Protein AF-A0A498HXY8-F1 (afdb_monomer)

InterPro domains:
  IPR011032 GroES-like superfamily [SSF50129] (48-220)
  IPR013149 Alcohol dehydrogenase-like, C-terminal [PF00107] (216-341)
  IPR020843 Enoylreductase domain [SM00829] (63-388)
  IPR036291 NAD(P)-binding domain superfamily [SSF51735] (180-355)
  IPR041694 Oxidoreductase, N-terminal domain [PF16884] (62-166)
  IPR045010 Medium-chain dehydrogenase/reductase [PTHR43205] (49-391)

Foldseek 3Di:
DDDDDDDDDDDDPPDPDPDPDDDDDDDDDDDDDDDPPPPPPPPPPQDKDKKKAKFAQAAPAAFFDDLVRMDIDIDIDGLEDDAPFQKWKWFFFKFFQDLLLSCLSHPDDPQQPVDDLSNHGGTPHFRKGWGKTFTRYGPRPQDDGRFIKTFIATLMRMGIHHPPGGMDTDDCLPPDRVCCRACLHLLVLLLVCLQCVQQVDDAAFEEEEECLQERNNLNNQLVCVVRHYQYEYEAQDPVSQCCCVPPSPHPGYYHPVVDPQLLVVQCVSCVVFHQEYEAAAAANNVQSNLVRHAQQHEYEPAHHSPCSNPVVRHDDHDVVSCVVSVYHYDYDGSVVSVVCSVVSNVVSVVCVVVVSRDAFEDEAEASSCSSVQNSCVSVRVGGHTYMYGYDDDPPPPDPDDDPPPDDDDDDDDDDDDDDDDDDPVVVVVVVPPDPDDDDPLVVVVVVVLVCLCVPDPDSVVVVVVVVVCVVVVDDAPDWDFDQPPPDPDDPWRWTWTKGADPDPAAGIKIWIWGADPPDRDIDIDIDTPDGDPDCPPVVVVVVVVVVVVDDDPDYD

Nearest PDB structures (foldseek):
  4nh4-assembly1_A  TM=9.587E-01  e=6.932E-49  Zingiber officinale
  6ytz-assembly1_A-2  TM=9.676E-01  e=9.867E-47  Malus domestica
  6eow-assembly1_A  TM=9.730E-01  e=9.054E-46  Rubus idaeus
  6eow-assembly2_D-2  TM=9.644E-01  e=1.531E-45  Rubus idaeus
  6ysb-assembly2_A  TM=9.638E-01  e=2.049E-45  Pyrus ussuriensis x Pyrus communis

Solvent-accessible surface area (backbone atoms only — not comparable to full-atom values): 33054 Å² total; per-residue (Å²): 137,88,87,87,89,82,94,88,86,88,88,85,85,88,82,87,85,85,85,84,79,95,73,86,90,78,93,77,86,87,77,86,77,77,87,76,79,77,78,79,70,78,72,72,77,70,54,68,41,81,36,45,32,36,22,34,75,53,62,58,75,75,49,76,77,55,62,85,44,45,46,82,48,74,45,84,40,62,63,57,61,59,90,92,38,60,38,33,34,28,40,35,30,35,37,45,52,61,82,69,56,55,51,15,32,16,82,74,45,86,53,36,80,71,44,83,93,37,36,63,51,56,59,70,40,76,42,68,28,50,17,33,30,30,30,65,24,51,41,29,88,92,49,54,67,71,40,44,32,41,27,67,36,40,55,26,51,48,35,79,43,48,85,90,56,61,61,42,77,62,80,62,86,91,49,66,70,65,39,51,49,27,66,74,20,64,37,27,46,36,20,49,40,42,43,56,70,66,46,55,76,58,71,68,39,33,35,41,27,38,50,18,42,29,50,35,27,43,49,35,48,36,51,39,44,76,62,43,31,47,33,39,32,32,23,85,36,69,69,45,23,48,43,38,38,76,73,52,62,31,77,40,55,42,39,62,83,79,50,95,49,62,47,64,53,49,39,70,82,26,79,87,30,28,41,33,37,44,32,40,32,40,19,72,60,45,29,29,47,57,75,39,40,32,73,64,11,27,35,27,40,68,38,42,58,63,30,75,46,37,72,86,46,60,57,77,56,66,59,66,51,36,62,78,27,50,43,45,78,43,73,68,58,54,80,80,41,58,90,49,44,68,59,46,51,53,55,52,52,50,30,48,75,72,63,76,48,83,88,53,71,30,74,42,68,41,76,86,36,52,52,61,55,51,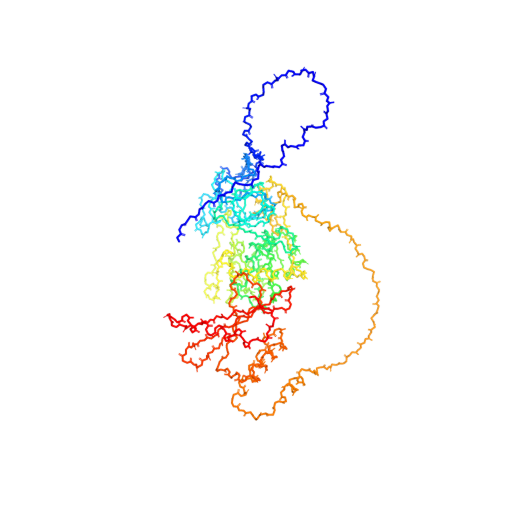42,31,52,82,73,58,69,56,52,20,31,40,30,35,35,62,50,82,75,85,78,72,71,86,78,73,88,72,87,77,80,76,80,90,82,84,85,84,82,85,76,90,77,82,93,75,86,84,83,69,63,64,61,52,58,64,72,58,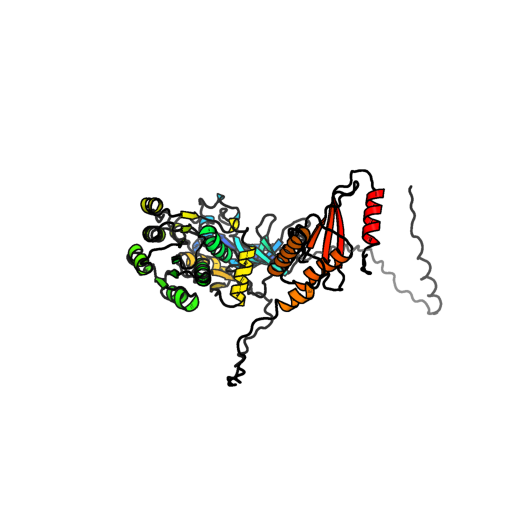73,63,94,66,82,89,46,82,71,50,57,55,52,53,54,48,53,53,48,48,50,75,73,44,97,58,47,65,67,59,53,51,54,56,53,56,44,53,76,70,71,58,78,79,91,61,83,61,87,45,76,54,80,79,69,92,84,64,100,55,80,48,46,42,48,54,43,74,49,99,50,102,78,45,60,30,48,35,42,40,43,40,71,51,95,89,52,104,46,74,50,75,52,81,46,76,51,69,69,70,91,86,52,65,67,60,54,50,51,55,53,51,51,59,64,69,77,50,94,75,91,78,79,133

Secondary structure (DSSP, 8-state):
-----------SSSSSS------------------------------EEEEEEEEESS---SSS--GGGEEEEEEEEESSPPTT---EEEEEEEEE--TTHHHHTSS--GGGGTSGGGPPPPTTSPPEEEEEEEEEEESSTT--TT-EEEEEEESBSEEEEPTT--EEE---TTS-GGGGTTTTSHHHHHHHHIIIIII---TT-EEEETTTTBTTHHHHHHHHHHHT-EEEEEESSHHHHHHHHHTS--SEEEEGGG-S-HHHHHHHH-TT-EEEEEESS-HHHHHHHHHTEEEEEEEEE---HHHHS-GGG-----HHHHHHHT-EEEE--GGGGGGGHHHHHHHHHHHHHTT-S---EEEEESGGGHHHHHHHHHTT---BEEEEE-S--TT----------PPP---------------SHHHHHHHT-------HHHHHHHHHHHHHHHH-S-HHHHHHHHHHHHHTT---S----EEPP--TT--S-PEEEEE---BTTBSEEEEEEEE-SSSS-EEEEEEEE-PPTT-HHHHHHHHHHHHHS---S---

Structure (mmCIF, N/CA/C/O backbone):
data_AF-A0A498HXY8-F1
#
_entry.id   AF-A0A498HXY8-F1
#
loop_
_atom_site.group_PDB
_atom_site.id
_atom_site.type_symbol
_atom_site.label_atom_id
_atom_site.label_alt_id
_atom_site.label_comp_id
_atom_site.label_asym_id
_atom_site.label_entity_id
_atom_site.label_seq_id
_atom_site.pdbx_PDB_ins_code
_atom_site.Cartn_x
_atom_site.Cartn_y
_atom_site.Cartn_z
_atom_site.occupancy
_atom_site.B_iso_or_equiv
_atom_site.auth_seq_id
_atom_site.auth_comp_id
_atom_site.auth_asym_id
_atom_site.auth_atom_id
_atom_site.pdbx_PDB_model_num
ATOM 1 N N . MET A 1 1 ? 39.559 -51.825 -22.098 1.00 28.12 1 MET A N 1
ATOM 2 C CA . MET A 1 1 ? 40.791 -51.747 -22.910 1.00 28.12 1 MET A CA 1
ATOM 3 C C . MET A 1 1 ? 40.445 -51.089 -24.235 1.00 28.12 1 MET A C 1
ATOM 5 O O . MET A 1 1 ? 39.301 -51.173 -24.653 1.00 28.12 1 MET A O 1
ATOM 9 N N . TYR A 1 2 ? 41.416 -50.366 -24.769 1.00 26.81 2 TYR A N 1
ATOM 10 C CA . TYR A 1 2 ? 41.380 -49.311 -25.785 1.00 26.81 2 TYR A CA 1
ATOM 11 C C . TYR A 1 2 ? 41.026 -49.716 -27.239 1.00 26.81 2 TYR A C 1
ATOM 13 O O . TYR A 1 2 ? 41.123 -50.891 -27.584 1.00 26.81 2 TYR A O 1
ATOM 21 N N . ASN A 1 3 ? 40.797 -48.659 -28.049 1.00 28.33 3 ASN A N 1
ATOM 22 C CA . ASN A 1 3 ? 40.931 -48.469 -29.520 1.00 28.33 3 ASN A CA 1
ATOM 23 C C . ASN A 1 3 ? 39.693 -48.732 -30.404 1.00 28.33 3 ASN A C 1
ATOM 25 O O . ASN A 1 3 ? 39.085 -49.787 -30.286 1.00 28.33 3 ASN A O 1
ATOM 29 N N . GLU A 1 4 ? 39.155 -47.799 -31.214 1.00 33.38 4 GLU A N 1
ATOM 30 C CA . GLU A 1 4 ? 39.641 -46.817 -32.236 1.00 33.38 4 GLU A CA 1
ATOM 31 C C . GLU A 1 4 ? 39.496 -47.304 -33.702 1.00 33.38 4 GLU A C 1
ATOM 33 O O . GLU A 1 4 ? 39.630 -48.493 -33.971 1.00 33.38 4 GLU A O 1
ATOM 38 N N . ALA A 1 5 ? 39.285 -46.327 -34.613 1.00 31.25 5 ALA A N 1
ATOM 39 C CA . ALA A 1 5 ? 39.085 -46.344 -36.086 1.00 31.25 5 ALA A CA 1
ATOM 40 C C . ALA A 1 5 ? 37.639 -46.609 -36.579 1.00 31.25 5 ALA A C 1
ATOM 42 O O . ALA A 1 5 ? 37.032 -47.597 -36.195 1.00 31.25 5 ALA A O 1
ATOM 43 N N . GLY A 1 6 ? 36.965 -45.836 -37.447 1.00 29.31 6 GLY A N 1
ATOM 44 C CA . GLY A 1 6 ? 37.252 -44.690 -38.334 1.00 29.31 6 GLY A CA 1
ATOM 45 C C . GLY A 1 6 ? 36.363 -44.848 -39.603 1.00 29.31 6 GLY A C 1
ATOM 46 O O . GLY A 1 6 ? 36.246 -45.983 -40.063 1.00 29.31 6 GLY A O 1
ATOM 47 N N . PRO A 1 7 ? 35.688 -43.818 -40.173 1.00 31.14 7 PRO A N 1
ATOM 48 C CA . PRO A 1 7 ? 34.796 -44.009 -41.325 1.00 31.14 7 PRO A CA 1
ATOM 49 C C . PRO A 1 7 ? 35.411 -43.514 -42.650 1.00 31.14 7 PRO A C 1
ATOM 51 O O . PRO A 1 7 ? 35.443 -42.318 -42.921 1.00 31.14 7 PRO A O 1
ATOM 54 N N . GLU A 1 8 ? 35.820 -44.441 -43.519 1.00 30.88 8 GLU A N 1
ATOM 55 C CA . GLU A 1 8 ? 36.078 -44.199 -44.949 1.00 30.88 8 GLU A CA 1
ATOM 56 C C . GLU A 1 8 ? 35.226 -45.157 -45.787 1.00 30.88 8 GLU A C 1
ATOM 58 O O . GLU A 1 8 ? 35.687 -46.214 -46.190 1.00 30.88 8 GLU A O 1
ATOM 63 N N . PHE A 1 9 ? 33.970 -44.811 -46.063 1.00 29.20 9 PHE A N 1
ATOM 64 C CA . PHE A 1 9 ? 33.190 -45.459 -47.122 1.00 29.20 9 PHE A CA 1
ATOM 65 C C . PHE A 1 9 ? 32.040 -44.531 -47.508 1.00 29.20 9 PHE A C 1
ATOM 67 O O . PHE A 1 9 ? 31.030 -44.525 -46.826 1.00 29.20 9 PHE A O 1
ATOM 74 N N . GLU A 1 10 ? 32.230 -43.712 -48.551 1.00 30.20 10 GLU A N 1
ATOM 75 C CA . GLU A 1 10 ? 31.186 -43.180 -49.460 1.00 30.20 10 GLU A CA 1
ATOM 76 C C . GLU A 1 10 ? 31.793 -42.119 -50.411 1.00 30.20 10 GLU A C 1
ATOM 78 O O . GLU A 1 10 ? 31.453 -40.943 -50.400 1.00 30.20 10 GLU A O 1
ATOM 83 N N . THR A 1 11 ? 32.727 -42.517 -51.281 1.00 33.56 11 THR A N 1
ATOM 84 C CA . THR A 1 11 ? 33.148 -41.700 -52.446 1.00 33.56 11 THR A CA 1
ATOM 85 C C . THR A 1 11 ? 33.353 -42.572 -53.683 1.00 33.56 11 THR A C 1
ATOM 87 O O . THR A 1 11 ? 34.391 -42.548 -54.341 1.00 33.56 11 THR A O 1
ATOM 90 N N . LYS A 1 12 ? 32.342 -43.377 -54.040 1.00 32.06 12 LYS A N 1
ATOM 91 C CA . LYS A 1 12 ? 32.423 -44.207 -55.256 1.00 32.06 12 LYS A CA 1
ATOM 92 C C . LYS A 1 12 ? 31.120 -44.405 -56.030 1.00 32.06 12 LYS A C 1
ATOM 94 O O . LYS A 1 12 ? 30.956 -45.431 -56.685 1.00 32.06 12 LYS A O 1
ATOM 99 N N . ARG A 1 13 ? 30.204 -43.424 -56.020 1.00 32.06 13 ARG A N 1
ATOM 100 C CA . ARG A 1 13 ? 28.943 -43.561 -56.777 1.00 32.06 13 ARG A CA 1
ATOM 101 C C . ARG A 1 13 ? 28.381 -42.337 -57.507 1.00 32.06 13 ARG A C 1
ATOM 103 O O . ARG A 1 13 ? 27.220 -42.367 -57.883 1.00 32.06 13 ARG A O 1
ATOM 110 N N . VAL A 1 14 ? 29.188 -41.313 -57.809 1.00 32.25 14 VAL A N 1
ATOM 111 C CA . VAL A 1 14 ? 28.743 -40.184 -58.668 1.00 32.25 14 VAL A CA 1
ATOM 112 C C . VAL A 1 14 ? 29.839 -39.716 -59.639 1.00 32.25 14 VAL A C 1
ATOM 114 O O . VAL A 1 14 ? 30.088 -38.526 -59.793 1.00 32.25 14 VAL A O 1
ATOM 117 N N . ARG A 1 15 ? 30.558 -40.643 -60.292 1.00 34.47 15 ARG A N 1
ATOM 118 C CA . ARG A 1 15 ? 31.544 -40.264 -61.331 1.00 34.47 15 ARG A CA 1
ATOM 119 C C . ARG A 1 15 ? 31.405 -40.913 -62.704 1.00 34.47 15 ARG A C 1
ATOM 121 O O . ARG A 1 15 ? 32.103 -40.473 -63.603 1.00 34.47 15 ARG A O 1
ATOM 128 N N . ASN A 1 16 ? 30.472 -41.840 -62.920 1.00 34.22 16 ASN A N 1
ATOM 129 C CA . ASN A 1 16 ? 30.363 -42.550 -64.204 1.00 34.22 16 ASN A CA 1
ATOM 130 C C . ASN A 1 16 ? 28.954 -42.514 -64.824 1.00 34.22 16 ASN A C 1
ATOM 132 O O . ASN A 1 16 ? 28.444 -43.546 -65.238 1.00 34.22 16 ASN A O 1
ATOM 136 N N . MET A 1 17 ? 28.320 -41.339 -64.907 1.00 30.59 17 MET A N 1
ATOM 137 C CA . MET A 1 17 ? 27.106 -41.144 -65.730 1.00 30.59 17 MET A CA 1
ATOM 138 C C . MET A 1 17 ? 27.090 -39.796 -66.474 1.00 30.59 17 MET A C 1
ATOM 140 O O . MET A 1 17 ? 26.044 -39.192 -66.681 1.00 30.59 17 MET A O 1
ATOM 144 N N . ILE A 1 18 ? 28.260 -39.316 -66.902 1.00 33.09 18 ILE A N 1
ATOM 145 C CA . ILE A 1 18 ? 28.367 -38.270 -67.930 1.00 33.09 18 ILE A CA 1
ATOM 146 C C . ILE A 1 18 ? 29.379 -38.762 -68.967 1.00 33.09 18 ILE A C 1
ATOM 148 O O . ILE A 1 18 ? 30.531 -38.338 -68.987 1.00 33.09 18 ILE A O 1
ATOM 152 N N . SER A 1 19 ? 28.970 -39.728 -69.792 1.00 33.25 19 SER A N 1
ATOM 153 C CA . SER A 1 19 ? 29.750 -40.155 -70.962 1.00 33.25 19 SER A CA 1
ATOM 154 C C . SER A 1 19 ? 28.906 -40.602 -72.160 1.00 33.25 19 SER A C 1
ATOM 156 O O . SER A 1 19 ? 29.442 -41.263 -73.039 1.00 33.25 19 SER A O 1
ATOM 158 N N . GLU A 1 20 ? 27.626 -40.224 -72.251 1.00 34.66 20 GLU A N 1
ATOM 159 C CA . GLU A 1 20 ? 26.788 -40.525 -73.426 1.00 34.66 20 GLU A CA 1
ATOM 160 C C . GLU A 1 20 ? 25.831 -39.368 -73.754 1.00 34.66 20 GLU A C 1
ATOM 162 O O . GLU A 1 20 ? 24.629 -39.437 -73.537 1.00 34.66 20 GLU A O 1
ATOM 167 N N . ALA A 1 21 ? 26.381 -38.268 -74.271 1.00 32.09 21 ALA A N 1
ATOM 168 C CA . ALA A 1 21 ? 25.648 -37.303 -75.095 1.00 32.09 21 ALA A CA 1
ATOM 169 C C . ALA A 1 21 ? 26.669 -36.470 -75.883 1.00 32.09 21 ALA A C 1
ATOM 171 O O . ALA A 1 21 ? 27.205 -35.472 -75.402 1.00 32.09 21 ALA A O 1
ATOM 172 N N . GLY A 1 22 ? 27.014 -36.931 -77.086 1.00 39.00 22 GLY A N 1
ATOM 173 C CA . GLY A 1 22 ? 27.976 -36.269 -77.959 1.00 39.00 22 GLY A CA 1
ATOM 174 C C . GLY A 1 22 ? 27.490 -34.900 -78.438 1.00 39.00 22 GLY A C 1
ATOM 175 O O . GLY A 1 22 ? 26.649 -34.820 -79.327 1.00 39.00 22 GLY A O 1
ATOM 176 N N . MET A 1 23 ? 28.085 -33.822 -77.921 1.00 31.16 23 MET A N 1
ATOM 177 C CA . MET A 1 23 ? 28.010 -32.487 -78.523 1.00 31.16 23 MET A CA 1
ATOM 178 C C . MET A 1 23 ? 29.380 -31.795 -78.506 1.00 31.16 23 MET A C 1
ATOM 180 O O . MET A 1 23 ? 30.127 -31.829 -77.529 1.00 31.16 23 MET A O 1
ATOM 184 N N . LYS A 1 24 ? 29.730 -31.217 -79.660 1.00 31.84 24 LYS A N 1
ATOM 185 C CA . LYS A 1 24 ? 31.040 -30.655 -80.015 1.00 31.84 24 LYS A CA 1
ATOM 186 C C . LYS A 1 24 ? 31.401 -29.414 -79.181 1.00 31.84 24 LYS A C 1
ATOM 188 O O . LYS A 1 24 ? 30.573 -28.538 -78.958 1.00 31.84 24 LYS A O 1
ATOM 193 N N . LYS A 1 25 ? 32.681 -29.331 -78.797 1.00 30.94 25 LYS A N 1
ATOM 194 C CA . LYS A 1 25 ? 33.325 -28.235 -78.050 1.00 30.94 25 LYS A CA 1
ATOM 195 C C . LYS A 1 25 ? 33.338 -26.907 -78.832 1.00 30.94 25 LYS A C 1
ATOM 197 O O . LYS A 1 25 ? 33.783 -26.875 -79.977 1.00 30.94 25 LYS A O 1
ATOM 202 N N . LYS A 1 26 ? 32.991 -25.802 -78.161 1.00 30.38 26 LYS A N 1
ATOM 203 C CA . LYS A 1 26 ? 33.513 -24.443 -78.418 1.00 30.38 26 LYS A CA 1
ATOM 204 C C . LYS A 1 26 ? 34.050 -23.873 -77.090 1.00 30.38 26 LYS A C 1
ATOM 206 O O . LYS A 1 26 ? 33.435 -24.142 -76.060 1.00 30.38 26 LYS A O 1
ATOM 211 N N . PRO A 1 27 ? 35.185 -23.151 -77.076 1.00 29.62 27 PRO A N 1
ATOM 212 C CA . PRO A 1 27 ? 35.813 -22.687 -75.841 1.00 29.62 27 PRO A CA 1
ATOM 213 C C . PRO A 1 27 ? 35.124 -21.423 -75.306 1.00 29.62 27 PRO A C 1
ATOM 215 O O . PRO A 1 27 ? 34.882 -20.482 -76.058 1.00 29.62 27 PRO A O 1
ATOM 218 N N . ILE A 1 28 ? 34.836 -21.405 -74.004 1.00 29.72 28 ILE A N 1
ATOM 219 C CA . ILE A 1 28 ? 34.395 -20.226 -73.241 1.00 29.72 28 ILE A CA 1
ATOM 220 C C . ILE A 1 28 ? 35.512 -19.915 -72.224 1.00 29.72 28 ILE A C 1
ATOM 222 O O . ILE A 1 28 ? 36.085 -20.865 -71.683 1.00 29.72 28 ILE A O 1
ATOM 226 N N . PRO A 1 29 ? 35.884 -18.641 -71.988 1.00 27.92 29 PRO A N 1
ATOM 227 C CA . PRO A 1 29 ? 3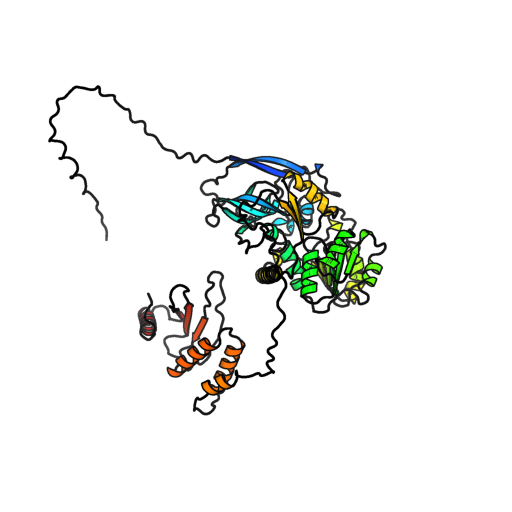7.076 -18.286 -71.220 1.00 27.92 29 PRO A CA 1
ATOM 228 C C . PRO A 1 29 ? 36.955 -18.671 -69.744 1.00 27.92 29 PRO A C 1
ATOM 230 O O . PRO A 1 29 ? 35.913 -18.480 -69.118 1.00 27.92 29 PRO A O 1
ATOM 233 N N . VAL A 1 30 ? 38.055 -19.172 -69.187 1.00 25.66 30 VAL A N 1
ATOM 234 C CA . VAL A 1 30 ? 38.225 -19.433 -67.756 1.00 25.66 30 VAL A CA 1
ATOM 235 C C . VAL A 1 30 ? 38.386 -18.091 -67.041 1.00 25.66 30 VAL A C 1
ATOM 237 O O . VAL A 1 30 ? 39.422 -17.446 -67.169 1.00 25.66 30 VAL A O 1
ATOM 240 N N . PHE A 1 31 ? 37.371 -17.676 -66.282 1.00 26.94 31 PHE A N 1
ATOM 241 C CA . PHE A 1 31 ? 37.530 -16.654 -65.249 1.00 26.94 31 PHE A CA 1
ATOM 242 C C . PHE A 1 31 ? 37.934 -17.336 -63.943 1.00 26.94 31 PHE A C 1
ATOM 244 O O . PHE A 1 31 ? 37.215 -18.168 -63.391 1.00 26.94 31 PHE A O 1
ATOM 251 N N . GLN A 1 32 ? 39.129 -16.988 -63.484 1.00 28.22 32 GLN A N 1
ATOM 252 C CA . GLN A 1 32 ? 39.700 -17.360 -62.201 1.00 28.22 32 GLN A CA 1
ATOM 253 C C . GLN A 1 32 ? 38.889 -16.662 -61.098 1.00 28.22 32 GLN A C 1
ATOM 255 O O . GLN A 1 32 ? 38.860 -15.437 -61.031 1.00 28.22 32 GLN A O 1
ATOM 260 N N . CYS A 1 33 ? 38.165 -17.431 -60.281 1.00 25.41 33 CYS A N 1
ATOM 261 C CA . CYS A 1 33 ? 37.449 -16.901 -59.124 1.00 25.41 33 CYS A CA 1
ATOM 262 C C . CYS A 1 33 ? 38.298 -17.166 -57.880 1.00 25.41 33 CYS A C 1
ATOM 264 O O . CYS A 1 33 ? 38.401 -18.303 -57.410 1.00 25.41 33 CYS A O 1
ATOM 266 N N . ASP A 1 34 ? 38.952 -16.112 -57.400 1.00 30.25 34 ASP A N 1
ATOM 267 C CA . ASP A 1 34 ? 39.669 -16.116 -56.135 1.00 30.25 34 ASP A CA 1
ATOM 268 C C . ASP A 1 34 ? 38.718 -16.456 -54.985 1.00 30.25 34 ASP A C 1
ATOM 270 O O . ASP A 1 34 ? 37.585 -15.977 -54.896 1.00 30.25 34 ASP A O 1
ATOM 274 N N . ARG A 1 35 ? 39.200 -17.317 -54.086 1.00 31.72 35 ARG A N 1
ATOM 275 C CA . ARG A 1 35 ? 38.513 -17.695 -52.852 1.00 31.72 35 ARG A CA 1
ATOM 276 C C . ARG A 1 35 ? 38.341 -16.462 -51.964 1.00 31.72 35 ARG A C 1
ATOM 278 O O . ARG A 1 35 ? 39.217 -16.150 -51.165 1.00 31.72 35 ARG A O 1
ATOM 285 N N . VAL A 1 36 ? 37.183 -15.816 -52.033 1.00 28.44 36 VAL A N 1
ATOM 286 C CA . VAL A 1 36 ? 36.716 -14.948 -50.950 1.00 28.44 36 VAL A CA 1
ATOM 287 C C . VAL A 1 36 ? 36.047 -15.846 -49.916 1.00 28.44 36 VAL A C 1
ATOM 289 O O . VAL A 1 36 ? 34.912 -16.292 -50.080 1.00 28.44 36 VAL A O 1
ATOM 292 N N . SER A 1 37 ? 36.777 -16.156 -48.847 1.00 29.17 37 SER A N 1
ATOM 293 C CA . SER A 1 37 ? 36.209 -16.740 -47.638 1.00 29.17 37 SER A CA 1
ATOM 294 C C . SER A 1 37 ? 35.233 -15.737 -47.022 1.00 29.17 37 SER A C 1
ATOM 296 O O . SER A 1 37 ? 35.635 -14.837 -46.285 1.00 29.17 37 SER A O 1
ATOM 298 N N . PHE A 1 38 ? 33.942 -15.879 -47.314 1.00 29.45 38 PHE A N 1
ATOM 299 C CA . PHE A 1 38 ? 32.904 -15.227 -46.528 1.00 29.45 38 PHE A CA 1
ATOM 300 C C . PHE A 1 38 ? 32.852 -15.906 -45.159 1.00 29.45 38 PHE A C 1
ATOM 302 O O . PHE A 1 38 ? 32.167 -16.908 -44.960 1.00 29.45 38 PHE A O 1
ATOM 309 N N . ALA A 1 39 ? 33.587 -15.349 -44.196 1.00 32.44 39 ALA A N 1
ATOM 310 C CA . ALA A 1 39 ? 33.249 -15.516 -42.795 1.00 32.44 39 ALA A CA 1
ATOM 311 C C . ALA A 1 39 ? 31.855 -14.903 -42.607 1.00 32.44 39 ALA A C 1
ATOM 313 O O . ALA A 1 39 ? 31.698 -13.690 -42.487 1.00 32.44 39 ALA A O 1
ATOM 314 N N . CYS A 1 40 ? 30.822 -15.743 -42.654 1.00 30.94 40 CYS A N 1
ATOM 315 C CA . CYS A 1 40 ? 29.473 -15.361 -42.273 1.00 30.94 40 CYS A CA 1
ATOM 316 C C . CYS A 1 40 ? 29.445 -15.228 -40.745 1.00 30.94 40 CYS A C 1
ATOM 318 O O . CYS A 1 40 ? 28.941 -16.088 -40.025 1.00 30.94 40 CYS A O 1
ATOM 320 N N . THR A 1 41 ? 30.034 -14.154 -40.220 1.00 36.53 41 THR A N 1
ATOM 321 C CA . THR A 1 41 ? 29.685 -13.669 -38.891 1.00 36.53 41 THR A CA 1
ATOM 322 C C . THR A 1 41 ? 28.221 -13.270 -38.983 1.00 36.53 41 THR A C 1
ATOM 324 O O . THR A 1 41 ? 27.879 -12.255 -39.589 1.00 36.53 41 THR A O 1
ATOM 327 N N . LYS A 1 42 ? 27.331 -14.076 -38.394 1.00 40.12 42 LYS A N 1
ATOM 328 C CA . LYS A 1 42 ? 25.996 -13.612 -38.019 1.00 40.12 42 LYS A CA 1
ATOM 329 C C . LYS A 1 42 ? 26.197 -12.417 -37.082 1.00 40.12 42 LYS A C 1
ATOM 331 O O . LYS A 1 42 ? 26.260 -12.583 -35.869 1.00 40.12 42 LYS A O 1
ATOM 336 N N . ARG A 1 43 ? 26.315 -11.203 -37.628 1.00 39.97 43 ARG A N 1
ATOM 337 C CA . ARG A 1 43 ? 25.970 -9.988 -36.893 1.00 39.97 43 ARG A CA 1
ATOM 338 C C . ARG A 1 43 ? 24.482 -10.135 -36.606 1.00 39.97 43 ARG A C 1
ATOM 340 O O . ARG A 1 43 ? 23.653 -9.799 -37.445 1.00 39.97 43 ARG A O 1
ATOM 347 N N . GLN A 1 44 ? 24.141 -10.714 -35.455 1.00 48.62 44 GLN A N 1
ATOM 348 C CA . GLN A 1 44 ? 22.850 -10.442 -34.844 1.00 48.62 44 GLN A CA 1
ATOM 349 C C . GLN A 1 44 ? 22.771 -8.920 -34.766 1.00 48.62 44 GLN A C 1
ATOM 351 O O . GLN A 1 44 ? 23.550 -8.296 -34.046 1.00 48.62 44 GLN A O 1
ATOM 356 N N . LEU A 1 45 ? 21.924 -8.323 -35.603 1.00 51.47 45 LEU A N 1
ATOM 357 C CA . LEU A 1 45 ? 21.582 -6.914 -35.499 1.00 51.47 45 LEU A CA 1
ATOM 358 C C . LEU A 1 45 ? 21.016 -6.737 -34.091 1.00 51.47 45 LEU A C 1
ATOM 360 O O . LEU A 1 45 ? 19.903 -7.182 -33.811 1.00 51.47 45 LEU A O 1
ATOM 364 N N . LYS A 1 46 ? 21.825 -6.183 -33.183 1.00 62.09 46 LYS A N 1
ATOM 365 C CA . LYS A 1 46 ? 21.359 -5.786 -31.860 1.00 62.09 46 LYS A CA 1
ATOM 366 C C . LYS A 1 46 ? 20.318 -4.707 -32.107 1.00 62.09 46 LYS A C 1
ATOM 368 O O . LYS A 1 46 ? 20.658 -3.629 -32.583 1.00 62.09 46 LYS A O 1
ATOM 373 N N . MET A 1 47 ? 19.048 -5.032 -31.884 1.00 81.31 47 MET A N 1
ATOM 374 C CA . MET A 1 47 ? 18.007 -4.017 -31.924 1.00 81.31 47 MET A CA 1
ATOM 375 C C . MET A 1 47 ? 18.239 -3.100 -30.729 1.00 81.31 47 MET A C 1
ATOM 377 O O . MET A 1 47 ? 18.061 -3.518 -29.586 1.00 81.31 47 MET A O 1
ATOM 381 N N . GLU A 1 48 ? 18.691 -1.883 -30.997 1.00 89.50 48 GLU A N 1
ATOM 382 C CA . GLU A 1 48 ? 18.800 -0.832 -29.995 1.00 89.50 48 GLU A CA 1
ATOM 383 C C . GLU A 1 48 ? 17.508 -0.023 -29.974 1.00 89.50 48 GLU A C 1
ATOM 385 O O . GLU A 1 48 ? 16.940 0.308 -31.017 1.00 89.50 48 GLU A O 1
ATOM 390 N N . VAL A 1 49 ? 17.036 0.273 -28.770 1.00 93.69 49 VAL A N 1
ATOM 391 C CA . VAL A 1 49 ? 15.900 1.157 -28.529 1.00 93.69 49 VAL A CA 1
ATOM 392 C C . VAL A 1 49 ? 16.331 2.306 -27.638 1.00 93.69 49 VAL A C 1
ATOM 394 O O . VAL A 1 49 ? 17.282 2.207 -26.866 1.00 93.69 49 VAL A O 1
ATOM 397 N N . THR A 1 50 ? 15.605 3.406 -27.730 1.00 95.88 50 THR A N 1
ATOM 398 C CA . THR A 1 50 ? 15.699 4.497 -26.770 1.00 95.88 50 THR A CA 1
ATOM 399 C C . THR A 1 50 ? 14.885 4.121 -25.530 1.00 95.88 50 THR A C 1
ATOM 401 O O . THR A 1 50 ? 13.685 3.894 -25.650 1.00 95.88 50 THR A O 1
ATOM 404 N N . ASN A 1 51 ? 15.523 4.029 -24.361 1.00 96.88 51 ASN A N 1
ATOM 405 C CA . ASN A 1 51 ? 14.860 3.797 -23.079 1.00 96.88 51 ASN A CA 1
ATOM 406 C C . ASN A 1 51 ? 14.682 5.124 -22.340 1.00 96.88 51 ASN A C 1
ATOM 408 O O . ASN A 1 51 ? 15.670 5.788 -22.018 1.00 96.88 51 ASN A O 1
ATOM 412 N N . ARG A 1 52 ? 13.435 5.509 -22.063 1.00 97.94 52 ARG A N 1
ATOM 413 C CA . ARG A 1 52 ? 13.116 6.673 -21.227 1.00 97.94 52 ARG A CA 1
ATOM 414 C C . ARG A 1 52 ? 12.793 6.229 -19.805 1.00 97.94 52 ARG A C 1
ATOM 416 O O . ARG A 1 52 ? 12.144 5.201 -19.618 1.00 97.94 52 ARG A O 1
ATOM 423 N N . TYR A 1 53 ? 13.217 7.010 -18.815 1.00 98.06 53 TYR A N 1
ATOM 424 C CA . TYR A 1 53 ? 12.995 6.725 -17.393 1.00 98.06 53 TYR A CA 1
ATOM 425 C C . TYR A 1 53 ? 13.009 7.997 -16.542 1.00 98.06 53 TYR A C 1
ATOM 427 O O . TYR A 1 53 ? 13.520 9.030 -16.971 1.00 98.06 53 TYR A O 1
ATOM 435 N N . ILE A 1 54 ? 12.428 7.931 -15.344 1.00 98.44 54 ILE A N 1
ATOM 436 C CA . ILE A 1 54 ? 12.351 9.042 -14.393 1.00 98.44 54 ILE A CA 1
ATOM 437 C C . ILE A 1 54 ? 13.428 8.904 -13.318 1.00 98.44 54 ILE A C 1
ATOM 439 O O . ILE A 1 54 ? 13.630 7.824 -12.759 1.00 98.44 54 ILE A O 1
ATOM 443 N N . THR A 1 55 ? 14.065 10.027 -12.990 1.00 98.25 55 THR A N 1
ATOM 444 C CA . THR A 1 55 ? 15.004 10.157 -11.868 1.00 98.25 55 THR A CA 1
ATOM 445 C C . THR A 1 55 ? 14.649 11.366 -11.006 1.00 98.25 55 THR A C 1
ATOM 447 O O . THR A 1 55 ? 13.885 12.236 -11.433 1.00 98.25 55 THR A O 1
ATOM 450 N N . ILE A 1 56 ? 15.229 11.456 -9.808 1.00 98.06 56 ILE A N 1
ATOM 451 C CA . ILE A 1 56 ? 15.187 12.676 -8.984 1.00 98.06 56 ILE A CA 1
ATOM 452 C C . ILE A 1 56 ? 16.445 13.523 -9.222 1.00 98.06 56 ILE A C 1
ATOM 454 O O . ILE A 1 56 ? 17.527 12.973 -9.434 1.00 98.06 56 ILE A O 1
ATOM 458 N N . LYS A 1 57 ? 16.319 14.853 -9.181 1.00 96.75 57 LYS A N 1
ATOM 459 C CA . LYS A 1 57 ? 17.442 15.797 -9.363 1.00 96.75 57 LYS A CA 1
ATOM 460 C C . LYS A 1 57 ? 18.253 16.020 -8.090 1.00 96.75 57 LYS A C 1
ATOM 462 O O . LYS A 1 57 ? 19.448 16.296 -8.149 1.00 96.75 57 LYS A O 1
ATOM 467 N N . SER A 1 58 ? 17.595 15.915 -6.943 1.00 95.50 58 SER A N 1
ATOM 468 C CA . SER A 1 58 ? 18.163 16.104 -5.610 1.00 95.50 58 SER A CA 1
ATOM 469 C C . SER A 1 58 ? 17.343 15.317 -4.582 1.00 95.50 58 SER A C 1
ATOM 471 O O . SER A 1 58 ? 16.205 14.948 -4.883 1.00 95.50 58 SER A O 1
ATOM 473 N N . PRO A 1 59 ? 17.878 15.067 -3.374 1.00 95.81 59 PRO A N 1
ATOM 474 C CA . PRO A 1 59 ? 17.108 14.437 -2.306 1.00 95.81 59 PRO A CA 1
ATOM 475 C C . PRO A 1 59 ? 15.869 15.262 -1.907 1.00 95.81 59 PRO A C 1
ATOM 477 O O . PRO A 1 59 ? 15.905 16.492 -1.920 1.00 95.81 59 PRO A O 1
ATOM 480 N N . LEU A 1 60 ? 14.782 14.579 -1.537 1.00 94.38 60 LEU A N 1
ATOM 481 C CA . LEU A 1 60 ? 13.472 15.149 -1.180 1.00 94.38 60 LEU A CA 1
ATOM 482 C C . LEU A 1 60 ? 13.287 15.274 0.343 1.00 94.38 60 LEU A C 1
ATOM 484 O O . LEU A 1 60 ? 12.386 14.662 0.920 1.00 94.38 60 LEU A O 1
ATOM 488 N N . ASP A 1 61 ? 14.170 16.017 1.010 1.00 85.62 61 ASP A N 1
ATOM 489 C CA . ASP A 1 61 ? 14.278 15.994 2.477 1.00 85.62 61 ASP A CA 1
ATOM 490 C C . ASP A 1 61 ? 13.145 16.702 3.227 1.00 85.62 61 ASP A C 1
ATOM 492 O O . ASP A 1 61 ? 12.720 16.212 4.277 1.00 85.62 61 ASP A O 1
ATOM 496 N N . ASP A 1 62 ? 12.605 17.787 2.668 1.00 71.25 62 ASP A N 1
ATOM 497 C CA . ASP A 1 62 ? 11.648 18.647 3.360 1.00 71.25 62 ASP A CA 1
ATOM 498 C C . ASP A 1 62 ? 10.400 18.950 2.526 1.00 71.25 62 ASP A C 1
ATOM 500 O O . ASP A 1 62 ? 10.464 19.508 1.428 1.00 71.25 62 ASP A O 1
ATOM 504 N N . GLY A 1 63 ? 9.237 18.675 3.120 1.00 80.88 63 GLY A N 1
ATOM 505 C CA . GLY A 1 63 ? 7.943 19.087 2.597 1.00 80.88 63 GLY A CA 1
ATOM 506 C C . GLY A 1 63 ? 7.374 18.182 1.506 1.00 80.88 63 GLY A C 1
ATOM 507 O O . GLY A 1 63 ? 7.739 17.019 1.343 1.00 80.88 63 GLY A O 1
ATOM 508 N N . GLU A 1 64 ? 6.378 18.717 0.807 1.00 88.50 64 GLU A N 1
ATOM 509 C CA . GLU A 1 64 ? 5.687 18.003 -0.259 1.00 88.50 64 GLU A CA 1
ATOM 510 C C . GLU A 1 64 ? 6.550 17.965 -1.536 1.00 88.50 64 GLU A C 1
ATOM 512 O O . GLU A 1 64 ? 7.055 19.020 -1.940 1.00 88.50 64 GLU A O 1
ATOM 517 N N . PRO A 1 65 ? 6.689 16.799 -2.202 1.00 93.44 65 PRO A N 1
ATOM 518 C CA . PRO A 1 65 ? 7.396 16.708 -3.477 1.00 93.44 65 PRO A CA 1
ATOM 519 C C . PRO A 1 65 ? 6.734 17.568 -4.561 1.00 93.44 65 PRO A C 1
ATOM 521 O O . PRO A 1 65 ? 5.513 17.750 -4.589 1.00 93.44 65 PRO A O 1
ATOM 524 N N . LYS A 1 66 ? 7.542 18.069 -5.495 1.00 95.06 66 LYS A N 1
ATOM 525 C CA . LYS A 1 66 ? 7.125 18.895 -6.633 1.00 95.06 66 LYS A CA 1
ATOM 526 C C . LYS A 1 66 ? 7.541 18.237 -7.940 1.00 95.06 66 LYS A C 1
ATOM 528 O O . LYS A 1 66 ? 8.533 17.523 -8.010 1.00 95.06 66 LYS A O 1
ATOM 533 N N . GLU A 1 67 ? 6.817 18.526 -9.020 1.00 95.94 67 GLU A N 1
ATOM 534 C CA . GLU A 1 67 ? 7.139 17.949 -10.335 1.00 95.94 67 GLU A CA 1
ATOM 535 C C . GLU A 1 67 ? 8.539 18.360 -10.805 1.00 95.94 67 GLU A C 1
ATOM 537 O O . GLU A 1 67 ? 9.233 17.579 -11.448 1.00 95.94 67 GLU A O 1
ATOM 542 N N . SER A 1 68 ? 8.987 19.558 -10.411 1.00 96.31 68 SER A N 1
ATOM 543 C CA . SER A 1 68 ? 10.323 20.084 -10.698 1.00 96.31 68 SER A CA 1
ATOM 544 C C . SER A 1 68 ? 11.465 19.245 -10.131 1.00 96.31 68 SER A C 1
ATOM 546 O O . SER A 1 68 ? 12.585 19.370 -10.634 1.00 96.31 68 SER A O 1
ATOM 548 N N . ASP A 1 69 ? 11.197 18.423 -9.116 1.00 96.81 69 ASP A N 1
ATOM 549 C CA . ASP A 1 69 ? 12.202 17.595 -8.450 1.00 96.81 69 ASP A CA 1
ATOM 550 C C . ASP A 1 69 ? 12.557 16.350 -9.275 1.00 96.81 69 ASP A C 1
ATOM 552 O O . ASP A 1 69 ? 13.596 15.724 -9.057 1.00 96.81 69 ASP A O 1
ATOM 556 N N . PHE A 1 70 ? 11.715 16.020 -10.257 1.00 98.00 70 PHE A N 1
ATOM 557 C CA . PHE A 1 70 ? 11.877 14.888 -11.155 1.00 98.00 70 PHE A CA 1
ATOM 558 C C . PHE A 1 70 ? 12.383 15.339 -12.529 1.00 98.00 70 PHE A C 1
ATOM 560 O O . PHE A 1 70 ? 12.187 16.479 -12.965 1.00 98.00 70 PHE A O 1
ATOM 567 N N . GLU A 1 71 ? 13.036 14.426 -13.239 1.00 97.75 71 GLU A N 1
ATOM 568 C CA . GLU A 1 71 ? 13.410 14.605 -14.640 1.00 97.75 71 GLU A CA 1
ATOM 569 C C . GLU A 1 71 ? 13.251 13.318 -15.441 1.00 97.75 71 GLU A C 1
ATOM 571 O O . GLU A 1 71 ? 13.427 12.216 -14.923 1.00 97.75 71 GLU A O 1
ATOM 576 N N . VAL A 1 72 ? 12.929 13.481 -16.725 1.00 98.06 72 VAL A N 1
ATOM 577 C CA . VAL A 1 72 ? 12.960 12.394 -17.702 1.00 98.06 72 VAL A CA 1
ATOM 578 C C . VAL A 1 72 ? 14.382 12.294 -18.241 1.00 98.06 72 VAL A C 1
ATOM 580 O O . VAL A 1 72 ? 14.891 13.242 -18.839 1.00 98.06 72 VAL A O 1
ATOM 583 N N . LYS A 1 73 ? 15.003 11.132 -18.070 1.00 97.56 73 LYS A N 1
ATOM 584 C CA . LYS A 1 73 ? 16.263 10.767 -18.714 1.00 97.56 73 LYS A CA 1
ATOM 585 C C . LYS A 1 73 ? 16.027 9.795 -19.854 1.00 97.56 73 LYS A C 1
ATOM 587 O O . LYS A 1 73 ? 14.960 9.201 -20.011 1.00 97.56 73 LYS A O 1
ATOM 592 N N . THR A 1 74 ? 17.031 9.683 -20.710 1.00 97.19 74 THR A N 1
ATOM 593 C CA . THR A 1 74 ? 16.986 8.835 -21.893 1.00 97.19 74 THR A CA 1
ATOM 594 C C . THR A 1 74 ? 18.351 8.209 -22.131 1.00 97.19 74 THR A C 1
ATOM 596 O O . THR A 1 74 ? 19.364 8.905 -22.087 1.00 97.19 74 THR A O 1
ATOM 599 N N . SER A 1 75 ? 18.378 6.907 -22.403 1.00 95.06 75 SER A N 1
ATOM 600 C CA . SER A 1 75 ? 19.599 6.165 -22.721 1.00 95.06 75 SER A CA 1
ATOM 601 C C . SER A 1 75 ? 19.351 5.133 -23.829 1.00 95.06 75 SER A C 1
ATOM 603 O O . SER A 1 75 ? 18.232 4.632 -23.968 1.00 95.06 75 SER A O 1
ATOM 605 N N . PRO A 1 76 ? 20.351 4.815 -24.670 1.00 96.25 76 PRO A N 1
ATOM 606 C CA . PRO A 1 76 ? 20.246 3.695 -25.599 1.00 96.25 76 PRO A CA 1
ATOM 607 C C . PRO A 1 76 ? 20.289 2.363 -24.834 1.00 96.25 76 PRO A C 1
ATOM 609 O O . PRO A 1 76 ? 21.110 2.180 -23.936 1.00 96.25 76 PRO A O 1
ATOM 612 N N . LEU A 1 77 ? 19.430 1.418 -25.216 1.00 95.44 77 LEU A N 1
ATOM 613 C CA . LEU A 1 77 ? 19.355 0.075 -24.645 1.00 95.44 77 LEU A CA 1
ATOM 614 C C . LEU A 1 77 ? 19.350 -0.976 -25.758 1.00 95.44 77 LEU A C 1
ATOM 616 O O . LEU A 1 77 ? 18.459 -0.997 -26.608 1.00 95.44 77 LEU A O 1
ATOM 620 N N . ALA A 1 78 ? 20.318 -1.890 -25.728 1.00 94.56 78 ALA A N 1
ATOM 621 C CA . ALA A 1 78 ? 20.318 -3.050 -26.610 1.00 94.56 78 ALA A CA 1
ATOM 622 C C . ALA A 1 78 ? 19.326 -4.103 -26.096 1.00 94.56 78 ALA A C 1
ATOM 624 O O . ALA A 1 78 ? 19.456 -4.579 -24.972 1.00 94.56 78 ALA A O 1
ATOM 625 N N . LEU A 1 79 ? 18.381 -4.536 -26.933 1.00 92.62 79 LEU A N 1
ATOM 626 C CA . LEU A 1 79 ? 17.431 -5.615 -26.625 1.00 92.62 79 LEU A CA 1
ATOM 627 C C . LEU A 1 79 ? 18.063 -7.003 -26.813 1.00 92.62 79 LEU A C 1
ATOM 629 O O . LEU A 1 79 ? 17.520 -7.891 -27.468 1.00 92.62 79 LEU A O 1
ATOM 633 N N . SER A 1 80 ? 19.262 -7.164 -26.269 1.00 92.94 80 SER A N 1
ATOM 634 C CA . SER A 1 80 ? 20.038 -8.396 -26.275 1.00 92.94 80 SER A CA 1
ATOM 635 C C . SER A 1 80 ? 20.952 -8.391 -25.062 1.00 92.94 80 SER A C 1
ATOM 637 O O . SER A 1 80 ? 21.603 -7.382 -24.794 1.00 92.94 80 SER A O 1
ATOM 639 N N . VAL A 1 81 ? 21.057 -9.524 -24.388 1.00 92.25 81 VAL A N 1
ATOM 640 C CA . VAL A 1 81 ? 21.989 -9.706 -23.274 1.00 92.25 81 VAL A CA 1
ATOM 641 C C . VAL A 1 81 ? 23.374 -10.107 -23.784 1.00 92.25 81 VAL A C 1
ATOM 643 O O . VAL A 1 81 ? 23.511 -10.730 -24.841 1.00 92.25 81 VAL A O 1
ATOM 646 N N . SER A 1 82 ? 24.419 -9.740 -23.045 1.00 89.56 82 SER A N 1
ATOM 647 C CA . SER A 1 82 ? 25.784 -10.178 -23.351 1.00 89.56 82 SER A CA 1
ATOM 648 C C . SER A 1 82 ? 25.936 -11.687 -23.109 1.00 89.56 82 SER A C 1
ATOM 650 O O . SER A 1 82 ? 25.367 -12.196 -22.142 1.00 89.56 82 SER A O 1
ATOM 652 N N . PRO A 1 83 ? 26.720 -12.416 -23.930 1.00 87.75 83 PRO A N 1
ATOM 653 C CA . PRO A 1 83 ? 27.006 -13.826 -23.674 1.00 87.75 83 PRO A CA 1
ATOM 654 C C . PRO A 1 83 ? 27.558 -14.039 -22.258 1.00 87.75 83 PRO A C 1
ATOM 656 O O . PRO A 1 83 ? 28.500 -13.358 -21.859 1.00 87.75 83 PRO A O 1
ATOM 659 N N . GLY A 1 84 ? 26.969 -14.974 -21.509 1.00 88.12 84 GLY A N 1
ATOM 660 C CA . GLY A 1 84 ? 27.360 -15.284 -20.129 1.00 88.12 84 GLY A CA 1
ATOM 661 C C . GLY A 1 84 ? 26.756 -14.379 -19.047 1.00 88.12 84 GLY A C 1
ATOM 662 O O . GLY A 1 84 ? 26.987 -14.645 -17.873 1.00 88.12 84 GLY A O 1
ATOM 663 N N . SER A 1 85 ? 25.982 -13.346 -19.405 1.00 92.94 85 SER A N 1
ATOM 664 C CA . SER A 1 85 ? 25.199 -12.574 -18.429 1.00 92.94 85 SER A CA 1
ATOM 665 C C . SER A 1 85 ? 23.937 -13.337 -18.007 1.00 92.94 85 SER A C 1
ATOM 667 O O . SER A 1 85 ? 23.313 -13.995 -18.837 1.00 92.94 85 SER A O 1
ATOM 669 N N . SER A 1 86 ? 23.545 -13.210 -16.737 1.00 94.75 86 SER A N 1
ATOM 670 C CA . SER A 1 86 ? 22.262 -13.666 -16.184 1.00 94.75 86 SER A CA 1
ATOM 671 C C . SER A 1 86 ? 21.181 -12.572 -16.194 1.00 94.75 86 SER A C 1
ATOM 673 O O . SER A 1 86 ? 20.094 -12.780 -15.657 1.00 94.75 86 SER A O 1
ATOM 675 N N . ASP A 1 87 ? 21.451 -11.414 -16.806 1.00 96.50 87 ASP A N 1
ATOM 676 C CA . ASP A 1 87 ? 20.506 -10.298 -16.860 1.00 96.50 87 ASP A CA 1
ATOM 677 C C . ASP A 1 87 ? 19.225 -10.668 -17.624 1.00 96.50 87 ASP A C 1
ATOM 679 O O . ASP A 1 87 ? 19.233 -11.446 -18.586 1.00 96.50 87 ASP A O 1
ATOM 683 N N . VAL A 1 88 ? 18.116 -10.039 -17.238 1.00 97.75 88 VAL A N 1
ATOM 684 C CA . VAL A 1 88 ? 16.829 -10.129 -17.936 1.00 97.75 88 VAL A CA 1
ATOM 685 C C . VAL A 1 88 ? 16.374 -8.723 -18.303 1.00 97.75 88 VAL A C 1
ATOM 687 O O . VAL A 1 88 ? 16.211 -7.864 -17.445 1.00 97.75 88 VAL A O 1
ATOM 690 N N . ILE A 1 89 ? 16.150 -8.470 -19.588 1.00 97.88 89 ILE A N 1
ATOM 691 C CA . ILE A 1 89 ? 15.612 -7.199 -20.072 1.00 97.88 89 ILE A CA 1
ATOM 692 C C . ILE A 1 89 ? 14.105 -7.353 -20.209 1.00 97.88 89 ILE A C 1
ATOM 694 O O . ILE A 1 89 ? 13.618 -8.269 -20.882 1.00 97.88 89 ILE A O 1
ATOM 698 N N . VAL A 1 90 ? 13.365 -6.431 -19.603 1.00 98.19 90 VAL A N 1
ATOM 699 C CA . VAL A 1 90 ? 11.902 -6.432 -19.601 1.00 98.19 90 VAL A CA 1
ATOM 700 C C . VAL A 1 90 ? 11.351 -5.112 -20.122 1.00 98.19 90 VAL A C 1
ATOM 702 O O . VAL A 1 90 ? 11.969 -4.063 -19.958 1.00 98.19 90 VAL A O 1
ATOM 705 N N . LYS A 1 91 ? 10.181 -5.170 -20.761 1.00 98.12 91 LYS A N 1
ATOM 706 C CA . LYS A 1 91 ? 9.371 -4.006 -21.126 1.00 98.12 91 LYS A CA 1
ATOM 707 C C . LYS A 1 91 ? 8.280 -3.809 -20.083 1.00 98.12 91 LYS A C 1
ATOM 709 O O . LYS A 1 91 ? 7.475 -4.716 -19.865 1.00 98.12 91 LYS A O 1
ATOM 714 N N . ASN A 1 92 ? 8.232 -2.630 -19.482 1.00 98.31 92 ASN A N 1
ATOM 715 C CA . ASN A 1 92 ? 7.346 -2.340 -18.362 1.00 98.31 92 ASN A CA 1
ATOM 716 C C . ASN A 1 92 ? 5.932 -2.013 -18.855 1.00 98.31 92 ASN A C 1
ATOM 718 O O . ASN A 1 92 ? 5.753 -1.284 -19.832 1.00 98.31 92 ASN A O 1
ATOM 722 N N . PHE A 1 93 ? 4.916 -2.561 -18.184 1.00 98.12 93 PHE A N 1
ATOM 723 C CA . PHE A 1 93 ? 3.505 -2.356 -18.526 1.00 98.12 93 PHE A CA 1
ATOM 724 C C . PHE A 1 93 ? 2.784 -1.510 -17.488 1.00 98.12 93 PHE A C 1
ATOM 726 O O . PHE A 1 93 ? 2.192 -0.492 -17.843 1.00 98.12 93 PHE A O 1
ATOM 733 N N . TYR A 1 94 ? 2.853 -1.913 -16.220 1.00 98.50 94 TYR A N 1
ATOM 734 C CA . TYR A 1 94 ? 2.206 -1.223 -15.109 1.00 98.50 94 TYR A CA 1
ATOM 735 C C . TYR A 1 94 ? 3.192 -1.080 -13.963 1.00 98.50 94 TYR A C 1
ATOM 737 O O . TYR A 1 94 ? 3.754 -2.076 -13.515 1.00 98.50 94 TYR A O 1
ATOM 745 N N . VAL A 1 95 ? 3.376 0.139 -13.472 1.00 98.44 95 VAL A N 1
ATOM 746 C CA . VAL A 1 95 ? 4.325 0.439 -12.397 1.00 98.44 95 VAL A CA 1
ATOM 747 C C . VAL A 1 95 ? 3.600 1.143 -11.263 1.00 98.44 95 VAL A C 1
ATOM 749 O O . VAL A 1 95 ? 2.787 2.044 -11.476 1.00 98.44 95 VAL A O 1
ATOM 752 N N . SER A 1 96 ? 3.873 0.698 -10.046 1.00 98.06 96 SER A N 1
ATOM 753 C CA . SER A 1 96 ? 3.219 1.178 -8.842 1.00 98.06 96 SER A CA 1
ATOM 754 C C . SER A 1 96 ? 3.670 2.576 -8.416 1.00 98.06 96 SER A C 1
ATOM 756 O O . SER A 1 96 ? 4.855 2.916 -8.475 1.00 98.06 96 SER A O 1
ATOM 758 N N . ILE A 1 97 ? 2.714 3.339 -7.885 1.00 98.06 97 ILE A N 1
ATOM 759 C CA . ILE A 1 97 ? 2.939 4.564 -7.118 1.00 98.06 97 ILE A CA 1
ATOM 760 C C . ILE A 1 97 ? 2.540 4.283 -5.664 1.00 98.06 97 ILE A C 1
ATOM 762 O O . ILE A 1 97 ? 1.361 4.055 -5.380 1.00 98.06 97 ILE A O 1
ATOM 766 N N . ASP A 1 98 ? 3.505 4.300 -4.744 1.00 96.81 98 ASP A N 1
ATOM 767 C CA . ASP A 1 98 ? 3.313 3.946 -3.336 1.00 96.81 98 ASP A CA 1
ATOM 768 C C . ASP A 1 98 ? 3.923 4.977 -2.371 1.00 96.81 98 ASP A C 1
ATOM 770 O O . ASP A 1 98 ? 5.008 5.504 -2.624 1.00 96.81 98 ASP A O 1
ATOM 774 N N . PRO A 1 99 ? 3.305 5.212 -1.195 1.00 95.75 99 PRO A N 1
ATOM 775 C CA . PRO A 1 99 ? 3.759 6.256 -0.274 1.00 95.75 99 PRO A CA 1
ATOM 776 C C . PRO A 1 99 ? 5.194 6.085 0.235 1.00 95.75 99 PRO A C 1
ATOM 778 O O . PRO A 1 99 ? 5.895 7.071 0.456 1.00 95.75 99 PRO A O 1
ATOM 781 N N . TYR A 1 100 ? 5.646 4.839 0.421 1.00 94.81 100 TYR A N 1
ATOM 782 C CA . TYR A 1 100 ? 6.975 4.553 0.972 1.00 94.81 100 TYR A CA 1
ATOM 783 C C . TYR A 1 100 ? 8.114 5.035 0.062 1.00 94.81 100 TYR A C 1
ATOM 785 O O . TYR A 1 100 ? 9.217 5.275 0.551 1.00 94.81 100 TYR A O 1
ATOM 793 N N . GLN A 1 101 ? 7.853 5.212 -1.239 1.00 96.50 101 GLN A N 1
ATOM 794 C CA . GLN A 1 101 ? 8.850 5.658 -2.211 1.00 96.50 101 GLN A CA 1
ATOM 795 C C . GLN A 1 101 ? 9.411 7.044 -1.857 1.00 96.50 101 GLN A C 1
ATOM 797 O O . GLN A 1 101 ? 10.597 7.274 -2.071 1.00 96.50 101 GLN A O 1
ATOM 802 N N . LEU A 1 102 ? 8.628 7.930 -1.221 1.00 96.00 102 LEU A N 1
ATOM 803 C CA . LEU A 1 102 ? 9.129 9.239 -0.774 1.00 96.00 102 LEU A CA 1
ATOM 804 C C . LEU A 1 102 ? 10.274 9.092 0.225 1.00 96.00 102 LEU A C 1
ATOM 806 O O . LEU A 1 102 ? 11.277 9.787 0.124 1.00 96.00 102 LEU A O 1
ATOM 810 N N . ASN A 1 103 ? 10.157 8.149 1.162 1.00 95.25 103 ASN A N 1
ATOM 811 C CA . ASN A 1 103 ? 11.210 7.911 2.143 1.00 95.25 103 ASN A CA 1
ATOM 812 C C . ASN A 1 103 ? 12.509 7.447 1.480 1.00 95.25 103 ASN A C 1
ATOM 814 O O . ASN A 1 103 ? 13.580 7.802 1.957 1.00 95.25 103 ASN A O 1
ATOM 818 N N . ARG A 1 104 ? 12.430 6.720 0.361 1.00 96.50 104 ARG A N 1
ATOM 819 C CA . ARG A 1 104 ? 13.603 6.293 -0.416 1.00 96.50 104 ARG A CA 1
ATOM 820 C C . ARG A 1 104 ? 14.293 7.451 -1.127 1.00 96.50 104 ARG A C 1
ATOM 822 O O . ARG A 1 104 ? 15.499 7.397 -1.308 1.00 96.50 104 ARG A O 1
ATOM 829 N N . MET A 1 105 ? 13.549 8.491 -1.489 1.00 96.75 105 MET A N 1
ATOM 830 C CA . MET A 1 105 ? 14.063 9.670 -2.194 1.00 96.75 105 MET A CA 1
ATOM 831 C C . MET A 1 105 ? 14.650 10.737 -1.254 1.00 96.75 105 MET A C 1
ATOM 833 O O . MET A 1 105 ? 15.132 11.765 -1.721 1.00 96.75 105 MET A O 1
ATOM 837 N N . LYS A 1 106 ? 14.614 10.518 0.065 1.00 95.38 106 LYS A N 1
ATOM 838 C CA . LYS A 1 106 ? 15.274 11.371 1.066 1.00 95.38 106 LYS A CA 1
ATOM 839 C C . LYS A 1 106 ? 16.763 11.063 1.168 1.00 95.38 106 LYS A C 1
ATOM 841 O O . LYS A 1 106 ? 17.171 9.925 0.951 1.00 95.38 106 LYS A O 1
ATOM 846 N N . SER A 1 107 ? 17.557 12.039 1.598 1.00 94.25 107 SER A N 1
ATOM 847 C CA . SER A 1 107 ? 18.964 11.848 1.964 1.00 94.25 107 SER A CA 1
ATOM 848 C C . SER A 1 107 ? 19.099 10.926 3.173 1.00 94.25 107 SER A C 1
ATOM 850 O O . SER A 1 107 ? 20.037 10.134 3.251 1.00 94.25 107 SER A O 1
ATOM 852 N N . PHE A 1 108 ? 18.126 10.972 4.089 1.00 92.44 108 PHE A N 1
ATOM 853 C CA . PHE A 1 108 ? 18.053 10.074 5.231 1.00 92.44 108 PHE A CA 1
ATOM 854 C C . PHE A 1 108 ? 16.614 9.677 5.580 1.00 92.44 108 PHE A C 1
ATOM 856 O O . PHE A 1 108 ? 15.727 10.509 5.769 1.00 92.44 108 PHE A O 1
ATOM 863 N N . SER A 1 109 ? 16.398 8.374 5.751 1.00 92.25 109 SER A N 1
ATOM 864 C CA . SER A 1 109 ? 15.199 7.800 6.352 1.00 92.25 109 SER A CA 1
ATOM 865 C C . SER A 1 109 ? 15.579 6.587 7.194 1.00 92.25 109 SER A C 1
ATOM 867 O O . SER A 1 109 ? 16.417 5.777 6.799 1.00 92.25 109 SER A O 1
ATOM 869 N N . SER A 1 110 ? 14.902 6.394 8.328 1.00 89.75 110 SER A N 1
ATOM 870 C CA . SER A 1 110 ? 15.045 5.170 9.129 1.00 89.75 110 SER A CA 1
ATOM 871 C C . SER A 1 110 ? 14.683 3.903 8.342 1.00 89.75 110 SER A C 1
ATOM 873 O O . SER A 1 110 ? 15.177 2.825 8.662 1.00 89.75 110 SER A O 1
ATOM 875 N N . SER A 1 111 ? 13.872 4.030 7.285 1.00 92.12 111 SER A N 1
ATOM 876 C CA . SER A 1 111 ? 13.485 2.913 6.417 1.00 92.12 111 SER A CA 1
ATOM 877 C C . SER A 1 111 ? 14.616 2.390 5.524 1.00 92.12 111 SER A C 1
ATOM 879 O O . SER A 1 111 ? 14.581 1.222 5.146 1.00 92.12 111 SER A O 1
ATOM 881 N N . HIS A 1 112 ? 15.650 3.195 5.236 1.00 94.81 112 HIS A N 1
ATOM 882 C CA . HIS A 1 112 ? 16.688 2.857 4.247 1.00 94.81 112 HIS A CA 1
ATOM 883 C C . HIS A 1 112 ? 17.481 1.592 4.562 1.00 94.81 112 HIS A C 1
ATOM 885 O O . HIS A 1 112 ? 18.048 0.982 3.661 1.00 94.81 112 HIS A O 1
ATOM 891 N N . LYS A 1 113 ? 17.542 1.208 5.839 1.00 91.25 113 LYS A N 1
ATOM 892 C CA . LYS A 1 113 ? 18.274 0.025 6.312 1.00 91.25 113 LYS A CA 1
ATOM 893 C C . LYS A 1 113 ? 17.353 -1.118 6.736 1.00 91.25 113 LYS A C 1
ATOM 895 O O . LYS A 1 113 ? 17.845 -2.122 7.236 1.00 91.25 113 LYS A O 1
ATOM 900 N N . ALA A 1 114 ? 16.037 -0.959 6.581 1.00 90.00 114 ALA A N 1
ATOM 901 C CA . ALA A 1 114 ? 15.069 -1.937 7.066 1.00 90.00 114 ALA A CA 1
ATOM 902 C C . ALA A 1 114 ? 15.017 -3.185 6.173 1.00 90.00 114 ALA A C 1
ATOM 904 O O . ALA A 1 114 ? 15.013 -4.302 6.677 1.00 90.00 114 ALA A O 1
ATOM 905 N N . ILE A 1 115 ? 14.984 -2.995 4.851 1.00 88.00 115 ILE A N 1
ATOM 906 C CA . ILE A 1 115 ? 14.899 -4.074 3.861 1.00 88.00 115 ILE A CA 1
ATOM 907 C C . ILE A 1 115 ? 15.446 -3.598 2.510 1.00 88.00 115 ILE A C 1
ATOM 909 O O . ILE A 1 115 ? 15.469 -2.398 2.238 1.00 88.00 115 ILE A O 1
ATOM 913 N N . SER A 1 116 ? 15.882 -4.525 1.653 1.00 85.50 116 SER A N 1
ATOM 914 C CA . SER A 1 116 ? 16.585 -4.220 0.396 1.00 85.50 116 SER A CA 1
ATOM 915 C C . SER A 1 116 ? 15.830 -3.251 -0.522 1.00 85.50 116 SER A C 1
ATOM 917 O O . SER A 1 116 ? 16.416 -2.300 -1.027 1.00 85.50 116 SER A O 1
ATOM 919 N N . TYR A 1 117 ? 14.518 -3.424 -0.685 1.00 84.12 117 TYR A N 1
ATOM 920 C CA . TYR A 1 117 ? 13.688 -2.573 -1.548 1.00 84.12 117 TYR A CA 1
ATOM 921 C C . TYR A 1 117 ? 13.275 -1.235 -0.912 1.00 84.12 117 TYR A C 1
ATOM 923 O O . TYR A 1 117 ? 12.577 -0.437 -1.539 1.00 84.12 117 TYR A O 1
ATOM 931 N N . ALA A 1 118 ? 13.673 -0.987 0.339 1.00 91.06 118 ALA A N 1
ATOM 932 C CA . ALA A 1 118 ? 13.519 0.300 1.011 1.00 91.06 118 ALA A CA 1
ATOM 933 C C . ALA A 1 118 ? 14.802 1.147 0.951 1.00 91.06 118 ALA A C 1
ATOM 935 O O . ALA A 1 118 ? 14.812 2.257 1.481 1.00 91.06 118 ALA A O 1
ATOM 936 N N . ALA A 1 119 ? 15.864 0.649 0.306 1.00 93.62 119 ALA A N 1
ATOM 937 C CA . ALA A 1 119 ? 17.119 1.371 0.139 1.00 93.62 119 ALA A CA 1
ATOM 938 C C . ALA A 1 119 ? 16.913 2.744 -0.521 1.00 93.62 119 ALA A C 1
ATOM 940 O O . ALA A 1 119 ? 15.989 2.937 -1.323 1.00 93.62 119 ALA A O 1
ATOM 941 N N . ALA A 1 120 ? 17.783 3.690 -0.163 1.00 96.38 120 ALA A N 1
ATOM 942 C CA . ALA A 1 120 ? 17.770 5.038 -0.713 1.00 96.38 120 ALA A CA 1
ATOM 943 C C . ALA A 1 120 ? 17.961 5.025 -2.239 1.00 96.38 120 ALA A C 1
ATOM 945 O O . ALA A 1 120 ? 18.691 4.191 -2.771 1.00 96.38 120 ALA A O 1
ATOM 946 N N . ILE A 1 121 ? 17.316 5.969 -2.919 1.00 96.50 121 ILE A N 1
ATOM 947 C CA . ILE A 1 121 ? 17.491 6.246 -4.345 1.00 96.50 121 ILE A CA 1
ATOM 948 C C . ILE A 1 121 ? 18.347 7.504 -4.441 1.00 96.50 121 ILE A C 1
ATOM 950 O O . ILE A 1 121 ? 17.942 8.559 -3.944 1.00 96.50 121 ILE A O 1
ATOM 954 N N . ALA A 1 122 ? 19.530 7.404 -5.049 1.00 95.69 122 ALA A N 1
ATOM 955 C CA . ALA A 1 122 ? 20.386 8.568 -5.212 1.00 95.69 122 ALA A CA 1
ATOM 956 C C . ALA A 1 122 ? 19.883 9.463 -6.360 1.00 95.69 122 ALA A C 1
ATOM 958 O O . ALA A 1 122 ? 19.255 8.985 -7.310 1.00 95.69 122 ALA A O 1
ATOM 959 N N . PRO A 1 123 ? 20.165 10.775 -6.313 1.00 97.12 123 PRO A N 1
ATOM 960 C CA . PRO A 1 123 ? 19.894 11.655 -7.437 1.00 97.12 123 PRO A CA 1
ATOM 961 C C . PRO A 1 123 ? 20.514 11.152 -8.737 1.00 97.12 123 PRO A C 1
ATOM 963 O O . PRO A 1 123 ? 21.692 10.813 -8.800 1.00 97.12 123 PRO A O 1
ATOM 966 N N . GLY A 1 124 ? 19.702 11.141 -9.789 1.00 96.50 124 GLY A N 1
ATOM 967 C CA . GLY A 1 124 ? 20.083 10.669 -11.109 1.00 96.50 124 GLY A CA 1
ATOM 968 C C . GLY A 1 124 ? 19.995 9.159 -11.340 1.00 96.50 124 GLY A C 1
ATOM 969 O O . GLY A 1 124 ? 20.128 8.779 -12.507 1.00 96.50 124 GLY A O 1
ATOM 970 N N . ASP A 1 125 ? 19.726 8.352 -10.308 1.00 95.81 125 ASP A N 1
ATOM 971 C CA . ASP A 1 125 ? 19.433 6.921 -10.437 1.00 95.81 125 ASP A CA 1
ATOM 972 C C . ASP A 1 125 ? 17.991 6.679 -10.907 1.00 95.81 125 ASP A C 1
ATOM 974 O O . ASP A 1 125 ? 17.089 7.493 -10.680 1.00 95.81 125 ASP A O 1
ATOM 978 N N . GLU A 1 126 ? 17.769 5.529 -11.550 1.00 94.88 126 GLU A N 1
ATOM 979 C CA . GLU A 1 126 ? 16.431 5.042 -11.890 1.00 94.88 126 GLU A CA 1
ATOM 980 C C . GLU A 1 126 ? 15.601 4.810 -10.621 1.00 94.88 126 GLU A C 1
ATOM 982 O O . GLU A 1 126 ? 16.006 4.078 -9.718 1.00 94.88 126 GLU A O 1
ATOM 987 N N . ILE A 1 127 ? 14.405 5.399 -10.571 1.00 97.38 127 ILE A N 1
ATOM 988 C CA . ILE A 1 127 ? 13.438 5.107 -9.510 1.00 97.38 127 ILE A CA 1
ATOM 989 C C . ILE A 1 127 ? 12.829 3.737 -9.796 1.00 97.38 127 ILE A C 1
ATOM 991 O O . ILE A 1 127 ? 12.221 3.559 -10.846 1.00 97.38 127 ILE A O 1
ATOM 995 N N . ASP A 1 128 ? 12.932 2.784 -8.876 1.00 95.50 128 ASP A N 1
ATOM 996 C CA . ASP A 1 128 ? 12.287 1.474 -8.981 1.00 95.50 128 ASP A CA 1
ATOM 997 C C . ASP A 1 128 ? 11.065 1.334 -8.064 1.00 95.50 128 ASP A C 1
ATOM 999 O O . ASP A 1 128 ? 10.926 1.967 -7.010 1.00 95.50 128 ASP A O 1
ATOM 1003 N N . ALA A 1 129 ? 10.136 0.490 -8.497 1.00 96.44 129 ALA A N 1
ATOM 1004 C CA . ALA A 1 129 ? 8.866 0.244 -7.846 1.00 96.44 129 ALA A CA 1
ATOM 1005 C C . ALA A 1 129 ? 8.325 -1.133 -8.216 1.00 96.44 129 ALA A C 1
ATOM 1007 O O . ALA A 1 129 ? 8.689 -1.712 -9.237 1.00 96.44 129 ALA A O 1
ATOM 1008 N N . TYR A 1 130 ? 7.391 -1.642 -7.417 1.00 96.62 130 TYR A N 1
ATOM 1009 C CA . TYR A 1 130 ? 6.699 -2.870 -7.779 1.00 96.62 130 TYR A CA 1
ATOM 1010 C C . TYR A 1 130 ? 5.888 -2.682 -9.067 1.00 96.62 130 TYR A C 1
ATOM 1012 O O . TYR A 1 130 ? 5.221 -1.661 -9.244 1.00 96.62 130 TYR A O 1
ATOM 1020 N N . GLY A 1 131 ? 5.902 -3.660 -9.961 1.00 97.62 131 GLY A N 1
ATOM 1021 C CA . GLY A 1 131 ? 5.179 -3.560 -11.216 1.00 97.62 131 GLY A CA 1
ATOM 1022 C C . GLY A 1 131 ? 5.182 -4.844 -12.030 1.00 97.62 131 GLY A C 1
ATOM 1023 O O . GLY A 1 131 ? 5.764 -5.854 -11.638 1.00 97.62 131 GLY A O 1
ATOM 1024 N N . VAL A 1 132 ? 4.491 -4.783 -13.165 1.00 98.19 132 VAL A N 1
ATOM 1025 C CA . VAL A 1 132 ? 4.370 -5.862 -14.145 1.00 98.19 132 VAL A CA 1
ATOM 1026 C C . VAL A 1 132 ? 5.087 -5.475 -15.425 1.00 98.19 132 VAL A C 1
ATOM 1028 O O . VAL A 1 132 ? 4.904 -4.371 -15.949 1.00 98.19 132 VAL A O 1
ATOM 1031 N N . ALA A 1 133 ? 5.853 -6.421 -15.952 1.00 98.25 133 ALA A N 1
ATOM 1032 C CA . ALA A 1 133 ? 6.603 -6.280 -17.183 1.00 98.25 133 ALA A CA 1
ATOM 1033 C C . ALA A 1 133 ? 6.574 -7.580 -17.996 1.00 98.25 133 ALA A C 1
ATOM 1035 O O . ALA A 1 133 ? 6.136 -8.631 -17.522 1.00 98.25 133 ALA A O 1
ATOM 1036 N N . LYS A 1 134 ? 7.050 -7.500 -19.237 1.00 98.00 134 LYS A N 1
ATOM 1037 C CA . LYS A 1 134 ? 7.197 -8.645 -20.136 1.00 98.00 134 LYS A CA 1
ATOM 1038 C C . LYS A 1 134 ? 8.646 -8.799 -20.573 1.00 98.00 134 LYS A C 1
ATOM 1040 O O . LYS A 1 134 ? 9.264 -7.819 -20.989 1.00 98.00 134 LYS A O 1
ATOM 1045 N N . VAL A 1 135 ? 9.179 -10.014 -20.522 1.00 98.12 135 VAL A N 1
ATOM 1046 C CA . VAL A 1 135 ? 10.557 -10.309 -20.934 1.00 98.12 135 VAL A CA 1
ATOM 1047 C C . VAL A 1 135 ? 10.729 -10.063 -22.432 1.00 98.12 135 VAL A C 1
ATOM 1049 O O . VAL A 1 135 ? 9.957 -10.557 -23.255 1.00 98.12 135 VAL A O 1
ATOM 1052 N N . VAL A 1 136 ? 11.761 -9.300 -22.798 1.00 97.44 136 VAL A N 1
ATOM 1053 C CA . VAL A 1 136 ? 12.130 -9.029 -24.199 1.00 97.44 136 VAL A CA 1
ATOM 1054 C C . VAL A 1 136 ? 13.441 -9.702 -24.595 1.00 97.44 136 VAL A C 1
ATOM 1056 O O . VAL A 1 136 ? 13.584 -10.111 -25.747 1.00 97.44 136 VAL A O 1
ATOM 1059 N N . ALA A 1 137 ? 14.364 -9.866 -23.647 1.00 96.69 137 ALA A N 1
ATOM 1060 C CA . ALA A 1 137 ? 15.591 -10.638 -23.808 1.00 96.69 137 ALA A CA 1
ATOM 1061 C C . ALA A 1 137 ? 16.026 -11.196 -22.449 1.00 96.69 137 ALA A C 1
ATOM 1063 O O . ALA A 1 137 ? 15.838 -10.540 -21.430 1.00 96.69 137 ALA A O 1
ATOM 1064 N N . SER A 1 138 ? 16.623 -12.384 -22.429 1.00 96.75 138 SER A N 1
ATOM 1065 C CA . SER A 1 138 ? 17.084 -13.013 -21.192 1.00 96.75 138 SER A CA 1
ATOM 1066 C C . SER A 1 138 ? 18.387 -13.761 -21.422 1.00 96.75 138 SER A C 1
ATOM 1068 O O . SER A 1 138 ? 18.542 -14.442 -22.437 1.00 96.75 138 SER A O 1
ATOM 1070 N N . GLY A 1 139 ? 19.316 -13.617 -20.481 1.00 95.06 139 GLY A N 1
ATOM 1071 C CA . GLY A 1 139 ? 20.476 -14.492 -20.330 1.00 95.06 139 GLY A CA 1
ATOM 1072 C C . GLY A 1 139 ? 20.278 -15.550 -19.246 1.00 95.06 139 GLY A C 1
ATOM 1073 O O . GLY A 1 139 ? 21.030 -16.519 -19.179 1.00 95.06 139 GLY A O 1
ATOM 1074 N N . ASN A 1 140 ? 19.230 -15.399 -18.433 1.00 94.88 140 ASN A N 1
ATOM 1075 C CA . ASN A 1 140 ? 18.828 -16.368 -17.429 1.00 94.88 140 ASN A CA 1
ATOM 1076 C C . ASN A 1 140 ? 17.930 -17.449 -18.072 1.00 94.88 140 ASN A C 1
ATOM 1078 O O . ASN A 1 140 ? 16.866 -17.106 -18.597 1.00 94.88 140 ASN A O 1
ATOM 1082 N N . PRO A 1 141 ? 18.305 -18.743 -18.018 1.00 93.56 141 PRO A N 1
ATOM 1083 C CA . PRO A 1 141 ? 17.528 -19.830 -18.618 1.00 93.56 141 PRO A CA 1
ATOM 1084 C C . PRO A 1 141 ? 16.156 -20.037 -17.967 1.00 93.56 141 PRO A C 1
ATOM 1086 O O . PRO A 1 141 ? 15.299 -20.687 -18.559 1.00 93.56 141 PRO A O 1
ATOM 1089 N N . GLU A 1 142 ? 15.924 -19.496 -16.770 1.00 94.06 142 GLU A N 1
ATOM 1090 C CA . GLU A 1 142 ? 14.609 -19.541 -16.141 1.00 94.06 142 GLU A CA 1
ATOM 1091 C C . GLU A 1 142 ? 13.601 -18.646 -16.850 1.00 94.06 142 GLU A C 1
ATOM 1093 O O . GLU A 1 142 ? 12.415 -18.896 -16.695 1.00 94.06 142 GLU A O 1
ATOM 1098 N N . PHE A 1 143 ? 14.027 -17.642 -17.625 1.00 96.44 143 PHE A N 1
ATOM 1099 C CA . PHE A 1 143 ? 13.156 -16.663 -18.275 1.00 96.44 143 PHE A CA 1
ATOM 1100 C C . PHE A 1 143 ? 13.304 -16.706 -19.794 1.00 96.44 143 PHE A C 1
ATOM 1102 O O . PHE A 1 143 ? 14.402 -16.611 -20.340 1.00 96.44 143 PHE A O 1
ATOM 1109 N N . GLU A 1 144 ? 12.175 -16.781 -20.481 1.00 96.00 144 GLU A N 1
ATOM 1110 C CA . GLU A 1 144 ? 12.065 -16.782 -21.928 1.00 96.00 144 GLU A CA 1
ATOM 1111 C C . GLU A 1 144 ? 11.405 -15.488 -22.401 1.00 96.00 144 GLU A C 1
ATOM 1113 O O . GLU A 1 144 ? 10.720 -14.778 -21.662 1.00 96.00 144 GLU A O 1
ATOM 1118 N N . LYS A 1 145 ? 11.626 -15.157 -23.672 1.00 96.31 145 LYS A N 1
ATOM 1119 C CA . LYS A 1 145 ? 10.954 -14.023 -24.300 1.00 96.31 145 LYS A CA 1
ATOM 1120 C C . LYS A 1 145 ? 9.433 -14.188 -24.188 1.00 96.31 145 LYS A C 1
ATOM 1122 O O . LYS A 1 145 ? 8.914 -15.280 -24.374 1.00 96.31 145 LYS A O 1
ATOM 1127 N N . ASP A 1 146 ? 8.749 -13.070 -23.959 1.00 96.00 146 ASP A N 1
ATOM 1128 C CA . ASP A 1 146 ? 7.298 -12.955 -23.796 1.00 96.00 146 ASP A CA 1
ATOM 1129 C C . ASP A 1 146 ? 6.727 -13.492 -22.472 1.00 96.00 146 ASP A C 1
ATOM 1131 O O . ASP A 1 146 ? 5.534 -13.308 -22.224 1.00 96.00 146 ASP A O 1
ATOM 1135 N N . ASP A 1 147 ? 7.563 -14.019 -21.570 1.00 97.00 147 ASP A N 1
ATOM 1136 C CA . ASP A 1 147 ? 7.141 -14.299 -20.198 1.00 97.00 147 ASP A CA 1
ATOM 1137 C C . ASP A 1 147 ? 6.671 -13.029 -19.481 1.00 97.00 147 ASP A C 1
ATOM 1139 O O . ASP A 1 147 ? 7.296 -11.965 -19.563 1.00 97.00 147 ASP A O 1
ATOM 1143 N N . LEU A 1 148 ? 5.585 -13.163 -18.719 1.00 97.88 148 LEU A N 1
ATOM 1144 C CA . LEU A 1 148 ? 5.102 -12.125 -17.818 1.00 97.88 148 LEU A CA 1
ATOM 1145 C C . LEU A 1 148 ? 5.815 -12.228 -16.476 1.00 97.88 148 LEU A C 1
ATOM 1147 O O . LEU A 1 148 ? 5.855 -13.290 -15.849 1.00 97.88 148 LEU A O 1
ATOM 1151 N N . VAL A 1 149 ? 6.342 -11.097 -16.018 1.00 97.69 149 VAL A N 1
ATOM 1152 C CA . VAL A 1 149 ? 7.044 -10.995 -14.743 1.00 97.69 149 VAL A CA 1
ATOM 1153 C C . VAL A 1 149 ? 6.462 -9.892 -13.878 1.00 97.69 149 VAL A C 1
ATOM 1155 O O . VAL A 1 149 ? 5.971 -8.873 -14.368 1.00 97.69 149 VAL A O 1
ATOM 1158 N N . VAL A 1 150 ? 6.525 -10.111 -12.572 1.00 96.75 150 VAL A N 1
ATOM 1159 C CA . VAL A 1 150 ? 6.149 -9.139 -11.551 1.00 96.75 150 VAL A CA 1
ATOM 1160 C C . VAL A 1 150 ? 7.310 -8.982 -10.576 1.00 96.75 150 VAL A C 1
ATOM 1162 O O . VAL A 1 150 ? 7.948 -9.970 -10.203 1.00 96.75 150 VAL A O 1
ATOM 1165 N N . GLY A 1 151 ? 7.615 -7.750 -10.183 1.00 94.94 151 GLY A N 1
ATOM 1166 C CA . GLY A 1 151 ? 8.781 -7.460 -9.355 1.00 94.94 151 GLY A CA 1
ATOM 1167 C C . GLY A 1 151 ? 9.104 -5.978 -9.273 1.00 94.94 151 GLY A C 1
ATOM 1168 O O . GLY A 1 151 ? 8.284 -5.140 -9.641 1.00 94.94 151 GLY A O 1
ATOM 1169 N N . LEU A 1 152 ? 10.301 -5.665 -8.785 1.00 95.56 152 LEU A N 1
ATOM 1170 C CA . LEU A 1 152 ? 10.833 -4.306 -8.793 1.00 95.56 152 LEU A CA 1
ATOM 1171 C C . LEU A 1 152 ? 11.336 -3.961 -10.194 1.00 95.56 152 LEU A C 1
ATOM 1173 O O . LEU A 1 152 ? 12.278 -4.571 -10.695 1.00 95.56 152 LEU A O 1
ATOM 1177 N N . ILE A 1 153 ? 10.674 -2.992 -10.816 1.00 97.50 153 ILE A N 1
ATOM 1178 C CA . ILE A 1 153 ? 10.974 -2.459 -12.143 1.00 97.50 153 ILE A CA 1
ATOM 1179 C C . ILE A 1 153 ? 11.052 -0.936 -12.077 1.00 97.50 153 ILE A C 1
ATOM 1181 O O . ILE A 1 153 ? 10.484 -0.312 -11.180 1.00 97.50 153 ILE A O 1
ATOM 1185 N N . SER A 1 154 ? 11.768 -0.320 -13.011 1.00 97.50 154 SER A N 1
ATOM 1186 C CA . SER A 1 154 ? 11.963 1.126 -13.005 1.00 97.50 154 SER A CA 1
ATOM 1187 C C . SER A 1 154 ? 10.716 1.903 -13.434 1.00 97.50 154 SER A C 1
ATOM 1189 O O . SER A 1 154 ? 9.842 1.411 -14.152 1.00 97.50 154 SER A O 1
ATOM 1191 N N . TRP A 1 155 ? 10.650 3.169 -13.026 1.00 98.12 155 TRP A N 1
ATOM 1192 C CA . TRP A 1 155 ? 9.804 4.213 -13.598 1.00 98.12 155 TRP A CA 1
ATOM 1193 C C . TRP A 1 155 ? 10.322 4.577 -14.993 1.00 98.12 155 TRP A C 1
ATOM 1195 O O . TRP A 1 155 ? 10.704 5.710 -15.273 1.00 98.12 155 TRP A O 1
ATOM 1205 N N . GLY A 1 156 ? 10.383 3.579 -15.863 1.00 97.69 156 GLY A N 1
ATOM 1206 C CA . GLY A 1 156 ? 10.943 3.647 -17.200 1.00 97.69 156 GLY A CA 1
ATOM 1207 C C . GLY A 1 156 ? 10.277 2.643 -18.123 1.00 97.69 156 GLY A C 1
ATOM 1208 O O . GLY A 1 156 ? 9.538 1.768 -17.677 1.00 97.69 156 GLY A O 1
ATOM 1209 N N . GLU A 1 157 ? 10.501 2.789 -19.422 1.00 97.94 157 GLU A N 1
ATOM 1210 C CA . GLU A 1 157 ? 9.868 1.949 -20.446 1.00 97.94 157 GLU A CA 1
ATOM 1211 C C . GLU A 1 157 ? 10.418 0.517 -20.443 1.00 97.94 157 GLU A C 1
ATOM 1213 O O . GLU A 1 157 ? 9.676 -0.438 -20.695 1.00 97.94 157 GLU A O 1
ATOM 1218 N N . TYR A 1 158 ? 11.704 0.370 -20.125 1.00 98.12 158 TYR A N 1
ATOM 1219 C CA . TYR A 1 158 ? 12.394 -0.903 -19.983 1.00 98.12 158 TYR A CA 1
ATOM 1220 C C . TYR A 1 158 ? 13.221 -0.931 -18.701 1.00 98.12 158 TYR A C 1
ATOM 1222 O O . TYR A 1 158 ? 13.740 0.093 -18.256 1.00 98.12 158 TYR A O 1
ATOM 1230 N N . THR A 1 159 ? 13.411 -2.131 -18.161 1.00 97.94 159 THR A N 1
ATOM 1231 C CA . THR A 1 159 ? 14.298 -2.378 -17.022 1.00 97.94 159 THR A CA 1
ATOM 1232 C C . THR A 1 159 ? 15.250 -3.522 -17.343 1.00 97.94 159 THR A C 1
ATOM 1234 O O . THR A 1 159 ? 14.852 -4.530 -17.931 1.00 97.94 159 THR A O 1
ATOM 1237 N N . VAL A 1 160 ? 16.513 -3.371 -16.942 1.00 96.88 160 VAL A N 1
ATOM 1238 C CA . VAL A 1 160 ? 17.488 -4.467 -16.910 1.00 96.88 160 VAL A CA 1
ATOM 1239 C C . VAL A 1 160 ? 17.492 -5.043 -15.498 1.00 96.88 160 VAL A C 1
ATOM 1241 O O . VAL A 1 160 ? 18.019 -4.434 -14.569 1.00 96.88 160 VAL A O 1
ATOM 1244 N N . LEU A 1 161 ? 16.868 -6.203 -15.335 1.00 95.69 161 LEU A N 1
ATOM 1245 C CA . LEU A 1 161 ? 16.811 -6.943 -14.083 1.00 95.69 161 LEU A CA 1
ATOM 1246 C C . LEU A 1 161 ? 18.107 -7.730 -13.914 1.00 95.69 161 LEU A C 1
ATOM 1248 O O . LEU A 1 161 ? 18.445 -8.568 -14.751 1.00 95.69 161 LEU A O 1
ATOM 1252 N N . LYS A 1 162 ? 18.816 -7.448 -12.824 1.00 92.81 162 LYS A N 1
ATOM 1253 C CA . LYS A 1 162 ? 20.076 -8.107 -12.471 1.00 92.81 162 LYS A CA 1
ATOM 1254 C C . LYS A 1 162 ? 19.824 -9.235 -11.481 1.00 92.81 162 LYS A C 1
ATOM 1256 O O . LYS A 1 162 ? 18.790 -9.269 -10.806 1.00 92.81 162 LYS A O 1
ATOM 1261 N N . GLU A 1 163 ? 20.805 -10.117 -11.338 1.00 87.50 163 GLU A N 1
ATOM 1262 C CA . GLU A 1 163 ? 20.800 -11.130 -10.283 1.00 87.50 163 GLU A CA 1
ATOM 1263 C C . GLU A 1 163 ? 20.556 -10.491 -8.901 1.00 87.50 163 GLU A C 1
ATOM 1265 O O . GLU A 1 163 ? 21.072 -9.417 -8.590 1.00 87.50 163 GLU A O 1
ATOM 1270 N N . GLY A 1 164 ? 19.701 -11.121 -8.091 1.00 84.75 164 GLY A N 1
ATOM 1271 C CA . GLY A 1 164 ? 19.298 -10.613 -6.774 1.00 84.75 164 GLY A CA 1
ATOM 1272 C C . GLY A 1 164 ? 18.198 -9.545 -6.784 1.00 84.75 164 GLY A C 1
ATOM 1273 O O . GLY A 1 164 ? 17.694 -9.192 -5.717 1.00 84.75 164 GLY A O 1
ATOM 1274 N N . THR A 1 165 ? 17.766 -9.054 -7.953 1.00 88.62 165 THR A N 1
ATOM 1275 C CA . THR A 1 165 ? 1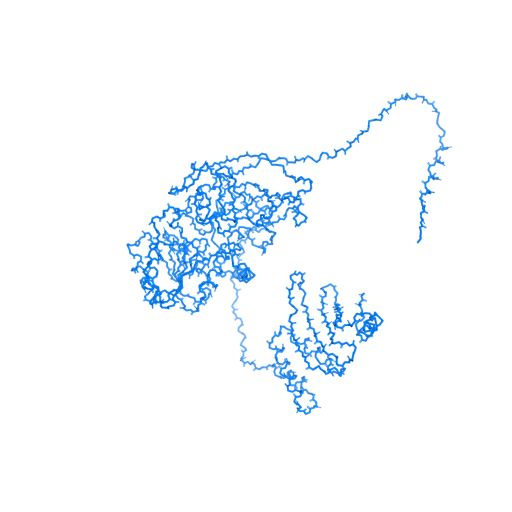6.558 -8.217 -8.034 1.00 88.62 165 THR A CA 1
ATOM 1276 C C . THR A 1 165 ? 15.327 -9.052 -7.678 1.00 88.62 165 THR A C 1
ATOM 1278 O O . THR A 1 165 ? 15.211 -10.214 -8.062 1.00 88.62 165 THR A O 1
ATOM 1281 N N . MET A 1 166 ? 14.383 -8.469 -6.940 1.00 90.00 166 MET A N 1
ATOM 1282 C CA . MET A 1 166 ? 13.140 -9.146 -6.574 1.00 90.00 166 MET A CA 1
ATOM 1283 C C . MET A 1 166 ? 12.180 -9.169 -7.768 1.00 90.00 166 MET A C 1
ATOM 1285 O O . MET A 1 166 ? 11.460 -8.199 -8.004 1.00 90.00 166 MET A O 1
ATOM 1289 N N . PHE A 1 167 ? 12.135 -10.281 -8.497 1.00 93.56 167 PHE A N 1
ATOM 1290 C CA . PHE A 1 167 ? 11.148 -10.519 -9.549 1.00 93.56 167 PHE A CA 1
ATOM 1291 C C . PHE A 1 167 ? 10.868 -12.010 -9.726 1.00 93.56 167 PHE A C 1
ATOM 1293 O O . PHE A 1 167 ? 11.661 -12.862 -9.331 1.00 93.56 167 PHE A O 1
ATOM 1300 N N . ARG A 1 168 ? 9.714 -12.331 -10.311 1.00 93.81 168 ARG A N 1
ATOM 1301 C CA . ARG A 1 168 ? 9.324 -13.705 -10.645 1.00 93.81 168 ARG A CA 1
ATOM 1302 C C . ARG A 1 168 ? 8.377 -13.736 -11.833 1.00 93.81 168 ARG A C 1
ATOM 1304 O O . ARG A 1 168 ? 7.671 -12.758 -12.087 1.00 93.81 168 ARG A O 1
ATOM 1311 N N . LYS A 1 169 ? 8.285 -14.888 -12.500 1.00 95.31 169 LYS A N 1
ATOM 1312 C CA . LYS A 1 169 ? 7.172 -15.158 -13.417 1.00 95.31 169 LYS A CA 1
ATOM 1313 C C . LYS A 1 169 ? 5.852 -15.244 -12.662 1.00 95.31 169 LYS A C 1
ATOM 1315 O O . LYS A 1 169 ? 5.812 -15.618 -11.482 1.00 95.31 169 LYS A O 1
ATOM 1320 N N . PHE A 1 170 ? 4.763 -14.936 -13.350 1.00 93.69 170 PHE A N 1
ATOM 1321 C CA . PHE A 1 170 ? 3.422 -15.167 -12.830 1.00 93.69 170 PHE A CA 1
ATOM 1322 C C . PHE A 1 170 ? 2.440 -15.530 -13.947 1.00 93.69 170 PHE A C 1
ATOM 1324 O O . PHE A 1 170 ? 2.620 -15.151 -15.101 1.00 93.69 170 PHE A O 1
ATOM 1331 N N . ASP A 1 171 ? 1.381 -16.245 -13.571 1.00 91.94 171 ASP A N 1
ATOM 1332 C CA . ASP A 1 171 ? 0.194 -16.450 -14.399 1.00 91.94 171 ASP A CA 1
ATOM 1333 C C . ASP A 1 171 ? -0.849 -15.384 -14.011 1.00 91.94 171 ASP A C 1
ATOM 1335 O O . ASP A 1 171 ? -1.119 -15.219 -12.816 1.00 91.94 171 ASP A O 1
ATOM 1339 N N . PRO A 1 172 ? -1.431 -14.629 -14.962 1.00 89.19 172 PRO A N 1
ATOM 1340 C CA . PRO A 1 172 ? -2.476 -13.650 -14.667 1.00 89.19 172 PRO A CA 1
ATOM 1341 C C . PRO A 1 172 ? -3.776 -14.261 -14.115 1.00 89.19 172 PRO A C 1
ATOM 1343 O O . PRO A 1 172 ? -4.629 -13.516 -13.637 1.00 89.19 172 PRO A O 1
ATOM 1346 N N . LEU A 1 173 ? -3.955 -15.587 -14.161 1.00 88.94 173 LEU A N 1
ATOM 1347 C CA . LEU A 1 173 ? -5.125 -16.323 -13.658 1.00 88.94 173 LEU A CA 1
ATOM 1348 C C . LEU A 1 173 ? -6.459 -15.872 -14.283 1.00 88.94 173 LEU A C 1
ATOM 1350 O O . LEU A 1 173 ? -7.526 -16.040 -13.684 1.00 88.94 173 LEU A O 1
ATOM 1354 N N . GLY A 1 174 ? -6.392 -15.300 -15.489 1.00 91.69 174 GLY A N 1
ATOM 1355 C CA . GLY A 1 174 ? -7.529 -14.711 -16.200 1.00 91.69 174 GLY A CA 1
ATOM 1356 C C . GLY A 1 174 ? -7.909 -13.293 -15.754 1.00 91.69 174 GLY A C 1
ATOM 1357 O O . GLY A 1 174 ? -8.928 -12.780 -16.212 1.00 91.69 174 GLY A O 1
ATOM 1358 N N . PHE A 1 175 ? -7.120 -12.650 -14.887 1.00 95.44 175 PHE A N 1
ATOM 1359 C CA . PHE A 1 175 ? -7.343 -11.271 -14.444 1.00 95.44 175 PHE A CA 1
ATOM 1360 C C . PHE A 1 175 ? -6.512 -10.251 -15.239 1.00 95.44 175 PHE A C 1
ATOM 1362 O O . PHE A 1 175 ? -5.474 -10.604 -15.805 1.00 95.44 175 PHE A O 1
ATOM 1369 N N . PRO A 1 176 ? -6.922 -8.966 -15.261 1.00 96.44 176 PRO A N 1
ATOM 1370 C CA . PRO A 1 176 ? -6.100 -7.892 -15.810 1.00 96.44 176 PRO A CA 1
ATOM 1371 C C . PRO A 1 176 ? -4.714 -7.836 -15.154 1.00 96.44 176 PRO A C 1
ATOM 1373 O O . PRO A 1 176 ? -4.594 -7.971 -13.936 1.00 96.44 176 PRO A O 1
ATOM 1376 N N . LEU A 1 177 ? -3.668 -7.558 -15.941 1.00 96.44 177 LEU A N 1
ATOM 1377 C CA . LEU A 1 177 ? -2.289 -7.481 -15.433 1.00 96.44 177 LEU A CA 1
ATOM 1378 C C . LEU A 1 177 ? -2.119 -6.460 -14.298 1.00 96.44 177 LEU A C 1
ATOM 1380 O O . LEU A 1 177 ? -1.323 -6.677 -13.387 1.00 96.44 177 LEU A O 1
ATOM 1384 N N . SER A 1 178 ? -2.896 -5.375 -14.316 1.00 96.94 178 SER A N 1
ATOM 1385 C CA . SER A 1 178 ? -2.874 -4.339 -13.279 1.00 96.94 178 SER A CA 1
ATOM 1386 C C . SER A 1 178 ? -3.186 -4.883 -11.877 1.00 96.94 178 SER A C 1
ATOM 1388 O O . SER A 1 178 ? -2.649 -4.378 -10.889 1.00 96.94 178 SER A O 1
ATOM 1390 N N . TYR A 1 179 ? -3.947 -5.982 -11.771 1.00 97.31 179 TYR A N 1
ATOM 1391 C CA . TYR A 1 179 ? -4.314 -6.574 -10.481 1.00 97.31 179 TYR A CA 1
ATOM 1392 C C . TYR A 1 179 ? -3.091 -7.078 -9.721 1.00 97.31 179 TYR A C 1
ATOM 1394 O O . TYR A 1 179 ? -3.068 -7.010 -8.493 1.00 97.31 179 TYR A O 1
ATOM 1402 N N . GLN A 1 180 ? -2.051 -7.513 -10.433 1.00 95.94 180 GLN A N 1
ATOM 1403 C CA . GLN A 1 180 ? -0.799 -7.962 -9.829 1.00 95.94 180 GLN A CA 1
ATOM 1404 C C . GLN A 1 180 ? -0.008 -6.815 -9.203 1.00 95.94 180 GLN A C 1
ATOM 1406 O O . GLN A 1 180 ? 0.793 -7.059 -8.317 1.00 95.94 180 GLN A O 1
ATOM 1411 N N . VAL A 1 181 ? -0.246 -5.561 -9.598 1.00 96.00 181 VAL A N 1
ATOM 1412 C CA . VAL A 1 181 ? 0.390 -4.383 -8.979 1.00 96.00 181 VAL A CA 1
ATOM 1413 C C . VAL A 1 181 ? -0.333 -3.972 -7.687 1.00 96.00 181 VAL A C 1
ATOM 1415 O O . VAL A 1 181 ? 0.258 -3.367 -6.791 1.00 96.00 181 VAL A O 1
ATOM 1418 N N . GLY A 1 182 ? -1.624 -4.295 -7.583 1.00 95.50 182 GLY A N 1
ATOM 1419 C CA . GLY A 1 182 ? -2.491 -3.932 -6.464 1.00 95.50 182 GLY A CA 1
ATOM 1420 C C . GLY A 1 182 ? -2.960 -5.141 -5.661 1.00 95.50 182 GLY A C 1
ATOM 1421 O O . GLY A 1 182 ? -2.254 -5.629 -4.777 1.00 95.50 182 GLY A O 1
ATOM 1422 N N . ILE A 1 183 ? -4.188 -5.578 -5.942 1.00 97.56 183 ILE A N 1
ATOM 1423 C CA . ILE A 1 183 ? -4.949 -6.534 -5.129 1.00 97.56 183 ILE A CA 1
ATOM 1424 C C . ILE A 1 183 ? -4.353 -7.947 -5.064 1.00 97.56 183 ILE A C 1
ATOM 1426 O O . ILE A 1 183 ? -4.490 -8.594 -4.036 1.00 97.56 183 ILE A O 1
ATOM 1430 N N . LEU A 1 184 ? -3.680 -8.423 -6.113 1.00 96.75 184 LEU A N 1
ATOM 1431 C CA . LEU A 1 184 ? -2.958 -9.707 -6.124 1.00 96.75 184 LEU A CA 1
ATOM 1432 C C . LEU A 1 184 ? -1.453 -9.537 -5.840 1.00 96.75 184 LEU A C 1
ATOM 1434 O O . LEU A 1 184 ? -0.710 -10.516 -5.766 1.00 96.75 184 LEU A O 1
ATOM 1438 N N . GLY A 1 185 ? -1.009 -8.291 -5.664 1.00 93.62 185 GLY A N 1
ATOM 1439 C CA . GLY A 1 185 ? 0.366 -7.924 -5.343 1.00 93.62 185 GLY A CA 1
ATOM 1440 C C . GLY A 1 185 ? 0.564 -7.553 -3.877 1.00 93.62 185 GLY A C 1
ATOM 1441 O O . GLY A 1 185 ? -0.201 -7.942 -2.990 1.00 93.62 185 GLY A O 1
ATOM 1442 N N . PHE A 1 186 ? 1.590 -6.733 -3.625 1.00 91.69 186 PHE A N 1
ATOM 1443 C CA . PHE A 1 186 ? 1.940 -6.319 -2.268 1.00 91.69 186 PHE A CA 1
ATOM 1444 C C . PHE A 1 186 ? 0.825 -5.564 -1.549 1.00 91.69 186 PHE A C 1
ATOM 1446 O O . PHE A 1 186 ? 0.659 -5.771 -0.357 1.00 91.69 186 PHE A O 1
ATOM 1453 N N . SER A 1 187 ? 0.019 -4.737 -2.227 1.00 95.88 187 SER A N 1
ATOM 1454 C CA . SER A 1 187 ? -1.085 -4.041 -1.544 1.00 95.88 187 SER A CA 1
ATOM 1455 C C . SER A 1 187 ? -2.135 -5.013 -0.994 1.00 95.88 187 SER A C 1
ATOM 1457 O O . SER A 1 187 ? -2.615 -4.818 0.123 1.00 95.88 187 SER A O 1
ATOM 1459 N N . GLY A 1 188 ? -2.448 -6.074 -1.742 1.00 97.88 188 GLY A N 1
ATOM 1460 C CA . GLY A 1 188 ? -3.317 -7.152 -1.280 1.00 97.88 188 GLY A CA 1
ATOM 1461 C C . GLY A 1 188 ? -2.728 -7.937 -0.117 1.00 97.88 188 GLY A C 1
ATOM 1462 O O . GLY A 1 188 ? -3.409 -8.120 0.890 1.00 97.88 188 GLY A O 1
ATOM 1463 N N . LEU A 1 189 ? -1.453 -8.327 -0.217 1.00 97.75 189 LEU A N 1
ATOM 1464 C CA . LEU A 1 189 ? -0.762 -9.048 0.853 1.00 97.75 189 LEU A CA 1
ATOM 1465 C C . LEU A 1 189 ? -0.684 -8.216 2.141 1.00 97.75 189 LEU A C 1
ATOM 1467 O O . LEU A 1 189 ? -0.960 -8.734 3.221 1.00 97.75 189 LEU A O 1
ATOM 1471 N N . THR A 1 190 ? -0.373 -6.920 2.033 1.00 98.38 190 THR A N 1
ATOM 1472 C CA . THR A 1 190 ? -0.365 -5.983 3.166 1.00 98.38 190 THR A CA 1
ATOM 1473 C C . THR A 1 190 ? -1.726 -5.933 3.851 1.00 98.38 190 THR A C 1
ATOM 1475 O O . THR A 1 190 ? -1.798 -5.988 5.077 1.00 98.38 190 THR A O 1
ATOM 1478 N N . ALA A 1 191 ? -2.810 -5.843 3.074 1.00 98.75 191 ALA A N 1
ATOM 1479 C CA . ALA A 1 191 ? -4.162 -5.809 3.618 1.00 98.75 191 ALA A CA 1
ATOM 1480 C C . ALA A 1 191 ? -4.538 -7.136 4.291 1.00 98.75 191 ALA A C 1
ATOM 1482 O O . ALA A 1 191 ? -4.993 -7.133 5.432 1.00 98.75 191 ALA A O 1
ATOM 1483 N N . TYR A 1 192 ? -4.320 -8.259 3.600 1.00 98.75 192 TYR A N 1
ATOM 1484 C CA . TYR A 1 192 ? -4.669 -9.592 4.084 1.00 98.75 192 TYR A CA 1
ATOM 1485 C C . TYR A 1 192 ? -3.879 -9.946 5.343 1.00 98.75 192 TYR A C 1
ATOM 1487 O O . TYR A 1 192 ? -4.464 -10.191 6.394 1.00 98.75 192 TYR A O 1
ATOM 1495 N N . GLY A 1 193 ? -2.549 -9.922 5.270 1.00 98.31 193 GLY A N 1
ATOM 1496 C CA . GLY A 1 193 ? -1.708 -10.311 6.394 1.00 98.31 193 GLY A CA 1
ATOM 1497 C C . GLY A 1 193 ? -1.758 -9.294 7.540 1.00 98.31 193 GLY A C 1
ATOM 1498 O O . GLY A 1 193 ? -1.845 -9.683 8.701 1.00 98.31 193 GLY A O 1
ATOM 1499 N N . GLY A 1 194 ? -1.818 -7.990 7.250 1.00 98.62 194 GLY A N 1
ATOM 1500 C CA . GLY A 1 194 ? -2.019 -6.976 8.288 1.00 98.62 194 GLY A CA 1
ATOM 1501 C C . GLY A 1 194 ? -3.333 -7.181 9.048 1.00 98.62 194 GLY A C 1
ATOM 1502 O O . GLY A 1 194 ? -3.370 -7.102 10.273 1.00 98.62 194 GLY A O 1
ATOM 1503 N N . PHE A 1 195 ? -4.417 -7.514 8.347 1.00 98.81 195 PHE A N 1
ATOM 1504 C CA . PHE A 1 195 ? -5.689 -7.781 9.005 1.00 98.81 195 PHE A CA 1
ATOM 1505 C C . PHE A 1 195 ? -5.680 -9.132 9.735 1.00 98.81 195 PHE A C 1
ATOM 1507 O O . PHE A 1 195 ? -5.868 -9.165 10.948 1.00 98.81 195 PHE A O 1
ATOM 1514 N N . PHE A 1 196 ? -5.422 -10.243 9.047 1.00 98.62 196 PHE A N 1
ATOM 1515 C CA . PHE A 1 196 ? -5.567 -11.582 9.624 1.00 98.62 196 PHE A CA 1
ATOM 1516 C C . PHE A 1 196 ? -4.435 -11.971 10.589 1.00 98.62 196 PHE A C 1
ATOM 1518 O O . PHE A 1 196 ? -4.724 -12.499 11.663 1.00 98.62 196 PHE A O 1
ATOM 1525 N N . GLU A 1 197 ? -3.176 -11.646 10.282 1.00 98.25 197 GLU A N 1
ATOM 1526 C CA . GLU A 1 197 ? -2.022 -12.049 11.105 1.00 98.25 197 GLU A CA 1
ATOM 1527 C C . GLU A 1 197 ? -1.699 -11.046 12.215 1.00 98.25 197 GLU A C 1
ATOM 1529 O O . GLU A 1 197 ? -1.405 -11.440 13.351 1.00 98.25 197 GLU A O 1
ATOM 1534 N N . VAL A 1 198 ? -1.768 -9.741 11.919 1.00 98.38 198 VAL A N 1
ATOM 1535 C CA . VAL A 1 198 ? -1.410 -8.698 12.895 1.00 98.38 198 VAL A CA 1
ATOM 1536 C C . VAL A 1 198 ? -2.596 -8.356 13.794 1.00 98.38 198 VAL A C 1
ATOM 1538 O O . VAL A 1 198 ? -2.457 -8.410 15.022 1.00 98.38 198 VAL A O 1
ATOM 1541 N N . CYS A 1 199 ? -3.769 -8.055 13.221 1.00 98.62 199 CYS A N 1
ATOM 1542 C CA . CYS A 1 199 ? -4.947 -7.696 14.019 1.00 98.62 199 CYS A CA 1
ATOM 1543 C C . CYS A 1 199 ? -5.656 -8.902 14.648 1.00 98.62 199 CYS A C 1
ATOM 1545 O O . CYS A 1 199 ? -6.313 -8.723 15.677 1.00 98.62 199 CYS A O 1
ATOM 1547 N N . LYS A 1 200 ? -5.539 -10.102 14.058 1.00 98.44 200 LYS A N 1
ATOM 1548 C CA . LYS A 1 200 ? -6.181 -11.349 14.524 1.00 98.44 200 LYS A CA 1
ATOM 1549 C C . LYS A 1 200 ? -7.675 -11.153 14.837 1.00 98.44 200 LYS A C 1
ATOM 1551 O O . LYS A 1 200 ? -8.069 -11.208 16.006 1.00 98.44 200 LYS A O 1
ATOM 1556 N N . PRO A 1 201 ? -8.492 -10.829 13.822 1.00 98.69 201 PRO A N 1
ATOM 1557 C CA . PRO A 1 201 ? -9.864 -10.383 14.004 1.00 98.69 201 PRO A CA 1
ATOM 1558 C C . PRO A 1 201 ? -10.760 -11.491 14.554 1.00 98.69 201 PRO A C 1
ATOM 1560 O O . PRO A 1 201 ? -10.547 -12.682 14.315 1.00 98.69 201 PRO A O 1
ATOM 1563 N N . LYS A 1 202 ? -11.825 -11.083 15.241 1.00 98.75 202 LYS A N 1
ATOM 1564 C CA . LYS A 1 202 ? -12.948 -11.929 15.650 1.00 98.75 202 LYS A CA 1
ATOM 1565 C C . LYS A 1 202 ? -14.238 -11.389 15.042 1.00 98.75 202 LYS A C 1
ATOM 1567 O O . LYS A 1 202 ? -14.412 -10.186 14.859 1.00 98.75 202 LYS A O 1
ATOM 1572 N N . LYS A 1 203 ? -15.158 -12.298 14.718 1.00 98.56 203 LYS A N 1
ATOM 1573 C CA . LYS A 1 203 ? -16.472 -11.921 14.183 1.00 98.56 203 LYS A CA 1
ATOM 1574 C C . LYS A 1 203 ? -17.196 -11.008 15.171 1.00 98.56 203 LYS A C 1
ATOM 1576 O O . LYS A 1 203 ? -17.159 -11.263 16.373 1.00 98.56 203 LYS A O 1
ATOM 1581 N N . GLY A 1 204 ? -17.861 -9.980 14.656 1.00 98.38 204 GLY A N 1
ATOM 1582 C CA . GLY A 1 204 ? -18.572 -8.981 15.453 1.00 98.38 204 GLY A CA 1
ATOM 1583 C C . GLY A 1 204 ? -17.703 -7.849 16.009 1.00 98.38 204 GLY A C 1
ATOM 1584 O O . GLY A 1 204 ? -18.263 -6.893 16.535 1.00 98.38 204 GLY A O 1
ATOM 1585 N N . GLU A 1 205 ? -16.374 -7.909 15.877 1.00 98.81 205 GLU A N 1
ATOM 1586 C CA . GLU A 1 205 ? -15.502 -6.810 16.309 1.00 98.81 205 GLU A CA 1
ATOM 1587 C C . GLU A 1 205 ? -15.670 -5.548 15.454 1.00 98.81 205 GLU A C 1
ATOM 1589 O O . GLU A 1 205 ? -16.094 -5.592 14.292 1.00 98.81 205 GLU A O 1
ATOM 1594 N N . ARG A 1 206 ? -15.308 -4.415 16.056 1.00 98.94 206 ARG A N 1
ATOM 1595 C CA . ARG A 1 206 ? -15.433 -3.066 15.508 1.00 98.94 206 ARG A CA 1
ATOM 1596 C C . ARG A 1 206 ? -14.089 -2.601 14.951 1.00 98.94 206 ARG A C 1
ATOM 1598 O O . ARG A 1 206 ? -13.120 -2.433 15.693 1.00 98.94 206 ARG A O 1
ATOM 1605 N N . VAL A 1 207 ? -14.040 -2.390 13.641 1.00 98.94 207 VAL A N 1
ATOM 1606 C CA . VAL A 1 207 ? -12.825 -2.108 12.875 1.00 98.94 207 VAL A CA 1
ATOM 1607 C C . VAL A 1 207 ? -12.862 -0.682 12.347 1.00 98.94 207 VAL A C 1
ATOM 1609 O O . VAL A 1 207 ? -13.768 -0.305 11.603 1.00 98.94 207 VAL A O 1
ATOM 1612 N N . PHE A 1 208 ? -11.851 0.100 12.698 1.00 98.94 208 PHE A N 1
ATOM 1613 C CA . PHE A 1 208 ? -11.585 1.399 12.105 1.00 98.94 208 PHE A CA 1
ATOM 1614 C C . PHE A 1 208 ? -10.437 1.293 11.096 1.00 98.94 208 PHE A C 1
ATOM 1616 O O . PHE A 1 208 ? -9.420 0.654 11.368 1.00 98.94 208 PHE A O 1
ATOM 1623 N N . VAL A 1 209 ? -10.587 1.919 9.928 1.00 98.94 209 VAL A N 1
ATOM 1624 C CA . VAL A 1 209 ? -9.557 1.949 8.879 1.00 98.94 209 VAL A CA 1
ATOM 1625 C C . VAL A 1 209 ? -9.293 3.395 8.463 1.00 98.94 209 VAL A C 1
ATOM 1627 O O . VAL A 1 209 ? -10.193 4.080 7.970 1.00 98.94 209 VAL A O 1
ATOM 1630 N N . SER A 1 210 ? -8.054 3.865 8.616 1.00 98.88 210 SER A N 1
ATOM 1631 C CA . SER A 1 210 ? -7.639 5.165 8.076 1.00 98.88 210 SER A CA 1
ATOM 1632 C C . SER A 1 210 ? -7.166 5.040 6.626 1.00 98.88 210 SER A C 1
ATOM 1634 O O . SER A 1 210 ? -6.784 3.958 6.174 1.00 98.88 210 SER A O 1
ATOM 1636 N N . ALA A 1 211 ? -7.256 6.133 5.857 1.00 98.31 211 ALA A N 1
ATOM 1637 C CA . ALA A 1 211 ? -7.053 6.127 4.401 1.00 98.31 211 ALA A CA 1
ATOM 1638 C C . ALA A 1 211 ? -7.851 5.005 3.696 1.00 98.31 211 ALA A C 1
ATOM 1640 O O . ALA A 1 211 ? -7.360 4.341 2.779 1.00 98.31 211 ALA A O 1
ATOM 1641 N N . ALA A 1 212 ? -9.101 4.794 4.122 1.00 98.69 212 ALA A N 1
ATOM 1642 C CA . ALA A 1 212 ? -9.896 3.613 3.784 1.00 98.69 212 ALA A CA 1
ATOM 1643 C C . ALA A 1 212 ? -10.227 3.481 2.290 1.00 98.69 212 ALA A C 1
ATOM 1645 O O . ALA A 1 212 ? -10.525 2.394 1.820 1.00 98.69 212 ALA A O 1
ATOM 1646 N N . SER A 1 213 ? -10.159 4.570 1.523 1.00 98.25 213 SER A N 1
ATOM 1647 C CA . SER A 1 213 ? -10.349 4.552 0.062 1.00 98.25 213 SER A CA 1
ATOM 1648 C C . SER A 1 213 ? -9.048 4.357 -0.726 1.00 98.25 213 SER A C 1
ATOM 1650 O O . SER A 1 213 ? -9.085 4.319 -1.953 1.00 98.25 213 SER A O 1
ATOM 1652 N N . GLY A 1 214 ? -7.895 4.267 -0.055 1.00 97.88 214 GLY A N 1
ATOM 1653 C CA . GLY A 1 214 ? -6.591 4.029 -0.675 1.00 97.88 214 GLY A CA 1
ATOM 1654 C C . GLY A 1 214 ? -6.330 2.548 -0.957 1.00 97.88 214 GLY A C 1
ATOM 1655 O O . GLY A 1 214 ? -7.144 1.695 -0.614 1.00 97.88 214 GLY A O 1
ATOM 1656 N N . SER A 1 215 ? -5.174 2.241 -1.555 1.00 97.44 215 SER A N 1
ATOM 1657 C CA . SER A 1 215 ? -4.801 0.896 -2.034 1.00 97.44 215 SER A CA 1
ATOM 1658 C C . SER A 1 215 ? -5.003 -0.237 -1.014 1.00 97.44 215 SER A C 1
ATOM 1660 O O . SER A 1 215 ? -5.631 -1.242 -1.328 1.00 97.44 215 SER A O 1
ATOM 1662 N N . VAL A 1 216 ? -4.499 -0.065 0.212 1.00 98.56 216 VAL A N 1
ATOM 1663 C CA . VAL A 1 216 ? -4.575 -1.086 1.274 1.00 98.56 216 VAL A CA 1
ATOM 1664 C C . VAL A 1 216 ? -5.898 -0.987 2.032 1.00 98.56 216 VAL A C 1
ATOM 1666 O O . VAL A 1 216 ? -6.592 -1.987 2.200 1.00 98.56 216 VAL A O 1
ATOM 1669 N N . GLY A 1 217 ? -6.285 0.223 2.449 1.00 98.69 217 GLY A N 1
ATOM 1670 C CA . GLY A 1 217 ? -7.458 0.443 3.300 1.00 98.69 217 GLY A CA 1
ATOM 1671 C C . GLY A 1 217 ? -8.769 -0.081 2.705 1.00 98.69 217 GLY A C 1
ATOM 1672 O O . GLY A 1 217 ? -9.582 -0.649 3.434 1.00 98.69 217 GLY A O 1
ATOM 1673 N N . ASN A 1 218 ? -8.948 0.024 1.381 1.00 98.44 218 ASN A N 1
ATOM 1674 C CA . ASN A 1 218 ? -10.177 -0.456 0.741 1.00 98.44 218 ASN A CA 1
ATOM 1675 C C . ASN A 1 218 ? -10.288 -1.988 0.797 1.00 98.44 218 ASN A C 1
ATOM 1677 O O . ASN A 1 218 ? -11.387 -2.523 0.928 1.00 98.44 218 ASN A O 1
ATOM 1681 N N . LEU A 1 219 ? -9.154 -2.692 0.734 1.00 98.81 219 LEU A N 1
ATOM 1682 C CA . LEU A 1 219 ? -9.095 -4.149 0.810 1.00 98.81 219 LEU A CA 1
ATOM 1683 C C . LEU A 1 219 ? -9.285 -4.622 2.252 1.00 98.81 219 LEU A C 1
ATOM 1685 O O . LEU A 1 219 ? -10.063 -5.539 2.488 1.00 98.81 219 LEU A O 1
ATOM 1689 N N . VAL A 1 220 ? -8.648 -3.954 3.223 1.00 98.94 220 VAL A N 1
ATOM 1690 C CA . VAL A 1 220 ? -8.823 -4.249 4.658 1.00 98.94 220 VAL A CA 1
ATOM 1691 C C . VAL A 1 220 ? -10.290 -4.163 5.056 1.00 98.94 220 VAL A C 1
ATOM 1693 O O . VAL A 1 220 ? -10.805 -5.074 5.697 1.00 98.94 220 VAL A O 1
ATOM 1696 N N . GLY A 1 221 ? -10.980 -3.093 4.653 1.00 98.88 221 GLY A N 1
ATOM 1697 C CA . GLY A 1 221 ? -12.393 -2.943 4.977 1.00 98.88 221 GLY A CA 1
ATOM 1698 C C . GLY A 1 221 ? -13.260 -4.036 4.365 1.00 98.88 221 GLY A C 1
ATOM 1699 O O . GLY A 1 221 ? -14.095 -4.606 5.061 1.00 98.88 221 GLY A O 1
ATOM 1700 N N . GLN A 1 222 ? -13.016 -4.398 3.104 1.00 98.81 222 GLN A N 1
ATOM 1701 C CA . GLN A 1 222 ? -13.739 -5.490 2.448 1.00 98.81 222 GLN A CA 1
ATOM 1702 C C . GLN A 1 222 ? -13.471 -6.842 3.122 1.00 98.81 222 GLN A C 1
ATOM 1704 O O . GLN A 1 222 ? -14.422 -7.570 3.402 1.00 98.81 222 GLN A O 1
ATOM 1709 N N . TYR A 1 223 ? -12.220 -7.161 3.472 1.00 98.81 223 TYR A N 1
ATOM 1710 C CA . TYR A 1 223 ? -11.909 -8.371 4.241 1.00 98.81 223 TYR A CA 1
ATOM 1711 C C . TYR A 1 223 ? -12.597 -8.376 5.604 1.00 98.81 223 TYR A C 1
ATOM 1713 O O . TYR A 1 223 ? -13.186 -9.385 5.982 1.00 98.81 223 TYR A O 1
ATOM 1721 N N . ALA A 1 224 ? -12.594 -7.250 6.318 1.00 98.88 224 ALA A N 1
ATOM 1722 C CA . ALA A 1 224 ? -13.274 -7.128 7.600 1.00 98.88 224 ALA A CA 1
ATOM 1723 C C . ALA A 1 224 ? -14.796 -7.320 7.468 1.00 98.88 224 ALA A C 1
ATOM 1725 O O . ALA A 1 224 ? -15.400 -8.039 8.268 1.00 98.88 224 ALA A O 1
ATOM 1726 N N . LYS A 1 225 ? -15.421 -6.764 6.422 1.00 98.75 225 LYS A N 1
ATOM 1727 C CA . LYS A 1 225 ? -16.843 -6.987 6.125 1.00 98.75 225 LYS A CA 1
ATOM 1728 C C . LYS A 1 225 ? -17.141 -8.448 5.803 1.00 98.75 225 LYS A C 1
ATOM 1730 O O . LYS A 1 225 ? -18.056 -9.012 6.398 1.00 98.75 225 LYS A O 1
ATOM 1735 N N . LEU A 1 226 ? -16.352 -9.075 4.930 1.00 98.38 226 LEU A N 1
ATOM 1736 C CA . LEU A 1 226 ? -16.491 -10.494 4.576 1.00 98.38 226 LEU A CA 1
ATOM 1737 C C . LEU A 1 226 ? -16.261 -11.416 5.781 1.00 98.38 226 LEU A C 1
ATOM 1739 O O . LEU A 1 226 ? -16.896 -12.464 5.893 1.00 98.38 226 LEU A O 1
ATOM 1743 N N . PHE A 1 227 ? -15.405 -11.007 6.718 1.00 98.56 227 PHE A N 1
ATOM 1744 C CA . PHE A 1 227 ? -15.161 -11.733 7.960 1.00 98.56 227 PHE A CA 1
ATOM 1745 C C . PHE A 1 227 ? -16.309 -11.599 8.978 1.00 98.56 227 PHE A C 1
ATOM 1747 O O . PHE A 1 227 ? -16.451 -12.449 9.859 1.00 98.56 227 PHE A O 1
ATOM 1754 N N . GLY A 1 228 ? -17.169 -10.585 8.836 1.00 98.62 228 GLY A N 1
ATOM 1755 C CA . GLY A 1 228 ? -18.314 -10.336 9.714 1.00 98.62 228 GLY A CA 1
ATOM 1756 C C . GLY A 1 228 ? -18.045 -9.310 10.816 1.00 98.62 228 GLY A C 1
ATOM 1757 O O . GLY A 1 228 ? -18.581 -9.445 11.915 1.00 98.62 228 GLY A O 1
ATOM 1758 N N . CYS A 1 229 ? -17.198 -8.317 10.552 1.00 98.88 229 CYS A N 1
ATOM 1759 C CA . CYS A 1 229 ? -16.966 -7.172 11.432 1.00 98.88 229 CYS A CA 1
ATOM 1760 C C . CYS A 1 229 ? -17.909 -5.994 11.119 1.00 98.88 229 CYS A C 1
ATOM 1762 O O . CYS A 1 229 ? -18.445 -5.870 10.009 1.00 98.88 229 CYS A O 1
ATOM 1764 N N . TYR A 1 230 ? -18.056 -5.098 12.099 1.00 98.88 230 TYR A N 1
ATOM 1765 C CA . TYR A 1 230 ? -18.545 -3.734 11.883 1.00 98.88 230 TYR A CA 1
ATOM 1766 C C . TYR A 1 230 ? -17.360 -2.853 11.480 1.00 98.88 230 TYR A C 1
ATOM 1768 O O . TYR A 1 230 ? -16.349 -2.844 12.177 1.00 98.88 230 TYR A O 1
ATOM 1776 N N . VAL A 1 231 ? -17.451 -2.138 10.362 1.00 98.94 231 VAL A N 1
ATOM 1777 C CA . VAL A 1 231 ? -16.315 -1.458 9.734 1.00 98.94 231 VAL A CA 1
ATOM 1778 C C . VAL A 1 231 ? -16.663 -0.010 9.425 1.00 98.94 231 VAL A C 1
ATOM 1780 O O . VAL A 1 231 ? -17.601 0.268 8.676 1.00 98.94 231 VAL A O 1
ATOM 1783 N N . VAL A 1 232 ? -15.846 0.909 9.940 1.00 98.94 232 VAL A N 1
ATOM 1784 C CA . VAL A 1 232 ? -15.911 2.337 9.609 1.00 98.94 232 VAL A CA 1
ATOM 1785 C C . VAL A 1 232 ? -14.587 2.782 9.009 1.00 98.94 232 VAL A C 1
ATOM 1787 O O . VAL A 1 232 ? -13.513 2.420 9.491 1.00 98.94 232 VAL A O 1
ATOM 1790 N N . GLY A 1 233 ? -14.659 3.579 7.948 1.00 98.88 233 GLY A N 1
ATOM 1791 C CA . GLY A 1 233 ? -13.487 4.122 7.266 1.00 98.88 233 GLY A CA 1
ATOM 1792 C C . GLY A 1 233 ? -13.455 5.644 7.287 1.00 98.88 233 GLY A C 1
ATOM 1793 O O . GLY A 1 233 ? -14.499 6.289 7.260 1.00 98.88 233 GLY A O 1
ATOM 1794 N N . CYS A 1 234 ? -12.267 6.242 7.259 1.00 98.69 234 CYS A N 1
ATOM 1795 C CA . CYS A 1 234 ? -12.135 7.668 6.954 1.00 98.69 234 CYS A CA 1
ATOM 1796 C C . CYS A 1 234 ? -11.424 7.899 5.615 1.00 98.69 234 CYS A C 1
ATOM 1798 O O . C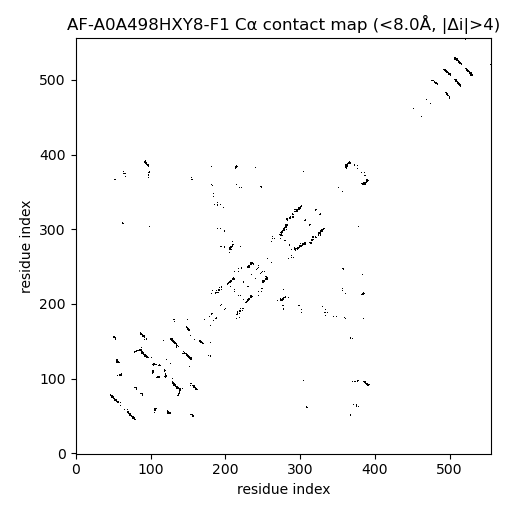YS A 1 234 ? -10.537 7.142 5.200 1.00 98.69 234 CYS A O 1
ATOM 1800 N N . ALA A 1 235 ? -11.833 8.955 4.914 1.00 98.56 235 ALA A N 1
ATOM 1801 C CA . ALA A 1 235 ? -11.236 9.391 3.655 1.00 98.56 235 ALA A CA 1
ATOM 1802 C C . ALA A 1 235 ? -11.224 10.922 3.555 1.00 98.56 235 ALA A C 1
ATOM 1804 O O . ALA A 1 235 ? -11.814 11.596 4.384 1.00 98.56 235 ALA A O 1
ATOM 1805 N N . GLY A 1 236 ? -10.527 11.478 2.561 1.00 97.62 236 GLY A N 1
ATOM 1806 C CA . GLY A 1 236 ? -10.308 12.929 2.449 1.00 97.62 236 GLY A CA 1
ATOM 1807 C C . GLY A 1 236 ? -11.274 13.690 1.537 1.00 97.62 236 GLY A C 1
ATOM 1808 O O . GLY A 1 236 ? -10.938 14.809 1.150 1.00 97.62 236 GLY A O 1
ATOM 1809 N N . SER A 1 237 ? -12.388 13.079 1.114 1.00 98.25 237 SER A N 1
ATOM 1810 C CA . SER A 1 237 ? -13.425 13.731 0.296 1.00 98.25 237 SER A CA 1
ATOM 1811 C C . SER A 1 237 ? -14.783 13.025 0.416 1.00 98.25 237 SER A C 1
ATOM 1813 O O . SER A 1 237 ? -14.848 11.848 0.787 1.00 98.25 237 SER A O 1
ATOM 1815 N N . LYS A 1 238 ? -15.870 13.724 0.063 1.00 98.06 238 LYS A N 1
ATOM 1816 C CA . LYS A 1 238 ? -17.241 13.181 0.092 1.00 98.06 238 LYS A CA 1
ATOM 1817 C C . LYS A 1 238 ? -17.443 12.045 -0.910 1.00 98.06 238 LYS A C 1
ATOM 1819 O O . LYS A 1 238 ? -18.117 11.068 -0.599 1.00 98.06 238 LYS A O 1
ATOM 1824 N N . GLU A 1 239 ? -16.815 12.125 -2.078 1.00 98.25 239 GLU A N 1
ATOM 1825 C CA . GLU A 1 239 ? -16.887 11.103 -3.129 1.00 98.25 239 GLU A CA 1
ATOM 1826 C C . GLU A 1 239 ? -16.264 9.792 -2.645 1.00 98.25 239 GLU A C 1
ATOM 1828 O O . GLU A 1 239 ? -16.815 8.711 -2.851 1.00 98.25 239 GLU A O 1
ATOM 1833 N N . LYS A 1 240 ? -15.136 9.885 -1.931 1.00 98.62 240 LYS A N 1
ATOM 1834 C CA . LYS A 1 240 ? -14.469 8.726 -1.335 1.00 98.62 240 LYS A CA 1
ATOM 1835 C C . LYS A 1 240 ? -15.285 8.118 -0.199 1.00 98.62 240 LYS A C 1
ATOM 1837 O O . LYS A 1 240 ? -15.347 6.898 -0.090 1.00 98.62 240 LYS A O 1
ATOM 1842 N N . VAL A 1 241 ? -15.936 8.943 0.619 1.00 98.75 241 VAL A N 1
ATOM 1843 C CA . VAL A 1 241 ? -16.877 8.474 1.650 1.00 98.75 241 VAL A CA 1
ATOM 1844 C C . VAL A 1 241 ? -18.057 7.735 1.016 1.00 98.75 241 VAL A C 1
ATOM 1846 O O . VAL A 1 241 ? -18.398 6.634 1.448 1.00 98.75 241 VAL A O 1
ATOM 1849 N N . ALA A 1 242 ? -18.639 8.288 -0.051 1.00 98.50 242 ALA A N 1
ATOM 1850 C CA . ALA A 1 242 ? -19.726 7.647 -0.783 1.00 98.50 242 ALA A CA 1
ATOM 1851 C C . ALA A 1 242 ? -19.291 6.303 -1.389 1.00 98.50 242 ALA A C 1
ATOM 1853 O O . ALA A 1 242 ? -20.018 5.320 -1.265 1.00 98.50 242 ALA A O 1
ATOM 1854 N N . LEU A 1 243 ? -18.089 6.230 -1.973 1.00 98.50 243 LEU A N 1
ATOM 1855 C CA . LEU A 1 243 ? -17.515 4.984 -2.489 1.00 98.50 243 LEU A CA 1
ATOM 1856 C C . LEU A 1 243 ? -17.430 3.897 -1.406 1.00 98.50 243 LEU A C 1
ATOM 1858 O O . LEU A 1 243 ? -17.831 2.758 -1.656 1.00 98.50 243 LEU A O 1
ATOM 1862 N N . LEU A 1 244 ? -16.919 4.245 -0.219 1.00 98.81 244 LEU A N 1
ATOM 1863 C CA . LEU A 1 244 ? -16.740 3.301 0.890 1.00 98.81 244 LEU A CA 1
ATOM 1864 C C . LEU A 1 244 ? -18.059 2.644 1.293 1.00 98.81 244 LEU A C 1
ATOM 1866 O O . LEU A 1 244 ? -18.131 1.421 1.409 1.00 98.81 244 LEU A O 1
ATOM 1870 N N . LYS A 1 245 ? -19.111 3.452 1.442 1.00 98.50 245 LYS A N 1
ATOM 1871 C CA . LYS A 1 245 ? -20.430 2.980 1.876 1.00 98.50 245 LYS A CA 1
ATOM 1872 C C . LYS A 1 245 ? -21.182 2.269 0.752 1.00 98.50 245 LYS A C 1
ATOM 1874 O O . LYS A 1 245 ? -21.690 1.172 0.943 1.00 98.50 245 LYS A O 1
ATOM 1879 N N . ALA A 1 246 ? -21.245 2.880 -0.432 1.00 97.06 246 ALA A N 1
ATOM 1880 C CA . ALA A 1 246 ? -22.117 2.414 -1.509 1.00 97.06 246 ALA A CA 1
ATOM 1881 C C . ALA A 1 246 ? -21.548 1.224 -2.292 1.00 97.06 246 ALA A C 1
ATOM 1883 O O . ALA A 1 246 ? -22.315 0.376 -2.738 1.00 97.06 246 ALA A O 1
ATOM 1884 N N . LYS A 1 247 ? -20.223 1.168 -2.492 1.00 96.56 247 LYS A N 1
ATOM 1885 C CA . LYS A 1 247 ? -19.585 0.141 -3.333 1.00 96.56 247 LYS A CA 1
ATOM 1886 C C . LYS A 1 247 ? -18.767 -0.865 -2.534 1.00 96.56 247 LYS A C 1
ATOM 1888 O O . LYS A 1 247 ? -18.712 -2.019 -2.925 1.00 96.56 247 LYS A O 1
ATOM 1893 N N . LEU A 1 248 ? -18.109 -0.435 -1.458 1.00 98.19 248 LEU A N 1
ATOM 1894 C CA . LEU A 1 248 ? -17.163 -1.284 -0.718 1.00 98.19 248 LEU A CA 1
ATOM 1895 C C . LEU A 1 248 ? -17.767 -1.915 0.544 1.00 98.19 248 LEU A C 1
ATOM 1897 O O . LEU A 1 248 ? -17.097 -2.692 1.218 1.00 98.19 248 LEU A O 1
ATOM 1901 N N . GLY A 1 249 ? -19.028 -1.600 0.855 1.00 97.62 249 GLY A N 1
ATOM 1902 C CA . GLY A 1 249 ? -19.796 -2.255 1.912 1.00 97.62 249 GLY A CA 1
ATOM 1903 C C . GLY A 1 249 ? -19.405 -1.866 3.338 1.00 97.62 249 GLY A C 1
ATOM 1904 O O . GLY A 1 249 ? -19.788 -2.575 4.266 1.00 97.62 249 GLY A O 1
ATOM 1905 N N . PHE A 1 250 ? -18.658 -0.774 3.532 1.00 98.88 250 PHE A N 1
ATOM 1906 C CA . PHE A 1 250 ? -18.405 -0.231 4.871 1.00 98.88 250 PHE A CA 1
ATOM 1907 C C . PHE A 1 250 ? -19.734 0.151 5.532 1.00 98.88 250 PHE A C 1
ATOM 1909 O O . PHE A 1 250 ? -20.612 0.710 4.872 1.00 98.88 250 PHE A O 1
ATOM 1916 N N . ASP A 1 251 ? -19.870 -0.116 6.833 1.00 98.81 251 ASP A N 1
ATOM 1917 C CA . ASP A 1 251 ? -21.089 0.222 7.576 1.00 98.81 251 ASP A CA 1
ATOM 1918 C C . ASP A 1 251 ? -21.248 1.739 7.695 1.00 98.81 251 ASP A C 1
ATOM 1920 O O . ASP A 1 251 ? -22.343 2.276 7.523 1.00 98.81 251 ASP A O 1
ATOM 1924 N N . ASP A 1 252 ? -20.136 2.443 7.918 1.00 98.69 252 ASP A N 1
ATOM 1925 C CA . ASP A 1 252 ? -20.103 3.897 7.849 1.00 98.69 252 ASP A CA 1
ATOM 1926 C C . ASP A 1 252 ? -18.756 4.439 7.357 1.00 98.69 252 ASP A C 1
ATOM 1928 O O . ASP A 1 252 ? -17.750 3.729 7.277 1.00 98.69 252 ASP A O 1
ATOM 1932 N N . ALA A 1 253 ? -18.729 5.719 7.002 1.00 98.81 253 ALA A N 1
ATOM 1933 C CA . ALA A 1 253 ? -17.502 6.424 6.676 1.00 98.81 253 ALA A CA 1
ATOM 1934 C C . ALA A 1 253 ? -17.659 7.939 6.836 1.00 98.81 253 ALA A C 1
ATOM 1936 O O . ALA A 1 253 ? -18.754 8.475 6.677 1.00 98.81 253 ALA A O 1
ATOM 1937 N N . PHE A 1 254 ? -16.547 8.635 7.084 1.00 98.81 254 PHE A N 1
ATOM 1938 C CA . PHE A 1 254 ? -16.534 10.091 7.251 1.00 98.81 254 PHE A CA 1
ATOM 1939 C C . PHE A 1 254 ? -15.360 10.776 6.544 1.00 98.81 254 PHE A C 1
ATOM 1941 O O . PHE A 1 254 ? -14.323 10.159 6.268 1.00 98.81 254 PHE A O 1
ATOM 1948 N N . ASN A 1 255 ? -15.541 12.065 6.233 1.00 98.56 255 ASN A N 1
ATOM 1949 C CA . ASN A 1 255 ? -14.494 12.893 5.647 1.00 98.56 255 ASN A CA 1
ATOM 1950 C C . ASN A 1 255 ? -13.688 13.559 6.762 1.00 98.56 255 ASN A C 1
ATOM 1952 O O . ASN A 1 255 ? -14.133 14.561 7.306 1.00 98.56 255 ASN A O 1
ATOM 1956 N N . TYR A 1 256 ? -12.491 13.056 7.069 1.00 98.12 256 TYR A N 1
ATOM 1957 C CA . TYR A 1 256 ? -11.705 13.558 8.206 1.00 98.12 256 TYR A CA 1
ATOM 1958 C C . TYR A 1 256 ? -11.334 15.048 8.094 1.00 98.12 256 TYR A C 1
ATOM 1960 O O . TYR A 1 256 ? -11.031 15.669 9.102 1.00 98.12 256 TYR A O 1
ATOM 1968 N N . LYS A 1 257 ? -11.349 15.630 6.885 1.00 96.88 257 LYS A N 1
ATOM 1969 C CA . LYS A 1 257 ? -11.045 17.055 6.663 1.00 96.88 257 LYS A CA 1
ATOM 1970 C C . LYS A 1 257 ? -12.187 17.995 7.064 1.00 96.88 257 LYS A C 1
ATOM 1972 O O . LYS A 1 257 ? -11.967 19.196 7.156 1.00 96.88 257 LYS A O 1
ATOM 1977 N N . GLU A 1 258 ? -13.399 17.469 7.230 1.00 97.62 258 GLU A N 1
ATOM 1978 C CA . GLU A 1 258 ? -14.594 18.236 7.615 1.00 97.62 258 GLU A CA 1
ATOM 1979 C C . GLU A 1 258 ? -14.898 18.117 9.117 1.00 97.62 258 GLU A C 1
ATOM 1981 O O . GLU A 1 258 ? -15.850 18.720 9.606 1.00 97.62 258 GLU A O 1
ATOM 1986 N N . GLU A 1 259 ? -14.093 17.350 9.853 1.00 97.69 259 GLU A N 1
ATOM 1987 C CA . GLU A 1 259 ? -14.323 17.032 11.258 1.00 97.69 259 GLU A CA 1
ATOM 1988 C C . GLU A 1 259 ? -13.430 17.915 12.144 1.00 97.69 259 GLU A C 1
ATOM 1990 O O . GLU A 1 259 ? -12.206 17.863 12.010 1.00 97.69 259 GLU A O 1
ATOM 1995 N N . PRO A 1 260 ? -14.002 18.731 13.048 1.00 95.88 260 PRO A N 1
ATOM 1996 C CA . PRO A 1 260 ? -13.225 19.645 13.886 1.00 95.88 260 PRO A CA 1
ATOM 1997 C C . PRO A 1 260 ? -12.505 18.944 15.046 1.00 95.88 260 PRO A C 1
ATOM 1999 O O . PRO A 1 260 ? -11.540 19.485 15.576 1.00 95.88 260 PRO A O 1
ATOM 2002 N N . ASP A 1 261 ? -12.985 17.768 15.460 1.00 97.62 261 ASP A N 1
ATOM 2003 C CA . ASP A 1 261 ? -12.402 16.972 16.539 1.00 97.62 261 ASP A CA 1
ATOM 2004 C C . ASP A 1 261 ? -12.543 15.475 16.241 1.00 97.62 261 ASP A C 1
ATOM 2006 O O . ASP A 1 261 ? -13.610 14.879 16.396 1.00 97.62 261 ASP A O 1
ATOM 2010 N N . LEU A 1 262 ? -11.434 14.845 15.855 1.00 98.06 262 LEU A N 1
ATOM 2011 C CA . LEU A 1 262 ? -11.410 13.431 15.487 1.00 98.06 262 LEU A CA 1
ATOM 2012 C C . LEU A 1 262 ? -11.820 12.511 16.644 1.00 98.06 262 LEU A C 1
ATOM 2014 O O . LEU A 1 262 ? -12.387 11.444 16.400 1.00 98.06 262 LEU A O 1
ATOM 2018 N N . LYS A 1 263 ? -11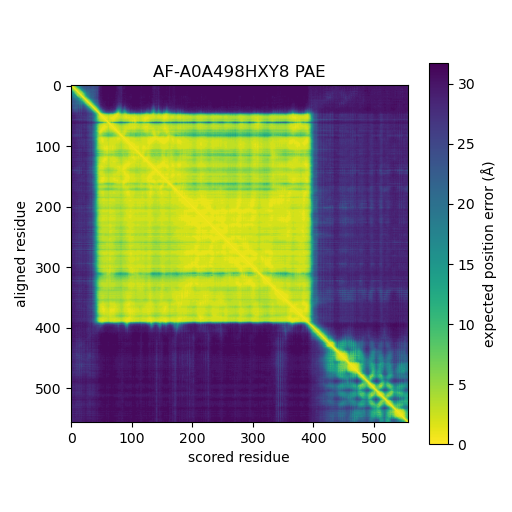.577 12.906 17.900 1.00 97.06 263 LYS A N 1
ATOM 2019 C CA . LYS A 1 263 ? -11.914 12.086 19.067 1.00 97.06 263 LYS A CA 1
ATOM 2020 C C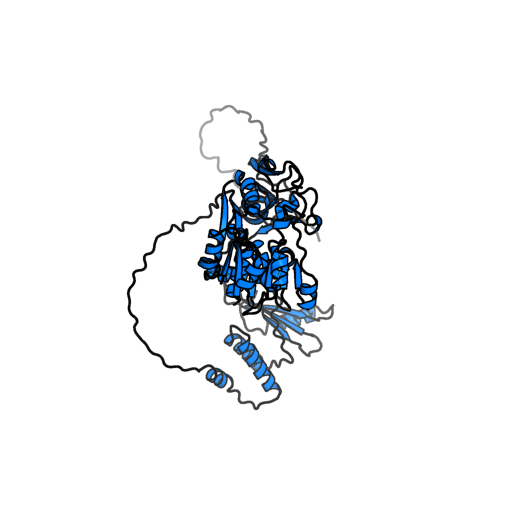 . LYS A 1 263 ? -13.424 11.928 19.217 1.00 97.06 263 LYS A C 1
ATOM 2022 O O . LYS A 1 263 ? -13.903 10.795 19.332 1.00 97.06 263 LYS A O 1
ATOM 2027 N N . SER A 1 264 ? -14.173 13.031 19.222 1.00 98.25 264 SER A N 1
ATOM 2028 C CA . SER A 1 264 ? -15.637 12.991 19.297 1.00 98.25 264 SER A CA 1
ATOM 2029 C C . SER A 1 264 ? -16.259 12.382 18.043 1.00 98.25 264 SER A C 1
ATOM 2031 O O . SER A 1 264 ? -17.208 11.600 18.160 1.00 98.25 264 SER A O 1
ATOM 2033 N N . THR A 1 265 ? -15.687 12.637 16.862 1.00 98.62 265 THR A N 1
ATOM 2034 C CA . THR A 1 265 ? -16.109 11.989 15.614 1.00 98.62 265 THR A CA 1
ATOM 2035 C C . THR A 1 265 ? -15.996 10.470 15.721 1.00 98.62 265 THR A C 1
ATOM 2037 O O . THR A 1 265 ? -16.973 9.766 15.463 1.00 98.62 265 THR A O 1
ATOM 2040 N N . LEU A 1 266 ? -14.854 9.931 16.165 1.00 98.69 266 LEU A N 1
ATOM 2041 C CA . LEU A 1 266 ? -14.703 8.484 16.344 1.00 98.69 266 LEU A CA 1
ATOM 2042 C C . LEU A 1 266 ? -15.680 7.934 17.385 1.00 98.69 266 LEU A C 1
ATOM 2044 O O . LEU A 1 266 ? -16.306 6.907 17.128 1.00 98.69 266 LEU A O 1
ATOM 2048 N N . LYS A 1 267 ? -15.909 8.635 18.501 1.00 98.44 267 LYS A N 1
ATOM 2049 C CA . LYS A 1 267 ? -16.889 8.210 19.513 1.00 98.44 267 LYS A CA 1
ATOM 2050 C C . LYS A 1 267 ? -18.316 8.114 18.960 1.00 98.44 267 LYS A C 1
ATOM 2052 O O . LYS A 1 267 ? -19.062 7.226 19.368 1.00 98.44 267 LYS A O 1
ATOM 2057 N N . LYS A 1 268 ? -18.695 8.983 18.014 1.00 98.50 268 LYS A N 1
ATOM 2058 C CA . LYS A 1 268 ? -20.004 8.951 17.338 1.00 98.50 268 LYS A CA 1
ATOM 2059 C C . LYS A 1 268 ? -20.193 7.685 16.495 1.00 98.50 268 LYS A C 1
ATOM 2061 O O . LYS A 1 268 ? -21.257 7.078 16.555 1.00 98.50 268 LYS A O 1
ATOM 2066 N N . TYR A 1 269 ? -19.181 7.282 15.725 1.00 98.62 269 TYR A N 1
ATOM 2067 C CA . TYR A 1 269 ? -19.240 6.067 14.894 1.00 98.62 269 TYR A CA 1
ATOM 2068 C C . TYR A 1 269 ? -18.942 4.780 15.685 1.00 98.62 269 TYR A C 1
ATOM 2070 O O . TYR A 1 269 ? -19.314 3.676 15.269 1.00 98.62 269 TYR A O 1
ATOM 2078 N N . PHE A 1 270 ? -18.287 4.920 16.839 1.00 98.75 270 PHE A N 1
ATOM 2079 C CA . PHE A 1 270 ? -17.902 3.849 17.750 1.00 98.75 270 PHE A CA 1
ATOM 2080 C C . PHE A 1 270 ? -18.368 4.124 19.190 1.00 98.75 270 PHE A C 1
ATOM 2082 O O . PHE A 1 270 ? -17.534 4.272 20.088 1.00 98.75 270 PHE A O 1
ATOM 2089 N N . PRO A 1 271 ? -19.691 4.152 19.457 1.00 98.12 271 PRO A N 1
ATOM 2090 C CA . PRO A 1 271 ? -20.201 4.353 20.815 1.00 98.12 271 PRO A CA 1
ATOM 2091 C C . PRO A 1 271 ? -19.659 3.298 21.791 1.00 98.12 271 PRO A C 1
ATOM 2093 O O . PRO A 1 271 ? -19.271 3.649 22.909 1.00 98.12 271 PRO A O 1
ATOM 2096 N N . ASP A 1 272 ? -19.512 2.057 21.316 1.00 97.69 272 ASP A N 1
ATOM 2097 C CA . ASP A 1 272 ? -18.983 0.903 22.059 1.00 97.69 272 ASP A CA 1
ATOM 2098 C C . ASP A 1 272 ? -17.465 0.694 21.883 1.00 97.69 272 ASP A C 1
ATOM 2100 O O . ASP A 1 272 ? -16.953 -0.386 22.162 1.00 97.69 272 ASP A O 1
ATOM 2104 N N . GLY A 1 273 ? -16.750 1.703 21.375 1.00 98.62 273 GLY A N 1
ATOM 2105 C CA . GLY A 1 273 ? -15.300 1.675 21.174 1.00 98.62 273 GLY A CA 1
ATOM 2106 C C . GLY A 1 273 ? -14.821 0.910 19.934 1.00 98.62 273 GLY A C 1
ATOM 2107 O O . GLY A 1 273 ? -15.613 0.437 19.113 1.00 98.62 273 GLY A O 1
ATOM 2108 N N . ILE A 1 274 ? -13.497 0.869 19.768 1.00 98.94 274 ILE A N 1
ATOM 2109 C CA . ILE A 1 274 ? -12.791 0.283 18.617 1.00 98.94 274 ILE A CA 1
ATOM 2110 C C . ILE A 1 274 ? -11.988 -0.941 19.076 1.00 98.94 274 ILE A C 1
ATOM 2112 O O . ILE A 1 274 ? -11.161 -0.832 19.979 1.00 98.94 274 ILE A O 1
ATOM 2116 N N . ASP A 1 275 ? -12.181 -2.094 18.435 1.00 98.94 275 ASP A N 1
ATOM 2117 C CA . ASP A 1 275 ? -11.412 -3.313 18.732 1.00 98.94 275 ASP A CA 1
ATOM 2118 C C . ASP A 1 275 ? -10.149 -3.414 17.870 1.00 98.94 275 ASP A C 1
ATOM 2120 O O . ASP A 1 275 ? -9.107 -3.891 18.327 1.00 98.94 275 ASP A O 1
ATOM 2124 N N . ILE A 1 276 ? -10.243 -2.968 16.615 1.00 98.94 276 ILE A N 1
ATOM 2125 C CA . ILE A 1 276 ? -9.147 -2.987 15.647 1.00 98.94 276 ILE A CA 1
ATOM 2126 C C . ILE A 1 276 ? -9.035 -1.621 14.990 1.00 98.94 276 ILE A C 1
ATOM 2128 O O . ILE A 1 276 ? -9.995 -1.143 14.393 1.00 98.94 276 ILE A O 1
ATOM 2132 N N . TYR A 1 277 ? -7.841 -1.043 15.010 1.00 98.94 277 TYR A N 1
ATOM 2133 C CA . TYR A 1 277 ? -7.484 0.072 14.147 1.00 98.94 277 TYR A CA 1
ATOM 2134 C C . TYR A 1 277 ? -6.423 -0.375 13.138 1.00 98.94 277 TYR A C 1
ATOM 2136 O O . TYR A 1 277 ? -5.326 -0.793 13.508 1.00 98.94 277 TYR A O 1
ATOM 2144 N N . PHE A 1 278 ? -6.752 -0.304 11.851 1.00 98.94 278 PHE A N 1
ATOM 2145 C CA . PHE A 1 278 ? -5.773 -0.475 10.785 1.00 98.94 278 PHE A CA 1
ATOM 2146 C C . PHE A 1 278 ? -5.253 0.902 10.370 1.00 98.94 278 PHE A C 1
ATOM 2148 O O . PHE A 1 278 ? -5.954 1.665 9.694 1.00 98.94 278 PHE A O 1
ATOM 2155 N N . ASP A 1 279 ? -4.034 1.217 10.802 1.00 98.75 279 ASP A N 1
ATOM 2156 C CA . ASP A 1 279 ? -3.449 2.545 10.678 1.00 98.75 279 ASP A CA 1
ATOM 2157 C C . ASP A 1 279 ? -2.578 2.674 9.427 1.00 98.75 279 ASP A C 1
ATOM 2159 O O . ASP A 1 279 ? -1.530 2.037 9.302 1.00 98.75 279 ASP A O 1
ATOM 2163 N N . ASN A 1 280 ? -3.023 3.519 8.500 1.00 98.50 280 ASN A N 1
ATOM 2164 C CA . ASN A 1 280 ? -2.290 3.913 7.299 1.00 98.50 280 ASN A CA 1
ATOM 2165 C C . ASN A 1 280 ? -1.782 5.366 7.364 1.00 98.50 280 ASN A C 1
ATOM 2167 O O . ASN A 1 280 ? -1.153 5.833 6.408 1.00 98.50 280 ASN A O 1
ATOM 2171 N N . VAL A 1 281 ? -2.106 6.108 8.431 1.00 97.25 281 VAL A N 1
ATOM 2172 C CA . VAL A 1 281 ? -1.967 7.568 8.483 1.00 97.25 281 VAL A CA 1
ATOM 2173 C C . VAL A 1 281 ? -1.035 8.033 9.594 1.00 97.25 281 VAL A C 1
ATOM 2175 O O . VAL A 1 281 ? -0.149 8.828 9.290 1.00 97.25 281 VAL A O 1
ATOM 2178 N N . GLY A 1 282 ? -1.161 7.516 10.816 1.00 96.06 282 GLY A N 1
ATOM 2179 C CA . GLY A 1 282 ? -0.452 8.025 11.991 1.00 96.06 282 GLY A CA 1
ATOM 2180 C C . GLY A 1 282 ? -1.032 9.343 12.518 1.00 96.06 282 GLY A C 1
ATOM 2181 O O . GLY A 1 282 ? -2.219 9.634 12.335 1.00 96.06 282 GLY A O 1
ATOM 2182 N N . SER A 1 283 ? -0.176 10.149 13.156 1.00 95.56 283 SER A N 1
ATOM 2183 C CA . SER A 1 283 ? -0.507 11.486 13.681 1.00 95.56 283 SER A CA 1
ATOM 2184 C C . SER A 1 283 ? -1.763 11.535 14.580 1.00 95.56 283 SER A C 1
ATOM 2186 O O . SER A 1 283 ? -2.084 10.571 15.274 1.00 95.56 283 SER A O 1
ATOM 2188 N N . GLU A 1 284 ? -2.489 12.656 14.566 1.00 96.12 284 GLU A N 1
ATOM 2189 C CA . GLU A 1 284 ? -3.686 12.940 15.375 1.00 96.12 284 GLU A CA 1
ATOM 2190 C C . GLU A 1 284 ? -4.777 11.860 15.245 1.00 96.12 284 GLU A C 1
ATOM 2192 O O . GLU A 1 284 ? -5.521 11.590 16.187 1.00 96.12 284 GLU A O 1
ATOM 2197 N N . MET A 1 285 ? -4.864 11.190 14.088 1.00 98.06 285 MET A N 1
ATOM 2198 C CA . MET A 1 285 ? -5.814 10.093 13.885 1.00 98.06 285 MET A CA 1
ATOM 2199 C C . MET A 1 285 ? -5.462 8.866 14.736 1.00 98.06 285 MET A C 1
ATOM 2201 O O . MET A 1 285 ? -6.363 8.218 15.269 1.00 98.06 285 MET A O 1
ATOM 2205 N N . LEU A 1 286 ? -4.169 8.550 14.888 1.00 98.19 286 LEU A N 1
ATOM 2206 C CA . LEU A 1 286 ? -3.719 7.468 15.766 1.00 98.19 286 LEU A CA 1
ATOM 2207 C C . LEU A 1 286 ? -4.020 7.788 17.232 1.00 98.19 286 LEU A C 1
ATOM 2209 O O . LEU A 1 286 ? -4.513 6.922 17.952 1.00 98.19 286 LEU A O 1
ATOM 2213 N N . GLU A 1 287 ? -3.783 9.027 17.660 1.00 97.81 287 GLU A N 1
ATOM 2214 C CA . GLU A 1 287 ? -4.102 9.478 19.019 1.00 97.81 287 GLU A CA 1
ATOM 2215 C C . GLU A 1 287 ? -5.603 9.343 19.307 1.00 97.81 287 GLU A C 1
ATOM 2217 O O . GLU A 1 287 ? -6.000 8.664 20.257 1.00 97.81 287 GLU A O 1
ATOM 2222 N N . ALA A 1 288 ? -6.447 9.880 18.419 1.00 98.31 288 ALA A N 1
ATOM 2223 C CA . ALA A 1 288 ? -7.899 9.802 18.541 1.00 98.31 288 ALA A CA 1
ATOM 2224 C C . ALA A 1 288 ? -8.418 8.351 18.544 1.00 98.31 288 ALA A C 1
ATOM 2226 O O . ALA A 1 288 ? -9.358 8.027 19.281 1.00 98.31 288 ALA A O 1
ATOM 2227 N N . ALA A 1 289 ? -7.816 7.467 17.740 1.00 98.44 289 ALA A N 1
ATOM 2228 C CA . ALA A 1 289 ? -8.173 6.053 17.700 1.00 98.44 289 ALA A CA 1
ATOM 2229 C C . ALA A 1 289 ? -7.794 5.330 18.999 1.00 98.44 289 ALA A C 1
ATOM 2231 O O . ALA A 1 289 ? -8.641 4.638 19.562 1.00 98.44 289 ALA A O 1
ATOM 2232 N N . VAL A 1 290 ? -6.570 5.519 19.514 1.00 98.50 290 VAL A N 1
ATOM 2233 C CA . VAL A 1 290 ? -6.111 4.914 20.782 1.00 98.50 290 VAL A CA 1
ATOM 2234 C C . VAL A 1 290 ? -7.019 5.314 21.947 1.00 98.50 290 VAL A C 1
ATOM 2236 O O . VAL A 1 290 ? -7.419 4.461 22.746 1.00 98.50 290 VAL A O 1
ATOM 2239 N N . GLU A 1 291 ? -7.437 6.577 22.003 1.00 97.88 291 GLU A N 1
ATOM 2240 C CA . GLU A 1 291 ? -8.351 7.053 23.045 1.00 97.88 291 GLU A CA 1
ATOM 2241 C C . GLU A 1 291 ? -9.755 6.430 22.966 1.00 97.88 291 GLU A C 1
ATOM 2243 O O . GLU A 1 291 ? -10.401 6.210 23.995 1.00 97.88 291 GLU A O 1
ATOM 2248 N N . ASN A 1 292 ? -10.214 6.071 21.766 1.00 98.69 292 ASN A N 1
ATOM 2249 C CA . ASN A 1 292 ? -11.508 5.419 21.536 1.00 98.69 292 ASN A CA 1
ATOM 2250 C C . ASN A 1 292 ? -11.434 3.882 21.500 1.00 98.69 292 ASN A C 1
ATOM 2252 O O . ASN A 1 292 ? -12.448 3.220 21.264 1.00 98.69 292 ASN A O 1
ATOM 2256 N N . MET A 1 293 ? -10.263 3.290 21.736 1.00 98.81 293 MET A N 1
ATOM 2257 C CA . MET A 1 293 ? -10.110 1.839 21.697 1.00 98.81 293 MET A CA 1
ATOM 2258 C C . MET A 1 293 ? -10.680 1.131 22.925 1.00 98.81 293 MET A C 1
ATOM 2260 O O . MET A 1 293 ? -10.666 1.641 24.049 1.00 98.81 293 MET A O 1
ATOM 2264 N N . ASN A 1 294 ? -11.126 -0.097 22.687 1.00 98.81 294 ASN A N 1
ATOM 2265 C CA . ASN A 1 294 ? -11.544 -1.049 23.697 1.00 98.81 294 ASN A CA 1
ATOM 2266 C C . ASN A 1 294 ? -10.353 -1.682 24.417 1.00 98.81 294 ASN A C 1
ATOM 2268 O O . ASN A 1 294 ? -9.201 -1.659 23.973 1.00 98.81 294 ASN A O 1
ATOM 2272 N N . THR A 1 295 ? -10.660 -2.298 25.556 1.00 98.69 295 THR A N 1
ATOM 2273 C CA . THR A 1 295 ? -9.717 -3.170 26.255 1.00 98.69 295 THR A CA 1
ATOM 2274 C C . THR A 1 295 ? -9.306 -4.339 25.348 1.00 98.69 295 THR A C 1
ATOM 2276 O O . THR A 1 295 ? -10.156 -4.976 24.737 1.00 98.69 295 THR A O 1
ATOM 2279 N N . PHE A 1 296 ? -8.006 -4.630 25.286 1.00 98.69 296 PHE A N 1
ATOM 2280 C CA . PHE A 1 296 ? -7.359 -5.570 24.366 1.00 98.69 296 PHE A CA 1
ATOM 2281 C C . PHE A 1 296 ? -7.482 -5.201 22.882 1.00 98.69 296 PHE A C 1
ATOM 2283 O O . PHE A 1 296 ? -7.319 -6.068 22.020 1.00 98.69 296 PHE A O 1
ATOM 2290 N N . GLY A 1 297 ? -7.749 -3.930 22.569 1.00 98.75 297 GLY A N 1
ATOM 2291 C CA . GLY A 1 297 ? -7.755 -3.450 21.193 1.00 98.75 297 GLY A CA 1
ATOM 2292 C C . GLY A 1 297 ? -6.383 -3.586 20.519 1.00 98.75 297 GLY A C 1
ATOM 2293 O O . GLY A 1 297 ? -5.339 -3.634 21.181 1.00 98.75 297 GLY A O 1
ATOM 2294 N N . ARG A 1 298 ? -6.372 -3.666 19.185 1.00 98.88 298 ARG A N 1
ATOM 2295 C CA . ARG A 1 298 ? -5.149 -3.843 18.390 1.00 98.88 298 ARG A CA 1
ATOM 2296 C C . ARG A 1 298 ? -5.030 -2.774 17.322 1.00 98.88 298 ARG A C 1
ATOM 2298 O O . ARG A 1 298 ? -5.972 -2.527 16.578 1.00 98.88 298 ARG A O 1
ATOM 2305 N N . VAL A 1 299 ? -3.839 -2.208 17.215 1.00 98.88 299 VAL A N 1
ATOM 2306 C CA . VAL A 1 299 ? -3.450 -1.302 16.143 1.00 98.88 299 VAL A CA 1
ATOM 2307 C C . VAL A 1 299 ? -2.423 -2.004 15.263 1.00 98.88 299 VAL A C 1
ATOM 2309 O O . VAL A 1 299 ? -1.329 -2.334 15.732 1.00 98.88 299 VAL A O 1
ATOM 2312 N N . ALA A 1 300 ? -2.766 -2.222 13.995 1.00 98.81 300 ALA A N 1
ATOM 2313 C CA . ALA A 1 300 ? -1.795 -2.600 12.974 1.00 98.81 300 ALA A CA 1
ATOM 2314 C C . ALA A 1 300 ? -1.288 -1.330 12.290 1.00 98.81 300 ALA A C 1
ATOM 2316 O O . ALA A 1 300 ? -2.019 -0.697 11.530 1.00 98.81 300 ALA A O 1
ATOM 2317 N N . VAL A 1 301 ? -0.040 -0.960 12.573 1.00 98.44 301 VAL A N 1
ATOM 2318 C CA . VAL A 1 301 ? 0.617 0.208 11.978 1.00 98.44 301 VAL A CA 1
ATOM 2319 C C . VAL A 1 301 ? 1.184 -0.203 10.622 1.00 98.44 301 VAL A C 1
ATOM 2321 O O . VAL A 1 301 ? 2.308 -0.690 10.518 1.00 98.44 301 VAL A O 1
ATOM 2324 N N . CYS A 1 302 ? 0.364 -0.055 9.584 1.00 98.25 302 CYS A N 1
ATOM 2325 C CA . CYS A 1 302 ? 0.726 -0.348 8.200 1.00 98.25 302 CYS A CA 1
ATOM 2326 C C . CYS A 1 302 ? 1.558 0.780 7.578 1.00 98.25 302 CYS A C 1
ATOM 2328 O O . CYS A 1 302 ? 2.446 0.533 6.763 1.00 98.25 302 CYS A O 1
ATOM 2330 N N . GLY A 1 303 ? 1.257 2.027 7.929 1.00 95.31 303 GLY A N 1
ATOM 2331 C CA . GLY A 1 303 ? 1.951 3.197 7.411 1.00 95.31 303 GLY A CA 1
ATOM 2332 C C . GLY A 1 303 ? 1.578 4.452 8.182 1.00 95.31 303 GLY A C 1
ATOM 2333 O O . GLY A 1 303 ? 0.554 4.491 8.854 1.00 95.31 303 GLY A O 1
ATOM 2334 N N . VAL A 1 304 ? 2.419 5.479 8.070 1.00 95.19 304 VAL A N 1
ATOM 2335 C CA . VAL A 1 304 ? 2.213 6.779 8.723 1.00 95.19 304 VAL A CA 1
ATOM 2336 C C . VAL A 1 304 ? 2.339 7.912 7.703 1.00 95.19 304 VAL A C 1
ATOM 2338 O O . VAL A 1 304 ? 3.198 8.785 7.806 1.00 95.19 304 VAL A O 1
ATOM 2341 N N . ILE A 1 305 ? 1.526 7.861 6.638 1.00 94.94 305 ILE A N 1
ATOM 2342 C CA . ILE A 1 305 ? 1.706 8.739 5.467 1.00 94.94 305 ILE A CA 1
ATOM 2343 C C . ILE A 1 305 ? 1.668 10.235 5.812 1.00 94.94 305 ILE A C 1
ATOM 2345 O O . ILE A 1 305 ? 2.356 11.016 5.156 1.00 94.94 305 ILE A O 1
ATOM 2349 N N . SER A 1 306 ? 0.930 10.654 6.851 1.00 92.88 306 SER A N 1
ATOM 2350 C CA . SER A 1 306 ? 0.896 12.070 7.244 1.00 92.88 306 SER A CA 1
ATOM 2351 C C . SER A 1 306 ? 2.224 12.568 7.814 1.00 92.88 306 SER A C 1
ATOM 2353 O O . SER A 1 306 ? 2.482 13.768 7.787 1.00 92.88 306 SER A O 1
ATOM 2355 N N . GLU A 1 307 ? 3.065 11.659 8.307 1.00 92.12 307 GLU A N 1
ATOM 2356 C CA . GLU A 1 307 ? 4.372 11.965 8.894 1.00 92.12 307 GLU A CA 1
ATOM 2357 C C . GLU A 1 307 ? 5.495 11.966 7.844 1.00 92.12 307 GLU A C 1
ATOM 2359 O O . GLU A 1 307 ? 6.582 12.486 8.096 1.00 92.12 307 GLU A O 1
ATOM 2364 N N . TYR A 1 308 ? 5.255 11.410 6.648 1.00 91.94 308 TYR A N 1
ATOM 2365 C CA . TYR A 1 308 ? 6.282 11.307 5.605 1.00 91.94 308 TYR A CA 1
ATOM 2366 C C . TYR A 1 308 ? 6.675 12.670 5.034 1.00 91.94 308 TYR A C 1
ATOM 2368 O O . TYR A 1 308 ? 7.844 12.867 4.718 1.00 91.94 308 TYR A O 1
ATOM 2376 N N . ILE A 1 309 ? 5.736 13.612 4.926 1.00 89.62 309 ILE A N 1
ATOM 2377 C CA . ILE A 1 309 ? 6.004 14.979 4.442 1.00 89.62 309 ILE A CA 1
ATOM 2378 C C . ILE A 1 309 ? 6.332 15.961 5.575 1.00 89.62 309 ILE A C 1
ATOM 2380 O O . ILE A 1 309 ? 6.953 16.993 5.333 1.00 89.62 309 ILE A O 1
ATOM 2384 N N . ASP A 1 310 ? 5.915 15.657 6.808 1.00 87.00 310 ASP A N 1
ATOM 2385 C CA . ASP A 1 310 ? 6.149 16.504 7.977 1.00 87.00 310 ASP A CA 1
ATOM 2386 C C . ASP A 1 310 ? 6.362 15.657 9.237 1.00 87.00 310 ASP A C 1
ATOM 2388 O O . ASP A 1 310 ? 5.419 15.216 9.896 1.00 87.00 310 ASP A O 1
ATOM 2392 N N . ALA A 1 311 ? 7.629 15.479 9.611 1.00 79.31 311 ALA A N 1
ATOM 2393 C CA . ALA A 1 311 ? 8.008 14.709 10.789 1.00 79.31 311 ALA A CA 1
ATOM 2394 C C . ALA A 1 311 ? 7.596 15.365 12.122 1.00 79.31 311 ALA A C 1
ATOM 2396 O O . ALA A 1 311 ? 7.691 14.713 13.160 1.00 79.31 311 ALA A O 1
ATOM 2397 N N . ARG A 1 312 ? 7.141 16.629 12.133 1.00 84.81 312 ARG A N 1
ATOM 2398 C CA . ARG A 1 312 ? 6.600 17.268 13.347 1.00 84.81 312 ARG A CA 1
ATOM 2399 C C . ARG A 1 312 ? 5.213 16.743 13.708 1.00 84.81 312 ARG A C 1
ATOM 2401 O O . ARG A 1 312 ? 4.794 16.911 14.843 1.00 84.81 312 ARG A O 1
ATOM 2408 N N . LYS A 1 313 ? 4.526 16.081 12.771 1.00 86.19 313 LYS A N 1
ATOM 2409 C CA . LYS A 1 313 ? 3.187 15.503 12.960 1.00 86.19 313 LYS A CA 1
ATOM 2410 C C . LYS A 1 313 ? 3.189 14.110 13.596 1.00 86.19 313 LYS A C 1
ATOM 2412 O O . LYS A 1 313 ? 2.172 13.425 13.524 1.00 86.19 313 LYS A O 1
ATOM 2417 N N . ARG A 1 314 ? 4.313 13.669 14.168 1.00 88.88 314 ARG A N 1
ATOM 2418 C CA . ARG A 1 314 ? 4.423 12.361 14.831 1.00 88.88 314 ARG A CA 1
ATOM 2419 C C . ARG A 1 314 ? 3.364 12.211 15.912 1.00 88.88 314 ARG A C 1
ATOM 2421 O O . ARG A 1 314 ? 3.224 13.101 16.745 1.00 88.88 314 ARG A O 1
ATOM 2428 N N . ALA A 1 315 ? 2.679 11.074 15.907 1.00 91.94 315 ALA A N 1
ATOM 2429 C CA . ALA A 1 315 ? 1.706 10.757 16.942 1.00 91.94 315 ALA A CA 1
ATOM 2430 C C . ALA A 1 315 ? 2.353 10.635 18.334 1.00 91.94 315 ALA A C 1
ATOM 2432 O O . ALA A 1 315 ? 3.428 10.047 18.492 1.00 91.94 315 ALA A O 1
ATOM 2433 N N . ALA A 1 316 ? 1.638 11.103 19.351 1.00 94.50 316 ALA A N 1
ATOM 2434 C CA . ALA A 1 316 ? 1.933 10.958 20.769 1.00 94.50 316 ALA A CA 1
ATOM 2435 C C . ALA A 1 316 ? 0.711 10.369 21.512 1.00 94.50 316 ALA A C 1
ATOM 2437 O O . ALA A 1 316 ? 0.060 11.065 22.293 1.00 94.50 316 ALA A O 1
ATOM 2438 N N . PRO A 1 317 ? 0.364 9.083 21.285 1.00 93.94 317 PRO A N 1
ATOM 2439 C CA . PRO A 1 317 ? -0.810 8.475 21.905 1.00 93.94 317 PRO A CA 1
ATOM 2440 C C . PRO A 1 317 ? -0.697 8.451 23.435 1.00 93.94 317 PRO A C 1
ATOM 2442 O O . PRO A 1 317 ? 0.387 8.264 23.995 1.00 93.94 317 PRO A O 1
ATOM 2445 N N . ASN A 1 318 ? -1.834 8.571 24.126 1.00 93.69 318 ASN A N 1
ATOM 2446 C CA . ASN A 1 318 ? -1.875 8.481 25.581 1.00 93.69 318 ASN A CA 1
ATOM 2447 C C . ASN A 1 318 ? -1.452 7.077 26.053 1.00 93.69 318 ASN A C 1
ATOM 2449 O O . ASN A 1 318 ? -2.215 6.112 25.998 1.00 93.69 318 ASN A O 1
ATOM 2453 N N . MET A 1 319 ? -0.226 6.957 26.561 1.00 97.25 319 MET A N 1
ATOM 2454 C CA . MET A 1 319 ? 0.324 5.664 26.971 1.00 97.25 319 MET A CA 1
ATOM 2455 C C . MET A 1 319 ? -0.363 5.072 28.207 1.00 97.25 319 MET A C 1
ATOM 2457 O O . MET A 1 319 ? -0.310 3.855 28.387 1.00 97.25 319 MET A O 1
ATOM 2461 N N . LEU A 1 320 ? -1.062 5.874 29.024 1.00 97.25 320 LEU A N 1
ATOM 2462 C CA . LEU A 1 320 ? -1.901 5.332 30.098 1.00 97.25 320 LEU A CA 1
ATOM 2463 C C . LEU A 1 320 ? -3.053 4.514 29.518 1.00 97.25 320 LEU A C 1
ATOM 2465 O O . LEU A 1 320 ? -3.337 3.430 30.021 1.00 97.25 320 LEU A O 1
ATOM 2469 N N . ASP A 1 321 ? -3.658 4.971 28.422 1.00 96.50 321 ASP A N 1
ATOM 2470 C CA . ASP A 1 321 ? -4.680 4.198 27.721 1.00 96.50 321 ASP A CA 1
ATOM 2471 C C . ASP A 1 321 ? -4.097 2.906 27.158 1.00 96.50 321 ASP A C 1
ATOM 2473 O O . ASP A 1 321 ? -4.696 1.846 27.328 1.00 96.50 321 ASP A O 1
ATOM 2477 N N . VAL A 1 322 ? -2.897 2.950 26.574 1.00 98.31 322 VAL A N 1
ATOM 2478 C CA . VAL A 1 322 ? -2.229 1.738 26.076 1.00 98.31 322 VAL A CA 1
ATOM 2479 C C . VAL A 1 322 ? -2.022 0.717 27.198 1.00 98.31 322 VAL A C 1
ATOM 2481 O O . VAL A 1 322 ? -2.375 -0.454 27.035 1.00 98.31 322 VAL A O 1
ATOM 2484 N N . VAL A 1 323 ? -1.522 1.157 28.356 1.00 98.44 323 VAL A N 1
ATOM 2485 C CA . VAL A 1 323 ? -1.289 0.302 29.529 1.00 98.44 323 VAL A CA 1
ATOM 2486 C C . VAL A 1 323 ? -2.605 -0.226 30.100 1.00 98.44 323 VAL A C 1
ATOM 2488 O O . VAL A 1 323 ? -2.802 -1.438 30.193 1.00 98.44 323 VAL A O 1
ATOM 2491 N N . TYR A 1 324 ? -3.537 0.655 30.458 1.00 98.12 324 TYR A N 1
ATOM 2492 C CA . TYR A 1 324 ? -4.745 0.264 31.184 1.00 98.12 324 TYR A CA 1
ATOM 2493 C C . TYR A 1 324 ? -5.790 -0.402 30.294 1.00 98.12 324 TYR A C 1
ATOM 2495 O O . TYR A 1 324 ? -6.538 -1.249 30.781 1.00 98.12 324 TYR A O 1
ATOM 2503 N N . LYS A 1 325 ? -5.813 -0.141 28.985 1.00 98.62 325 LYS A N 1
ATOM 2504 C CA . LYS A 1 325 ? -6.633 -0.893 28.023 1.00 98.62 325 LYS A CA 1
ATOM 2505 C C . LYS A 1 325 ? -5.878 -2.085 27.429 1.00 98.62 325 LYS A C 1
ATOM 2507 O O . LYS A 1 325 ? -6.491 -2.848 26.699 1.00 98.62 325 LYS A O 1
ATOM 2512 N N . ARG A 1 326 ? -4.605 -2.325 27.782 1.00 98.62 326 ARG A N 1
ATOM 2513 C CA . ARG A 1 326 ? -3.788 -3.447 27.263 1.00 98.62 326 ARG A CA 1
ATOM 2514 C C . ARG A 1 326 ? -3.782 -3.494 25.733 1.00 98.62 326 ARG A C 1
ATOM 2516 O O . ARG A 1 326 ? -3.967 -4.547 25.123 1.00 98.62 326 ARG A O 1
ATOM 2523 N N . ILE A 1 327 ? -3.633 -2.323 25.127 1.00 98.81 327 ILE A N 1
ATOM 2524 C CA . ILE A 1 327 ? -3.647 -2.166 23.677 1.00 98.81 327 ILE A CA 1
ATOM 2525 C C . ILE A 1 327 ? -2.345 -2.713 23.106 1.00 98.81 327 ILE A C 1
ATOM 2527 O O . ILE A 1 327 ? -1.258 -2.414 23.600 1.00 98.81 327 ILE A O 1
ATOM 2531 N N . LYS A 1 328 ? -2.451 -3.474 22.018 1.00 98.75 328 LYS A N 1
ATOM 2532 C CA . LYS A 1 328 ? -1.293 -3.885 21.227 1.00 98.75 328 LYS A CA 1
ATOM 2533 C C . LYS A 1 328 ? -1.129 -2.941 20.040 1.00 98.75 328 LYS A C 1
ATOM 2535 O O . LYS A 1 328 ? -2.007 -2.902 19.187 1.00 98.75 328 LYS A O 1
ATOM 2540 N N . ILE A 1 329 ? -0.002 -2.240 19.953 1.00 98.50 329 ILE A N 1
ATOM 2541 C CA . ILE A 1 329 ? 0.379 -1.445 18.775 1.00 98.50 329 ILE A CA 1
ATOM 2542 C C . ILE A 1 329 ? 1.550 -2.153 18.099 1.00 98.50 329 ILE A C 1
ATOM 2544 O O . ILE A 1 329 ? 2.592 -2.345 18.723 1.00 98.50 329 ILE A O 1
ATOM 2548 N N . GLN A 1 330 ? 1.372 -2.591 16.852 1.00 98.50 330 GLN A N 1
ATOM 2549 C CA . GLN A 1 330 ? 2.384 -3.361 16.128 1.00 98.50 330 GLN A CA 1
ATOM 2550 C C . GLN A 1 330 ? 2.530 -2.868 14.685 1.00 98.50 330 GLN A C 1
ATOM 2552 O O . GLN A 1 330 ? 1.569 -2.889 13.920 1.00 98.50 330 GLN A O 1
ATOM 2557 N N . GLY A 1 331 ? 3.754 -2.490 14.308 1.00 97.62 331 GLY A N 1
ATOM 2558 C CA . GLY A 1 331 ? 4.142 -2.313 12.908 1.00 97.62 331 GLY A CA 1
ATOM 2559 C C . GLY A 1 331 ? 4.456 -3.645 12.225 1.00 97.62 331 GLY A C 1
ATOM 2560 O O . GLY A 1 331 ? 4.769 -4.635 12.890 1.00 97.62 331 GLY A O 1
ATOM 2561 N N . PHE A 1 332 ? 4.370 -3.672 10.898 1.00 97.19 332 PHE A N 1
ATOM 2562 C CA . PHE A 1 332 ? 4.688 -4.852 10.092 1.00 97.19 332 PHE A CA 1
ATOM 2563 C C . PHE A 1 332 ? 5.134 -4.462 8.678 1.00 97.19 332 PHE A C 1
ATOM 2565 O O . PHE A 1 332 ? 4.819 -3.372 8.201 1.00 97.19 332 PHE A O 1
ATOM 2572 N N . LEU A 1 333 ? 5.833 -5.370 7.994 1.00 95.00 333 LEU A N 1
ATOM 2573 C CA . LEU A 1 333 ? 6.158 -5.257 6.574 1.00 95.00 333 LEU A CA 1
ATOM 2574 C C . LEU A 1 333 ? 5.546 -6.433 5.812 1.00 95.00 333 LEU A C 1
ATOM 2576 O O . LEU A 1 333 ? 5.579 -7.570 6.270 1.00 95.00 333 LEU A O 1
ATOM 2580 N N . ALA A 1 334 ? 5.014 -6.170 4.618 1.00 92.12 334 ALA A N 1
ATOM 2581 C CA . ALA A 1 334 ? 4.401 -7.208 3.786 1.00 92.12 334 ALA A CA 1
ATOM 2582 C C . ALA A 1 334 ? 5.383 -8.323 3.394 1.00 92.12 334 ALA A C 1
ATOM 2584 O O . ALA A 1 334 ? 4.980 -9.474 3.260 1.00 92.12 334 ALA A O 1
ATOM 2585 N N . ALA A 1 335 ? 6.669 -7.993 3.244 1.00 89.56 335 ALA A N 1
ATOM 2586 C CA . ALA A 1 335 ? 7.710 -8.969 2.936 1.00 89.56 335 ALA A CA 1
ATOM 2587 C C . ALA A 1 335 ? 7.882 -10.034 4.032 1.00 89.56 335 ALA A C 1
ATOM 2589 O O . ALA A 1 335 ? 8.211 -11.174 3.713 1.00 89.56 335 ALA A O 1
ATOM 2590 N N . ASP A 1 336 ? 7.581 -9.704 5.290 1.00 92.25 336 ASP A N 1
ATOM 2591 C CA . ASP A 1 336 ? 7.647 -10.656 6.406 1.00 92.25 336 ASP A CA 1
ATOM 2592 C C . ASP A 1 336 ? 6.415 -11.578 6.460 1.00 92.25 336 ASP A C 1
ATOM 2594 O O . ASP A 1 336 ? 6.391 -12.544 7.218 1.00 92.25 336 ASP A O 1
ATOM 2598 N N . LEU A 1 337 ? 5.390 -11.298 5.645 1.00 93.69 337 LEU A N 1
ATOM 2599 C CA . LEU A 1 337 ? 4.113 -12.019 5.597 1.00 93.69 337 LEU A CA 1
ATOM 2600 C C . LEU A 1 337 ? 4.017 -12.964 4.392 1.00 93.69 337 LEU A C 1
ATOM 2602 O O . LEU A 1 337 ? 2.942 -13.449 4.040 1.00 93.69 337 LEU A O 1
ATOM 2606 N N . MET A 1 338 ? 5.144 -13.264 3.747 1.00 90.75 338 MET A N 1
ATOM 2607 C CA . MET A 1 338 ? 5.182 -14.201 2.621 1.00 90.75 338 MET A CA 1
ATOM 2608 C C . MET A 1 338 ? 4.781 -15.630 3.017 1.00 90.75 338 MET A C 1
ATOM 2610 O O . MET A 1 338 ? 4.353 -16.401 2.160 1.00 90.75 338 MET A O 1
ATOM 2614 N N . ASN A 1 339 ? 4.842 -15.975 4.307 1.00 92.00 339 ASN A N 1
ATOM 2615 C CA . ASN A 1 339 ? 4.364 -17.255 4.833 1.00 92.00 339 ASN A CA 1
ATOM 2616 C C . ASN A 1 339 ? 2.850 -17.465 4.645 1.00 92.00 339 ASN A C 1
ATOM 2618 O O . ASN A 1 339 ? 2.420 -18.611 4.589 1.00 92.00 339 ASN A O 1
ATOM 2622 N N . VAL A 1 340 ? 2.055 -16.393 4.519 1.00 94.81 340 VAL A N 1
ATOM 2623 C CA . VAL A 1 340 ? 0.604 -16.470 4.254 1.00 94.81 340 VAL A CA 1
ATOM 2624 C C . VAL A 1 340 ? 0.242 -16.164 2.798 1.00 94.81 340 VAL A C 1
ATOM 2626 O O . VAL A 1 340 ? -0.931 -16.001 2.465 1.00 94.81 340 VAL A O 1
ATOM 2629 N N . TYR A 1 341 ? 1.233 -16.078 1.903 1.00 93.06 341 TYR A N 1
ATOM 2630 C CA . TYR A 1 341 ? 1.012 -15.666 0.515 1.00 93.06 341 TYR A CA 1
ATOM 2631 C C . TYR A 1 341 ? 0.079 -16.614 -0.254 1.00 93.06 341 TYR A C 1
ATOM 2633 O O . TYR A 1 341 ? -0.753 -16.151 -1.035 1.00 93.06 341 TYR A O 1
ATOM 2641 N N . SER A 1 342 ? 0.181 -17.928 -0.025 1.00 94.12 342 SER A N 1
ATOM 2642 C CA . SER A 1 342 ? -0.697 -18.926 -0.654 1.00 94.12 342 SER A CA 1
ATOM 2643 C C . SER A 1 342 ? -2.161 -18.719 -0.270 1.00 94.12 342 SER A C 1
ATOM 2645 O O . SER A 1 342 ? -3.031 -18.694 -1.142 1.00 94.12 342 SER A O 1
ATOM 2647 N N . ASP A 1 343 ? -2.419 -18.515 1.021 1.00 96.69 343 ASP A N 1
ATOM 2648 C CA . ASP A 1 343 ? -3.764 -18.345 1.571 1.00 96.69 343 ASP A CA 1
ATOM 2649 C C . ASP A 1 343 ? -4.362 -17.014 1.120 1.00 96.69 343 ASP A C 1
ATOM 2651 O O . ASP A 1 343 ? -5.528 -16.954 0.721 1.00 96.69 343 ASP A O 1
ATOM 2655 N N . PHE A 1 344 ? -3.532 -15.965 1.099 1.00 97.38 344 PHE A N 1
ATOM 2656 C CA . PHE A 1 344 ? -3.861 -14.671 0.515 1.00 97.38 344 PHE A CA 1
ATOM 2657 C C . PHE A 1 344 ? -4.314 -14.824 -0.941 1.00 97.38 344 PHE A C 1
ATOM 2659 O O . PHE A 1 344 ? -5.423 -14.403 -1.273 1.00 97.38 344 PHE A O 1
ATOM 2666 N N . ILE A 1 345 ? -3.497 -15.429 -1.809 1.00 95.81 345 ILE A N 1
ATOM 2667 C CA . ILE A 1 345 ? -3.831 -15.557 -3.232 1.00 95.81 345 ILE A CA 1
ATOM 2668 C C . ILE A 1 345 ? -5.102 -16.383 -3.415 1.00 95.81 345 ILE A C 1
ATOM 2670 O O . ILE A 1 345 ? -5.997 -15.935 -4.129 1.00 95.81 345 ILE A O 1
ATOM 2674 N N . SER A 1 346 ? -5.217 -17.534 -2.747 1.00 96.06 346 SER A N 1
ATOM 2675 C CA . SER A 1 346 ? -6.403 -18.391 -2.856 1.00 96.06 346 SER A CA 1
ATOM 2676 C C . SER A 1 346 ? -7.673 -17.636 -2.457 1.00 96.06 346 SER A C 1
ATOM 2678 O O . SER A 1 346 ? -8.610 -17.536 -3.248 1.00 96.06 346 SER A O 1
ATOM 2680 N N . THR A 1 347 ? -7.678 -17.029 -1.268 1.00 96.62 347 THR A N 1
ATOM 2681 C CA . THR A 1 347 ? -8.843 -16.310 -0.729 1.00 96.62 347 THR A CA 1
ATOM 2682 C C . THR A 1 347 ? -9.229 -15.120 -1.607 1.00 96.62 347 THR A C 1
ATOM 2684 O O . THR A 1 347 ? -10.404 -14.902 -1.908 1.00 96.62 347 THR A O 1
ATOM 2687 N N . THR A 1 348 ? -8.236 -14.347 -2.050 1.00 97.94 348 THR A N 1
ATOM 2688 C CA . THR A 1 348 ? -8.461 -13.142 -2.858 1.00 97.94 348 THR A CA 1
ATOM 2689 C C . THR A 1 348 ? -9.003 -13.494 -4.238 1.00 97.94 348 THR A C 1
ATOM 2691 O O . THR A 1 348 ? -9.954 -12.868 -4.703 1.00 97.94 348 THR A O 1
ATOM 2694 N N . VAL A 1 349 ? -8.432 -14.510 -4.892 1.00 97.44 349 VAL A N 1
ATOM 2695 C CA . VAL A 1 349 ? -8.885 -14.984 -6.207 1.00 97.44 349 VAL A CA 1
ATOM 2696 C C . VAL A 1 349 ? -10.310 -15.517 -6.135 1.00 97.44 349 VAL A C 1
ATOM 2698 O O . VAL A 1 349 ? -11.113 -15.202 -7.015 1.00 97.44 349 VAL A O 1
ATOM 2701 N N . ASP A 1 350 ? -10.650 -16.271 -5.091 1.00 97.19 350 ASP A N 1
ATOM 2702 C CA . ASP A 1 350 ? -12.006 -16.783 -4.909 1.00 97.19 350 ASP A CA 1
ATOM 2703 C C . ASP A 1 350 ? -13.010 -15.638 -4.759 1.00 97.19 350 ASP A C 1
ATOM 2705 O O . ASP A 1 350 ? -14.006 -15.592 -5.483 1.00 97.19 350 ASP A O 1
ATOM 2709 N N . HIS A 1 351 ? -12.718 -14.649 -3.910 1.00 97.88 351 HIS A N 1
ATOM 2710 C CA . HIS A 1 351 ? -13.592 -13.488 -3.750 1.00 97.88 351 HIS A CA 1
ATOM 2711 C C . HIS A 1 351 ? -13.691 -12.611 -5.001 1.00 97.88 351 HIS A C 1
ATOM 2713 O O . HIS A 1 351 ? -14.761 -12.062 -5.273 1.00 97.88 351 HIS A O 1
ATOM 2719 N N . LEU A 1 352 ? -12.616 -12.499 -5.782 1.00 97.12 352 LEU A N 1
ATOM 2720 C CA . LEU A 1 352 ? -12.643 -11.827 -7.079 1.00 97.12 352 LEU A CA 1
ATOM 2721 C C . LEU A 1 352 ? -13.547 -12.561 -8.075 1.00 97.12 352 LEU A C 1
ATOM 2723 O O . LEU A 1 352 ? -14.362 -11.929 -8.745 1.00 97.12 352 LEU A O 1
ATOM 2727 N N . ARG A 1 353 ? -13.450 -13.894 -8.155 1.00 96.50 353 ARG A N 1
ATOM 2728 C CA . ARG A 1 353 ? -14.267 -14.713 -9.067 1.00 96.50 353 ARG A CA 1
ATOM 2729 C C . ARG A 1 353 ? -15.745 -14.703 -8.703 1.00 96.50 353 ARG A C 1
ATOM 2731 O O . ARG A 1 353 ? -16.583 -14.706 -9.599 1.00 96.50 353 ARG A O 1
ATOM 2738 N N . THR A 1 354 ? -16.075 -14.683 -7.413 1.00 96.00 354 THR A N 1
ATOM 2739 C CA . THR A 1 354 ? -17.470 -14.621 -6.955 1.00 96.00 354 THR A CA 1
ATOM 2740 C C . THR A 1 354 ? -18.029 -13.199 -6.915 1.00 96.00 354 THR A C 1
ATOM 2742 O O . THR A 1 354 ? -19.205 -13.028 -6.608 1.00 96.00 354 THR A O 1
ATOM 2745 N N . GLY A 1 355 ? -17.212 -12.180 -7.206 1.00 95.69 355 GLY A N 1
ATOM 2746 C CA . GLY A 1 355 ? -17.618 -10.774 -7.169 1.00 95.69 355 GLY A CA 1
ATOM 2747 C C . GLY A 1 355 ? -17.825 -10.210 -5.759 1.00 95.69 355 GLY A C 1
ATOM 2748 O O . GLY A 1 355 ? -18.452 -9.166 -5.616 1.00 95.69 355 GLY A O 1
ATOM 2749 N N . ASN A 1 356 ? -17.305 -10.884 -4.729 1.00 96.19 356 ASN A N 1
ATOM 2750 C CA . ASN A 1 356 ? -17.416 -10.467 -3.327 1.00 96.19 356 ASN A CA 1
ATOM 2751 C C . ASN A 1 356 ? -16.409 -9.376 -2.943 1.00 96.19 356 ASN A C 1
ATOM 2753 O O . ASN A 1 356 ? -16.574 -8.731 -1.911 1.00 96.19 356 ASN A O 1
ATOM 2757 N N . LEU A 1 357 ? -15.354 -9.200 -3.741 1.00 97.19 357 LEU A N 1
ATOM 2758 C CA . LEU A 1 357 ? -14.337 -8.182 -3.526 1.00 97.19 357 LEU A CA 1
ATOM 2759 C C . LEU A 1 357 ? -14.225 -7.317 -4.784 1.00 97.19 357 LEU A C 1
ATOM 2761 O O . LEU A 1 357 ? -14.062 -7.811 -5.900 1.00 97.19 357 LEU A O 1
ATOM 2765 N N . HIS A 1 358 ? -14.345 -6.010 -4.595 1.00 97.00 358 HIS A N 1
ATOM 2766 C CA . HIS A 1 358 ? -14.294 -5.005 -5.639 1.00 97.00 358 HIS A CA 1
ATOM 2767 C C . HIS A 1 358 ? -12.907 -4.382 -5.746 1.00 97.00 358 HIS A C 1
ATOM 2769 O O . HIS A 1 358 ? -12.333 -3.897 -4.769 1.00 97.00 358 HIS A O 1
ATOM 2775 N N . VAL A 1 359 ? -12.408 -4.325 -6.978 1.00 97.19 359 VAL A N 1
ATOM 2776 C CA . VAL A 1 359 ? -11.148 -3.661 -7.301 1.00 97.19 359 VAL A CA 1
ATOM 2777 C C . VAL A 1 359 ? -11.379 -2.173 -7.550 1.00 97.19 359 VAL A C 1
ATOM 2779 O O . VAL A 1 359 ? -12.334 -1.772 -8.225 1.00 97.19 359 VAL A O 1
ATOM 2782 N N . VAL A 1 360 ? -10.493 -1.350 -6.988 1.00 97.69 360 VAL A N 1
ATOM 2783 C CA . VAL A 1 360 ? -10.465 0.102 -7.172 1.00 97.69 360 VAL A CA 1
ATOM 2784 C C . VAL A 1 360 ? -9.048 0.502 -7.577 1.00 97.69 360 VAL A C 1
ATOM 2786 O O . VAL A 1 360 ? -8.112 0.403 -6.782 1.00 97.69 360 VAL A O 1
ATOM 2789 N N . GLU A 1 361 ? -8.897 0.940 -8.821 1.00 97.88 361 GLU A N 1
ATOM 2790 C CA . GLU A 1 361 ? -7.626 1.343 -9.424 1.00 97.88 361 GLU A CA 1
ATOM 2791 C C . GLU A 1 361 ? -7.732 2.778 -9.945 1.00 97.88 361 GLU A C 1
ATOM 2793 O O . GLU A 1 361 ? -8.767 3.187 -10.473 1.00 97.88 361 GLU A O 1
ATOM 2798 N N . ASP A 1 362 ? -6.637 3.519 -9.823 1.00 98.00 362 ASP A N 1
ATOM 2799 C CA . ASP A 1 362 ? -6.429 4.833 -10.417 1.00 98.00 362 ASP A CA 1
ATOM 2800 C C . ASP A 1 362 ? -5.177 4.748 -11.297 1.00 98.00 362 ASP A C 1
ATOM 2802 O O . ASP A 1 362 ? -4.047 4.646 -10.809 1.00 98.00 362 ASP A O 1
ATOM 2806 N N . ILE A 1 363 ? -5.394 4.735 -12.611 1.00 97.94 363 ILE A N 1
ATOM 2807 C CA . ILE A 1 363 ? -4.359 4.450 -13.601 1.00 97.94 363 ILE A CA 1
ATOM 2808 C C . ILE A 1 363 ? -4.083 5.714 -14.410 1.00 97.94 363 ILE A C 1
ATOM 2810 O O . ILE A 1 363 ? -4.887 6.112 -15.254 1.00 97.94 363 ILE A O 1
ATOM 2814 N N . SER A 1 364 ? -2.915 6.316 -14.190 1.00 98.00 364 SER A N 1
ATOM 2815 C CA . SER A 1 364 ? -2.373 7.316 -15.113 1.00 98.00 364 SER A CA 1
ATOM 2816 C C . SER A 1 364 ? -1.737 6.619 -16.321 1.00 98.00 364 SER A C 1
ATOM 2818 O O . SER A 1 364 ? -1.296 5.475 -16.220 1.00 98.00 364 SER A O 1
ATOM 2820 N N . SER A 1 365 ? -1.688 7.284 -17.475 1.00 97.62 365 SER A N 1
ATOM 2821 C CA . SER A 1 365 ? -1.086 6.731 -18.697 1.00 97.62 365 SER A CA 1
ATOM 2822 C C . SER A 1 365 ? 0.107 7.568 -19.142 1.00 97.62 365 SER A C 1
ATOM 2824 O O . SER A 1 365 ? 0.035 8.794 -19.123 1.00 97.62 365 SER A O 1
ATOM 2826 N N . GLY A 1 366 ? 1.168 6.895 -19.583 1.00 97.38 366 GLY A N 1
ATOM 2827 C CA . GLY A 1 366 ? 2.387 7.528 -20.083 1.00 97.38 366 GLY A CA 1
ATOM 2828 C C . GLY A 1 366 ? 3.419 7.792 -18.990 1.00 97.38 366 GLY A C 1
ATOM 2829 O O . GLY A 1 366 ? 3.087 8.068 -17.835 1.00 97.38 366 GLY A O 1
ATOM 2830 N N . LEU A 1 367 ? 4.689 7.706 -19.374 1.00 97.00 367 LEU A N 1
ATOM 2831 C CA . LEU A 1 367 ? 5.842 7.874 -18.489 1.00 97.00 367 LEU A CA 1
ATOM 2832 C C . LEU A 1 367 ? 5.873 9.266 -17.841 1.00 97.00 367 LEU A C 1
ATOM 2834 O O . LEU A 1 367 ? 6.212 9.424 -16.675 1.00 97.00 367 LEU A O 1
ATOM 2838 N N . GLU A 1 368 ? 5.433 10.281 -18.570 1.00 96.94 368 GLU A N 1
ATOM 2839 C CA . GLU A 1 368 ? 5.400 11.677 -18.138 1.00 96.94 368 GLU A CA 1
ATOM 2840 C C . GLU A 1 368 ? 4.432 11.901 -16.964 1.00 96.94 368 GLU A C 1
ATOM 2842 O O . GLU A 1 368 ? 4.521 12.907 -16.265 1.00 96.94 368 GLU A O 1
ATOM 2847 N N . SER A 1 369 ? 3.521 10.955 -16.711 1.00 97.94 369 SER A N 1
ATOM 2848 C CA . SER A 1 369 ? 2.543 11.043 -15.625 1.00 97.94 369 SER A CA 1
ATOM 2849 C C . SER A 1 369 ? 3.070 10.594 -14.258 1.00 97.94 369 SER A C 1
ATOM 2851 O O . SER A 1 369 ? 2.381 10.799 -13.259 1.00 97.94 369 SER A O 1
ATOM 2853 N N . PHE A 1 370 ? 4.269 10.002 -14.180 1.00 98.31 370 PHE A N 1
ATOM 2854 C CA . PHE A 1 370 ? 4.851 9.523 -12.919 1.00 98.31 370 PHE A CA 1
ATOM 2855 C C . PHE A 1 370 ? 4.952 10.620 -11.840 1.00 98.31 370 PHE A C 1
ATOM 2857 O O . PHE A 1 370 ? 4.400 10.407 -10.755 1.00 98.31 370 PHE A O 1
ATOM 2864 N N . PRO A 1 371 ? 5.572 11.797 -12.094 1.00 97.75 371 PRO A N 1
ATOM 2865 C CA . PRO A 1 371 ? 5.705 12.836 -11.070 1.00 97.75 371 PRO A CA 1
ATOM 2866 C C . PRO A 1 371 ? 4.353 13.333 -10.550 1.00 97.75 371 PRO A C 1
ATOM 2868 O O . PRO A 1 371 ? 4.119 13.356 -9.342 1.00 97.75 371 PRO A O 1
ATOM 2871 N N . SER A 1 372 ? 3.422 13.662 -11.450 1.00 97.81 372 SER A N 1
ATOM 2872 C CA . SER A 1 372 ? 2.103 14.178 -11.067 1.00 97.81 372 SER A CA 1
ATOM 2873 C C . SER A 1 372 ? 1.255 13.126 -10.340 1.00 97.81 372 SER A C 1
ATOM 2875 O O . SER A 1 372 ? 0.568 13.445 -9.365 1.00 97.81 372 SER A O 1
ATOM 2877 N N . ALA A 1 373 ? 1.345 11.851 -10.742 1.00 97.75 373 ALA A N 1
ATOM 2878 C CA . ALA A 1 373 ? 0.704 10.734 -10.051 1.00 97.75 373 ALA A CA 1
ATOM 2879 C C . ALA A 1 373 ? 1.243 10.545 -8.625 1.00 97.75 373 ALA A C 1
ATOM 2881 O O . ALA A 1 373 ? 0.456 10.331 -7.700 1.00 97.75 373 ALA A O 1
ATOM 2882 N N . PHE A 1 374 ? 2.561 10.644 -8.449 1.00 97.81 374 PHE A N 1
ATOM 2883 C CA . PHE A 1 374 ? 3.226 10.514 -7.157 1.00 97.81 374 PHE A CA 1
ATOM 2884 C C . PHE A 1 374 ? 2.879 11.655 -6.202 1.00 97.81 374 PHE A C 1
ATOM 2886 O O . PHE A 1 374 ? 2.517 11.412 -5.056 1.00 97.81 374 PHE A O 1
ATOM 2893 N N . ILE A 1 375 ? 2.894 12.899 -6.677 1.00 96.62 375 ILE A N 1
ATOM 2894 C CA . ILE A 1 375 ? 2.530 14.069 -5.864 1.00 96.62 375 ILE A CA 1
ATOM 2895 C C . ILE A 1 375 ? 1.046 14.024 -5.489 1.00 96.62 375 ILE A C 1
ATOM 2897 O O . ILE A 1 375 ? 0.672 14.260 -4.339 1.00 96.62 375 ILE A O 1
ATOM 2901 N N . GLY A 1 376 ? 0.183 13.646 -6.439 1.00 95.88 376 GLY A N 1
ATOM 2902 C CA . GLY A 1 376 ? -1.251 13.489 -6.203 1.00 95.88 376 GLY A CA 1
ATOM 2903 C C . GLY A 1 376 ? -1.587 12.501 -5.080 1.00 95.88 376 GLY A C 1
ATOM 2904 O O . GLY A 1 376 ? -2.610 12.671 -4.415 1.00 95.88 376 GLY A O 1
ATOM 2905 N N . LEU A 1 377 ? -0.722 11.516 -4.819 1.00 94.69 377 LEU A N 1
ATOM 2906 C CA . LEU A 1 377 ? -0.856 10.573 -3.707 1.00 94.69 377 LEU A CA 1
ATOM 2907 C C . LEU A 1 377 ? -0.862 11.288 -2.345 1.00 94.69 377 LEU A C 1
ATOM 2909 O O . LEU A 1 377 ? -1.747 11.044 -1.526 1.00 94.69 377 LEU A O 1
ATOM 2913 N N . PHE A 1 378 ? 0.078 12.214 -2.121 1.00 93.62 378 PHE A N 1
ATOM 2914 C CA . PHE A 1 378 ? 0.222 12.951 -0.855 1.00 93.62 378 PHE A CA 1
ATOM 2915 C C . PHE A 1 378 ? -0.845 14.038 -0.673 1.00 93.62 378 PHE A C 1
ATOM 2917 O O . PHE A 1 378 ? -1.206 14.370 0.456 1.00 93.62 378 PHE A O 1
ATOM 2924 N N . ARG A 1 379 ? -1.441 14.512 -1.774 1.00 93.69 379 ARG A N 1
ATOM 2925 C CA . ARG A 1 379 ? -2.639 15.377 -1.762 1.00 93.69 379 ARG A CA 1
ATOM 2926 C C . ARG A 1 379 ? -3.939 14.605 -1.558 1.00 93.69 379 ARG A C 1
ATOM 2928 O O . ARG A 1 379 ? -5.000 15.198 -1.348 1.00 93.69 379 ARG A O 1
ATOM 2935 N N . GLY A 1 380 ? -3.871 13.276 -1.622 1.00 92.88 380 GLY A N 1
ATOM 2936 C CA . GLY A 1 380 ? -5.029 12.402 -1.557 1.00 92.88 380 GLY A CA 1
ATOM 2937 C C . GLY A 1 380 ? -5.950 12.561 -2.765 1.00 92.88 380 GLY A C 1
ATOM 2938 O O . GLY A 1 380 ? -7.165 12.477 -2.598 1.00 92.88 380 GLY A O 1
ATOM 2939 N N . HIS A 1 381 ? -5.413 12.794 -3.964 1.00 93.88 381 HIS A N 1
ATOM 2940 C CA . HIS A 1 381 ? -6.194 12.832 -5.205 1.00 93.88 381 HIS A CA 1
ATOM 2941 C C . HIS A 1 381 ? -6.636 11.434 -5.651 1.00 93.88 381 HIS A C 1
ATOM 2943 O O . HIS A 1 381 ? -7.746 11.265 -6.148 1.00 93.88 381 HIS A O 1
ATOM 2949 N N . ASN A 1 382 ? -5.798 10.417 -5.438 1.00 95.62 382 ASN A N 1
ATOM 2950 C CA . ASN A 1 382 ? -6.067 9.074 -5.937 1.00 95.62 382 ASN A CA 1
ATOM 2951 C C . ASN A 1 382 ? -7.188 8.371 -5.173 1.00 95.62 382 ASN A C 1
ATOM 2953 O O . ASN A 1 382 ? -7.329 8.534 -3.959 1.00 95.62 382 ASN A O 1
ATOM 2957 N N . THR A 1 383 ? -7.944 7.529 -5.869 1.00 96.56 383 THR A N 1
ATOM 2958 C CA . THR A 1 383 ? -8.942 6.639 -5.266 1.00 96.56 383 THR A CA 1
ATOM 2959 C C . THR A 1 383 ? -8.596 5.202 -5.635 1.00 96.56 383 THR A C 1
ATOM 2961 O O . THR A 1 383 ? -8.546 4.861 -6.810 1.00 96.56 383 THR A O 1
ATOM 2964 N N . GLY A 1 384 ? -8.326 4.363 -4.637 1.00 97.12 384 GLY A N 1
ATOM 2965 C CA . GLY A 1 384 ? -7.788 3.020 -4.833 1.00 97.12 384 GLY A CA 1
ATOM 2966 C C . GLY A 1 384 ? -6.283 2.993 -5.110 1.00 97.12 384 GLY A C 1
ATOM 2967 O O . GLY A 1 384 ? -5.530 3.880 -4.685 1.00 97.12 384 GLY A O 1
ATOM 2968 N N . LYS A 1 385 ? -5.831 1.933 -5.788 1.00 98.06 385 LYS A N 1
ATOM 2969 C CA . LYS A 1 385 ? -4.419 1.713 -6.124 1.00 98.06 385 LYS A CA 1
ATOM 2970 C C . LYS A 1 385 ? -3.966 2.674 -7.221 1.00 98.06 385 LYS A C 1
ATOM 2972 O O . LYS A 1 385 ? -4.425 2.550 -8.353 1.00 98.06 385 LYS A O 1
ATOM 2977 N N . LYS A 1 386 ? -3.024 3.570 -6.905 1.00 98.25 386 LYS A N 1
ATOM 2978 C CA . LYS A 1 386 ? -2.381 4.427 -7.906 1.00 98.25 386 LYS A CA 1
ATOM 2979 C C . LYS A 1 386 ? -1.288 3.658 -8.652 1.00 98.25 386 LYS A C 1
ATOM 2981 O O . LYS A 1 386 ? -0.458 2.992 -8.033 1.00 98.25 386 LYS A O 1
ATOM 2986 N N . MET A 1 387 ? -1.287 3.755 -9.975 1.00 98.00 387 MET A N 1
ATOM 2987 C CA . MET A 1 387 ? -0.248 3.188 -10.838 1.00 98.00 387 MET A CA 1
ATOM 2988 C C . MET A 1 387 ? -0.138 3.968 -12.151 1.00 98.00 387 MET A C 1
ATOM 2990 O O . MET A 1 387 ? -1.034 4.737 -12.510 1.00 98.00 387 MET A O 1
ATOM 2994 N N . VAL A 1 388 ? 0.954 3.744 -12.876 1.00 98.50 388 VAL A N 1
ATOM 2995 C CA . VAL A 1 388 ? 1.179 4.277 -14.222 1.00 98.50 388 VAL A CA 1
ATOM 2996 C C . VAL A 1 388 ? 1.215 3.129 -15.219 1.00 98.50 388 VAL A C 1
ATOM 2998 O O . VAL A 1 388 ? 1.941 2.152 -15.035 1.00 98.50 388 VAL A O 1
ATOM 3001 N N . LYS A 1 389 ? 0.432 3.259 -16.288 1.00 98.44 389 LYS A N 1
ATOM 3002 C CA . LYS A 1 389 ? 0.452 2.376 -17.449 1.00 98.44 389 LYS A CA 1
ATOM 3003 C C . LYS A 1 389 ? 1.399 2.935 -18.509 1.00 98.44 389 LYS A C 1
ATOM 3005 O O . LYS A 1 389 ? 1.221 4.065 -18.964 1.00 98.44 389 LYS A O 1
ATOM 3010 N N . LEU A 1 390 ? 2.362 2.124 -18.932 1.00 97.56 390 LEU A N 1
ATOM 3011 C CA . LEU A 1 390 ? 3.415 2.507 -19.879 1.00 97.56 390 LEU A CA 1
ATOM 3012 C C . LEU A 1 390 ? 3.219 1.936 -21.281 1.00 97.56 390 LEU A C 1
ATOM 3014 O O . LEU A 1 390 ? 3.622 2.559 -22.259 1.00 97.56 390 LEU A O 1
ATOM 3018 N N . ALA A 1 391 ? 2.577 0.776 -21.399 1.00 92.75 391 ALA A N 1
ATOM 3019 C CA . ALA A 1 391 ? 2.264 0.181 -22.690 1.00 92.75 391 ALA A CA 1
ATOM 3020 C C . ALA A 1 391 ? 0.925 -0.558 -22.653 1.00 92.75 391 ALA A C 1
ATOM 3022 O O . ALA A 1 391 ? 0.431 -0.952 -21.594 1.00 92.75 391 ALA A O 1
ATOM 3023 N N . ASP A 1 392 ? 0.331 -0.734 -23.831 1.00 87.69 392 ASP A N 1
ATOM 3024 C CA . ASP A 1 392 ? -0.807 -1.623 -23.999 1.00 87.69 392 ASP A CA 1
ATOM 3025 C C . ASP A 1 392 ? -0.366 -3.081 -23.929 1.00 87.69 392 ASP A C 1
ATOM 3027 O O . ASP A 1 392 ? 0.604 -3.496 -24.568 1.00 87.69 392 ASP A O 1
ATOM 3031 N N . ASP A 1 393 ? -1.134 -3.868 -23.186 1.00 70.00 393 ASP A N 1
ATOM 3032 C CA . ASP A 1 393 ? -1.063 -5.312 -23.272 1.00 70.00 393 ASP A CA 1
ATOM 3033 C C . ASP A 1 393 ? -1.782 -5.753 -24.556 1.00 70.00 393 ASP A C 1
ATOM 3035 O O . ASP A 1 393 ? -3.010 -5.696 -24.667 1.00 70.00 393 ASP A O 1
ATOM 3039 N N . SER A 1 394 ? -1.010 -6.153 -25.566 1.00 50.19 394 SER A N 1
ATOM 3040 C CA . SER A 1 394 ? -1.532 -6.648 -26.842 1.00 50.19 394 SER A CA 1
ATOM 3041 C C . SER A 1 394 ? -2.190 -8.034 -26.728 1.00 50.19 394 SER A C 1
ATOM 3043 O O . SER A 1 394 ? -2.585 -8.596 -27.745 1.00 50.19 394 SER A O 1
ATOM 3045 N N . SER A 1 395 ? -2.329 -8.595 -25.519 1.00 46.16 395 SER A N 1
ATOM 3046 C CA . SER A 1 395 ? -3.008 -9.870 -25.252 1.00 46.16 395 SER A CA 1
ATOM 3047 C C . SER A 1 395 ? -4.542 -9.787 -25.229 1.00 46.16 395 SER A C 1
ATOM 3049 O O . SER A 1 395 ? -5.200 -10.783 -24.926 1.00 46.16 395 SER A O 1
ATOM 3051 N N . LYS A 1 396 ? -5.147 -8.638 -25.581 1.00 37.28 396 LYS A N 1
ATOM 3052 C CA . LYS A 1 396 ? -6.606 -8.509 -25.740 1.00 37.28 396 LYS A CA 1
ATOM 3053 C C . LYS A 1 396 ? -7.121 -9.420 -26.864 1.00 37.28 396 LYS A C 1
ATOM 3055 O O . LYS A 1 396 ? -7.374 -8.969 -27.978 1.00 37.28 396 LYS A O 1
ATOM 3060 N N . SER A 1 397 ? -7.352 -10.695 -26.556 1.00 30.72 397 SER A N 1
ATOM 3061 C CA . SER A 1 397 ? -8.339 -11.490 -27.274 1.00 30.72 397 SER A CA 1
ATOM 3062 C C . SER A 1 397 ? -9.703 -10.863 -26.995 1.00 30.72 397 SER A C 1
ATOM 3064 O O . SER A 1 397 ? -10.067 -10.591 -25.850 1.00 30.72 397 SER A O 1
ATOM 3066 N N . THR A 1 398 ? -10.405 -10.565 -28.071 1.00 28.62 398 THR A N 1
ATOM 3067 C CA . THR A 1 398 ? -11.687 -9.885 -28.178 1.00 28.62 398 THR A CA 1
ATOM 3068 C C . THR A 1 398 ? -12.731 -10.395 -27.175 1.00 28.62 398 THR A C 1
ATOM 3070 O O . THR A 1 398 ? -13.448 -11.352 -27.440 1.00 28.62 398 THR A O 1
ATOM 3073 N N . LEU A 1 399 ? -12.893 -9.702 -26.049 1.00 31.23 399 LEU A N 1
ATOM 3074 C CA . LEU A 1 399 ? -14.164 -9.652 -25.323 1.00 31.23 399 LEU A CA 1
ATOM 3075 C C . LEU A 1 399 ? -14.764 -8.266 -25.546 1.00 31.23 399 LEU A C 1
ATOM 3077 O O . LEU A 1 399 ? -14.779 -7.400 -24.675 1.00 31.23 399 LEU A O 1
ATOM 3081 N N . THR A 1 400 ? -15.218 -8.038 -26.777 1.00 27.23 400 THR A N 1
ATOM 3082 C CA . THR A 1 400 ? -16.151 -6.953 -27.067 1.00 27.23 400 THR A CA 1
ATOM 3083 C C . THR A 1 400 ? -17.444 -7.217 -26.312 1.00 27.23 400 THR A C 1
ATOM 3085 O O . THR A 1 400 ? -18.077 -8.260 -26.476 1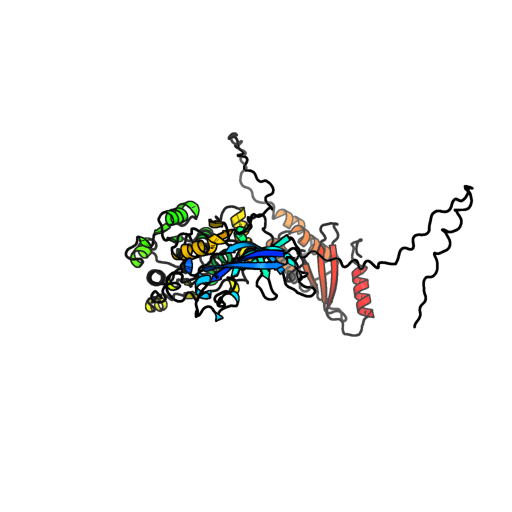.00 27.23 400 THR A O 1
ATOM 3088 N N . SER A 1 401 ? -17.829 -6.234 -25.506 1.00 33.16 401 SER A N 1
ATOM 3089 C CA . SER A 1 401 ? -19.134 -6.096 -24.879 1.00 33.16 401 SER A CA 1
ATOM 3090 C C . SER A 1 401 ? -20.252 -6.247 -25.915 1.00 33.16 401 SER A C 1
ATOM 3092 O O . SER A 1 401 ? -20.587 -5.295 -26.621 1.00 33.16 401 SER A O 1
ATOM 3094 N N . SER A 1 402 ? -20.864 -7.425 -25.989 1.00 25.41 402 SER A N 1
ATOM 3095 C CA . SER A 1 402 ? -22.223 -7.549 -26.505 1.00 25.41 402 SER A CA 1
ATOM 3096 C C . SER A 1 402 ? -23.155 -7.556 -25.302 1.00 25.41 402 SER A C 1
ATOM 3098 O O . SER A 1 402 ? -23.044 -8.377 -24.393 1.00 25.41 402 SER A O 1
ATOM 3100 N N . HIS A 1 403 ? -24.032 -6.559 -25.260 1.00 32.00 403 HIS A N 1
ATOM 3101 C CA . HIS A 1 403 ? -25.156 -6.524 -24.344 1.00 32.00 403 HIS A CA 1
ATOM 3102 C C . HIS A 1 403 ? -26.065 -7.712 -24.677 1.00 32.00 403 HIS A C 1
ATOM 3104 O O . HIS A 1 403 ? -26.901 -7.629 -25.573 1.00 32.00 403 HIS A O 1
ATOM 3110 N N . ALA A 1 404 ? -25.893 -8.830 -23.974 1.00 25.30 404 ALA A N 1
ATOM 3111 C CA . ALA A 1 404 ? -26.871 -9.903 -23.980 1.00 25.30 404 ALA A CA 1
ATOM 3112 C C . ALA A 1 404 ? -28.027 -9.492 -23.060 1.00 25.30 404 ALA A C 1
ATOM 3114 O O . ALA A 1 404 ? -28.000 -9.682 -21.844 1.00 25.30 404 ALA A O 1
ATOM 3115 N N . VAL A 1 405 ? -29.038 -8.875 -23.670 1.00 26.11 405 VAL A N 1
ATOM 3116 C CA . VAL A 1 405 ? -30.381 -8.756 -23.109 1.00 26.11 405 VAL A CA 1
ATOM 3117 C C . VAL A 1 405 ? -30.902 -10.176 -22.884 1.00 26.11 405 VAL A C 1
ATOM 3119 O O . VAL A 1 405 ? -31.248 -10.869 -23.837 1.00 26.11 405 VAL A O 1
ATOM 3122 N N . TYR A 1 406 ? -30.950 -10.627 -21.632 1.00 26.11 406 TYR A N 1
ATOM 3123 C CA . TYR A 1 406 ? -31.699 -11.831 -21.280 1.00 26.11 406 TYR A CA 1
ATOM 3124 C C . TYR A 1 406 ? -33.189 -11.473 -21.200 1.00 26.11 406 TYR A C 1
ATOM 3126 O O . TYR A 1 406 ? -33.561 -10.615 -20.391 1.00 26.11 406 TYR A O 1
ATOM 3134 N N . PRO A 1 407 ? -34.070 -12.097 -22.002 1.00 25.78 407 PRO A N 1
ATOM 3135 C CA . PRO A 1 407 ? -35.496 -11.885 -21.855 1.00 25.78 407 PRO A CA 1
ATOM 3136 C C . PRO A 1 407 ? -35.983 -12.529 -20.553 1.00 25.78 407 PRO A C 1
ATOM 3138 O O . PRO A 1 407 ? -35.769 -13.711 -20.281 1.00 25.78 407 PRO A O 1
ATOM 3141 N N . LYS A 1 408 ? -36.688 -11.727 -19.751 1.00 30.97 408 LYS A N 1
ATOM 3142 C CA . LYS A 1 408 ? -37.596 -12.219 -18.717 1.00 30.97 408 LYS A CA 1
ATOM 3143 C C . LYS A 1 408 ? -38.695 -13.026 -19.404 1.00 30.97 408 LYS A C 1
ATOM 3145 O O . LYS A 1 408 ? -39.424 -12.460 -20.209 1.00 30.97 408 LYS A O 1
ATOM 3150 N N . THR A 1 409 ? -38.826 -14.304 -19.064 1.00 26.56 409 THR A N 1
ATOM 3151 C CA . THR A 1 409 ? -40.090 -15.000 -18.742 1.00 26.56 409 THR A CA 1
ATOM 3152 C C . THR A 1 409 ? -39.827 -16.503 -18.623 1.00 26.56 409 THR A C 1
ATOM 3154 O O . THR A 1 409 ? -39.408 -17.137 -19.577 1.00 26.56 409 THR A O 1
ATOM 3157 N N . HIS A 1 410 ? -40.064 -17.074 -17.439 1.00 27.95 410 HIS A N 1
ATOM 3158 C CA . HIS A 1 410 ? -41.027 -18.165 -17.257 1.00 27.95 410 HIS A CA 1
ATOM 3159 C C . HIS A 1 410 ? -41.237 -18.449 -15.761 1.00 27.95 410 HIS A C 1
ATOM 3161 O O . HIS A 1 410 ? -40.310 -18.645 -14.980 1.00 27.95 410 HIS A O 1
ATOM 3167 N N . THR A 1 411 ? -42.511 -18.402 -15.391 1.00 27.28 411 THR A N 1
ATOM 3168 C CA . THR A 1 411 ? -43.133 -18.659 -14.089 1.00 27.28 411 THR A CA 1
ATOM 3169 C C . THR A 1 411 ? -42.867 -20.100 -13.610 1.00 27.28 411 THR A C 1
ATOM 3171 O O . THR A 1 411 ? -42.750 -21.001 -14.444 1.00 27.28 411 THR A O 1
ATOM 3174 N N . PRO A 1 412 ? -42.770 -20.356 -12.289 1.00 26.41 412 PRO A N 1
ATOM 3175 C CA . PRO A 1 412 ? -42.203 -21.591 -11.757 1.00 26.41 412 PRO A CA 1
ATOM 3176 C C . PRO A 1 412 ? -43.212 -22.743 -11.725 1.00 26.41 412 PRO A C 1
ATOM 3178 O O . PRO A 1 412 ? -44.296 -22.629 -11.150 1.00 26.41 412 PRO A O 1
ATOM 3181 N N . LEU A 1 413 ? -42.813 -23.905 -12.243 1.00 25.28 413 LEU A N 1
ATOM 3182 C CA . LEU A 1 413 ? -43.474 -25.164 -11.912 1.00 25.28 413 LEU A CA 1
ATOM 3183 C C . LEU A 1 413 ? -42.990 -25.635 -10.537 1.00 25.28 413 LEU A C 1
ATOM 3185 O O . LEU A 1 413 ? -41.885 -26.150 -10.374 1.00 25.28 413 LEU A O 1
ATOM 3189 N N . ARG A 1 414 ? -43.860 -25.453 -9.539 1.00 27.12 414 ARG A N 1
ATOM 3190 C CA . ARG A 1 414 ? -43.809 -26.130 -8.239 1.00 27.12 414 ARG A CA 1
ATOM 3191 C C . ARG A 1 414 ? -43.670 -27.644 -8.448 1.00 27.12 414 ARG A C 1
ATOM 3193 O O . ARG A 1 414 ? -44.606 -28.295 -8.905 1.00 27.12 414 ARG A O 1
ATOM 3200 N N . ARG A 1 415 ? -42.561 -28.219 -7.985 1.00 24.55 415 ARG A N 1
ATOM 3201 C CA . ARG A 1 415 ? -42.546 -29.577 -7.428 1.00 24.55 415 ARG A CA 1
ATOM 3202 C C . ARG A 1 415 ? -42.042 -29.500 -5.996 1.00 24.55 415 ARG A C 1
ATOM 3204 O O . ARG A 1 415 ? -40.874 -29.245 -5.736 1.00 24.55 415 ARG A O 1
ATOM 3211 N N . SER A 1 416 ? -42.979 -29.674 -5.078 1.00 24.97 416 SER A N 1
ATOM 3212 C CA . SER A 1 416 ? -42.748 -29.950 -3.669 1.00 24.97 416 SER A CA 1
ATOM 3213 C C . SER A 1 416 ? -42.069 -31.311 -3.509 1.00 24.97 416 SER A C 1
ATOM 3215 O O . SER A 1 416 ? -42.624 -32.312 -3.960 1.00 24.97 416 SER A O 1
ATOM 3217 N N . TYR A 1 417 ? -40.935 -31.357 -2.812 1.00 26.16 417 TYR A N 1
ATOM 3218 C CA . TYR A 1 417 ? -40.453 -32.578 -2.166 1.00 26.16 417 TYR A CA 1
ATOM 3219 C C . TYR A 1 417 ? -40.339 -32.335 -0.649 1.00 26.16 417 TYR A C 1
ATOM 3221 O O . TYR A 1 417 ? -39.762 -31.322 -0.248 1.00 26.16 417 TYR A O 1
ATOM 3229 N N . PRO A 1 418 ? -40.926 -33.209 0.191 1.00 27.27 418 PRO A N 1
ATOM 3230 C CA . PRO A 1 418 ? -40.854 -33.134 1.651 1.00 27.27 418 PRO A CA 1
ATOM 3231 C C . PRO A 1 418 ? -39.491 -33.645 2.179 1.00 27.27 418 PRO A C 1
ATOM 3233 O O . PRO A 1 418 ? -38.707 -34.210 1.412 1.00 27.27 418 PRO A O 1
ATOM 3236 N N . PRO A 1 419 ? -39.170 -33.442 3.474 1.00 35.06 419 PRO A N 1
ATOM 3237 C CA . PRO A 1 419 ? -37.815 -33.598 3.993 1.00 35.06 419 PRO A CA 1
ATOM 3238 C C . PRO A 1 419 ? -37.515 -35.061 4.330 1.00 35.06 419 PRO A C 1
ATOM 3240 O O . PRO A 1 419 ? -38.195 -35.634 5.176 1.00 35.06 419 PRO A O 1
ATOM 3243 N N . GLN A 1 420 ? -36.477 -35.654 3.729 1.00 30.30 420 GLN A N 1
ATOM 3244 C CA . GLN A 1 420 ? -35.898 -36.923 4.197 1.00 30.30 420 GLN A CA 1
ATOM 3245 C C . GLN A 1 420 ? -34.377 -36.988 3.942 1.00 30.30 420 GLN A C 1
ATOM 3247 O O . GLN A 1 420 ? -33.917 -37.189 2.822 1.00 30.30 420 GLN A O 1
ATOM 3252 N N . GLN A 1 421 ? -33.583 -36.865 5.011 1.00 30.42 421 GLN A N 1
ATOM 3253 C CA . GLN A 1 421 ? -32.451 -37.779 5.234 1.00 30.42 421 GLN A CA 1
ATOM 3254 C C . GLN A 1 421 ? -33.029 -39.102 5.787 1.00 30.42 421 GLN A C 1
ATOM 3256 O O . GLN A 1 421 ? -34.073 -39.019 6.437 1.00 30.42 421 GLN A O 1
ATOM 3261 N N . PRO A 1 422 ? -32.393 -40.291 5.646 1.00 40.56 422 PRO A N 1
ATOM 3262 C CA . PRO A 1 422 ? -31.070 -40.609 5.083 1.00 40.56 422 PRO A CA 1
ATOM 3263 C C . PRO A 1 422 ? -31.087 -41.735 4.008 1.00 40.56 422 PRO A C 1
ATOM 3265 O O . PRO A 1 422 ? -32.036 -42.508 3.916 1.00 40.56 422 PRO A O 1
ATOM 3268 N N . PRO A 1 423 ? -29.979 -41.927 3.260 1.00 35.59 423 PRO A N 1
ATOM 3269 C CA . PRO A 1 423 ? -29.388 -43.270 3.235 1.00 35.59 423 PRO A CA 1
ATOM 3270 C C . PRO A 1 423 ? -27.852 -43.203 3.194 1.00 35.59 423 PRO A C 1
ATOM 3272 O O . PRO A 1 423 ? -27.224 -43.503 2.186 1.00 35.59 423 PRO A O 1
ATOM 3275 N N . LYS A 1 424 ? -27.216 -42.798 4.299 1.00 46.50 424 LYS A N 1
ATOM 3276 C CA . LYS A 1 424 ? -25.755 -42.966 4.474 1.00 46.50 424 LYS A CA 1
ATOM 3277 C C . LYS A 1 424 ? -25.390 -44.070 5.476 1.00 46.50 424 LYS A C 1
ATOM 3279 O O . LYS A 1 424 ? -24.307 -44.632 5.386 1.00 46.50 424 LYS A O 1
ATOM 3284 N N . MET A 1 425 ? -26.323 -44.475 6.344 1.00 31.72 425 MET A N 1
ATOM 3285 C CA . MET A 1 425 ? -26.105 -45.544 7.332 1.00 31.72 425 MET A CA 1
ATOM 3286 C C . MET A 1 425 ? -26.292 -46.960 6.749 1.00 31.72 425 MET A C 1
ATOM 3288 O O . MET A 1 425 ? -25.609 -47.894 7.158 1.00 31.72 425 MET A O 1
ATOM 3292 N N . LEU A 1 426 ? -27.184 -47.133 5.761 1.00 33.38 426 LEU A N 1
ATOM 3293 C CA . LEU A 1 426 ? -27.503 -48.453 5.189 1.00 33.38 426 LEU A CA 1
ATOM 3294 C C . LEU A 1 426 ? -26.362 -49.037 4.334 1.00 33.38 426 LEU A C 1
ATOM 3296 O O . LEU A 1 426 ? -26.211 -50.255 4.260 1.00 33.38 426 LEU A O 1
ATOM 3300 N N . LEU A 1 427 ? -25.548 -48.178 3.707 1.00 40.72 427 LEU A N 1
ATOM 3301 C CA . LEU A 1 427 ? -24.364 -48.596 2.948 1.00 40.72 427 LEU A CA 1
ATOM 3302 C C . LEU A 1 427 ? -23.244 -49.064 3.892 1.00 40.72 427 LEU A C 1
ATOM 3304 O O . LEU A 1 427 ? -22.580 -50.058 3.612 1.00 40.72 427 LEU A O 1
ATOM 3308 N N . LEU A 1 428 ? -23.108 -48.404 5.050 1.00 39.41 428 LEU A N 1
ATOM 3309 C CA . LEU A 1 428 ? -22.186 -48.801 6.114 1.00 39.41 428 LEU A CA 1
ATOM 3310 C C . LEU A 1 428 ? -22.597 -50.157 6.714 1.00 39.41 428 LEU A C 1
ATOM 3312 O O . LEU A 1 428 ? -21.767 -51.043 6.853 1.00 39.41 428 LEU A O 1
ATOM 3316 N N . LEU A 1 429 ? -23.892 -50.374 6.973 1.00 34.31 429 LEU A N 1
ATOM 3317 C CA . LEU A 1 429 ? -24.402 -51.641 7.516 1.00 34.31 429 LEU A CA 1
ATOM 3318 C C . LEU A 1 429 ? -24.319 -52.819 6.525 1.00 34.31 429 LEU A C 1
ATOM 3320 O O . LEU A 1 429 ? -24.173 -53.958 6.958 1.00 34.31 429 LEU A O 1
ATOM 3324 N N . ARG A 1 430 ? -24.353 -52.571 5.206 1.00 37.31 430 ARG A N 1
ATOM 3325 C CA . ARG A 1 430 ? -24.103 -53.614 4.189 1.00 37.31 430 ARG A CA 1
ATOM 3326 C C . ARG A 1 430 ? -22.619 -53.962 4.032 1.00 37.31 430 ARG A C 1
ATOM 3328 O O . ARG A 1 430 ? -22.317 -55.126 3.795 1.00 37.31 430 ARG A O 1
ATOM 3335 N N . LEU A 1 431 ? -21.711 -52.995 4.189 1.00 42.25 431 LEU A N 1
ATOM 3336 C CA . LEU A 1 431 ? -20.257 -53.230 4.175 1.00 42.25 431 LEU A CA 1
ATOM 3337 C C . LEU A 1 431 ? -19.763 -53.937 5.447 1.00 42.25 431 LEU A C 1
ATOM 3339 O O . LEU A 1 431 ? -18.761 -54.644 5.412 1.00 42.25 431 LEU A O 1
ATOM 3343 N N . LEU A 1 432 ? -20.488 -53.790 6.557 1.00 42.56 432 LEU A N 1
ATOM 3344 C CA . LEU A 1 432 ? -20.160 -54.389 7.852 1.00 42.56 432 LEU A CA 1
ATOM 3345 C C . LEU A 1 432 ? -20.774 -55.773 8.083 1.00 42.56 432 LEU A C 1
ATOM 3347 O O . LEU A 1 432 ? -20.747 -56.269 9.207 1.00 42.56 432 LEU A O 1
ATOM 3351 N N . ASN A 1 433 ? -21.262 -56.447 7.037 1.00 37.78 433 ASN A N 1
ATOM 3352 C CA . ASN A 1 433 ? -21.727 -57.836 7.121 1.00 37.78 433 ASN A CA 1
ATOM 3353 C C . ASN A 1 433 ? -20.554 -58.844 7.221 1.00 37.78 433 ASN A C 1
ATOM 3355 O O . ASN A 1 433 ? -20.559 -59.908 6.604 1.00 37.78 433 ASN A O 1
ATOM 3359 N N . PHE A 1 434 ? -19.541 -58.500 8.019 1.00 40.06 434 PHE A N 1
ATOM 3360 C CA . PHE A 1 434 ? -18.475 -59.383 8.466 1.00 40.06 434 PHE A CA 1
ATOM 3361 C C . PHE A 1 434 ? -18.974 -60.174 9.678 1.00 40.06 434 PHE A C 1
ATOM 3363 O O . PHE A 1 434 ? -19.197 -59.631 10.760 1.00 40.06 434 PHE A O 1
ATOM 3370 N N . ARG A 1 435 ? -19.132 -61.488 9.506 1.00 36.66 435 ARG A N 1
ATOM 3371 C CA . ARG A 1 435 ? -19.373 -62.426 10.608 1.00 36.66 435 ARG A CA 1
ATOM 3372 C C . ARG A 1 435 ? -18.069 -62.663 11.378 1.00 36.66 435 ARG A C 1
ATOM 3374 O O . ARG A 1 435 ? -17.435 -63.696 11.209 1.00 36.66 435 ARG A O 1
ATOM 3381 N N . ALA A 1 436 ? -17.659 -61.717 12.215 1.00 37.88 436 ALA A N 1
ATOM 3382 C CA . ALA A 1 436 ? -16.637 -61.958 13.233 1.00 37.88 436 ALA A CA 1
ATOM 3383 C C . ALA A 1 436 ? -16.960 -61.144 14.500 1.00 37.88 436 ALA A C 1
ATOM 3385 O O . ALA A 1 436 ? -17.262 -59.954 14.388 1.00 37.88 436 ALA A O 1
ATOM 3386 N N . PRO A 1 437 ? -16.927 -61.749 15.703 1.00 33.19 437 PRO A N 1
ATOM 3387 C CA . PRO A 1 437 ? -17.290 -61.056 16.937 1.00 33.19 437 PRO A CA 1
ATOM 3388 C C . PRO A 1 437 ? -16.300 -59.915 17.246 1.00 33.19 437 PRO A C 1
ATOM 3390 O O . PRO A 1 437 ? -15.141 -59.959 16.816 1.00 33.19 437 PRO A O 1
ATOM 3393 N N . PRO A 1 438 ? -16.726 -58.866 17.974 1.00 38.19 438 PRO A N 1
ATOM 3394 C CA . PRO A 1 438 ? -15.882 -57.707 18.229 1.00 38.19 438 PRO A CA 1
ATOM 3395 C C . PRO A 1 438 ? -14.722 -58.097 19.157 1.00 38.19 438 PRO A C 1
ATOM 3397 O O . PRO A 1 438 ? -14.920 -58.364 20.337 1.00 38.19 438 PRO A O 1
ATOM 3400 N N . SER A 1 439 ? -13.501 -58.119 18.619 1.00 43.22 439 SER A N 1
ATOM 3401 C CA . SER A 1 439 ? -12.265 -58.147 19.408 1.00 43.22 439 SER A CA 1
ATOM 3402 C C . SER A 1 439 ? -11.704 -56.720 19.554 1.00 43.22 439 SER A C 1
ATOM 3404 O O . SER A 1 439 ? -12.032 -55.855 18.732 1.00 43.22 439 SER A O 1
ATOM 3406 N N . PRO A 1 440 ? -10.820 -56.442 20.532 1.00 37.81 440 PRO A N 1
ATOM 3407 C CA . PRO A 1 440 ? -10.173 -55.132 20.682 1.00 37.81 440 PRO A CA 1
ATOM 3408 C C . PRO A 1 440 ? -9.457 -54.639 19.411 1.00 37.81 440 PRO A C 1
ATOM 3410 O O . PRO A 1 440 ? -9.411 -53.437 19.155 1.00 37.81 440 PRO A O 1
ATOM 3413 N N . ARG A 1 441 ? -8.971 -55.562 18.564 1.00 41.41 441 ARG A N 1
ATOM 3414 C CA . ARG A 1 441 ? -8.394 -55.250 17.243 1.00 41.41 441 ARG A CA 1
ATOM 3415 C C . ARG A 1 441 ? -9.421 -54.670 16.268 1.00 41.41 441 ARG A C 1
ATOM 3417 O O . ARG A 1 441 ? -9.090 -53.765 15.509 1.00 41.41 441 ARG A O 1
ATOM 3424 N N . ASN A 1 442 ? -10.668 -55.135 16.313 1.00 41.84 442 ASN A N 1
ATOM 3425 C CA . ASN A 1 442 ? -11.702 -54.704 15.372 1.00 41.84 442 ASN A CA 1
ATOM 3426 C C . ASN A 1 442 ? -12.169 -53.272 15.678 1.00 41.84 442 ASN A C 1
ATOM 3428 O O . ASN A 1 442 ? -12.356 -52.483 14.758 1.00 41.84 442 ASN A O 1
ATOM 3432 N N . ILE A 1 443 ? -12.265 -52.891 16.958 1.00 43.69 443 ILE A N 1
ATOM 3433 C CA . ILE A 1 443 ? -12.694 -51.546 17.399 1.00 43.69 443 ILE A CA 1
ATOM 3434 C C . ILE A 1 443 ? -11.761 -50.440 16.871 1.00 43.69 443 ILE A C 1
ATOM 3436 O O . ILE A 1 443 ? -12.220 -49.364 16.483 1.00 43.69 443 ILE A O 1
ATOM 3440 N N . PHE A 1 444 ? -10.456 -50.709 16.794 1.00 44.16 444 PHE A N 1
ATOM 3441 C CA . PHE A 1 444 ? -9.482 -49.758 16.255 1.00 44.16 444 PHE A CA 1
ATOM 3442 C C . PHE A 1 444 ? -9.651 -49.548 14.738 1.00 44.16 444 PHE A C 1
ATOM 3444 O O . PHE A 1 444 ? -9.589 -48.417 14.246 1.00 44.16 444 PHE A O 1
ATOM 3451 N N . ILE A 1 445 ? -9.959 -50.623 14.006 1.00 45.62 445 ILE A N 1
ATOM 3452 C CA . ILE A 1 445 ? -10.232 -50.598 12.562 1.00 45.62 445 ILE A CA 1
ATOM 3453 C C . ILE A 1 445 ? -11.517 -49.807 12.276 1.00 45.62 445 ILE A C 1
ATOM 3455 O O . ILE A 1 445 ? -11.524 -48.946 11.395 1.00 45.62 445 ILE A O 1
ATOM 3459 N N . TYR A 1 446 ? -12.569 -50.011 13.077 1.00 44.81 446 TYR A N 1
ATOM 3460 C CA . TYR A 1 446 ? -13.812 -49.236 12.989 1.00 44.81 446 TYR A CA 1
ATOM 3461 C C . TYR A 1 446 ? -13.571 -47.730 13.168 1.00 44.81 446 TYR A C 1
ATOM 3463 O O . TYR A 1 446 ? -14.024 -46.931 12.347 1.00 44.81 446 TYR A O 1
ATOM 3471 N N . ASN A 1 447 ? -12.796 -47.333 14.182 1.00 46.22 447 ASN A N 1
ATOM 3472 C CA . ASN A 1 447 ? -12.461 -45.926 14.425 1.00 46.22 447 ASN A CA 1
ATOM 3473 C C . ASN A 1 447 ? -11.607 -45.314 13.304 1.00 46.22 447 ASN A C 1
ATOM 3475 O O . ASN A 1 447 ? -11.763 -44.135 12.980 1.00 46.22 447 ASN A O 1
ATOM 3479 N N . THR A 1 448 ? -10.738 -46.112 12.683 1.00 49.97 448 THR A N 1
ATOM 3480 C CA . THR A 1 448 ? -9.875 -45.674 11.578 1.00 49.97 448 THR A CA 1
ATOM 3481 C C . THR A 1 448 ? -10.672 -45.474 10.289 1.00 49.97 448 THR A C 1
ATOM 3483 O O . THR A 1 448 ? -10.504 -44.453 9.623 1.00 49.97 448 THR A O 1
ATOM 3486 N N . MET A 1 449 ? -11.614 -46.373 9.978 1.00 47.94 449 MET A N 1
ATOM 3487 C CA . MET A 1 449 ? -12.518 -46.205 8.834 1.00 47.94 449 MET A CA 1
ATOM 3488 C C . MET A 1 449 ? -13.445 -44.997 9.000 1.00 47.94 449 MET A C 1
ATOM 3490 O O . MET A 1 449 ? -13.654 -44.255 8.043 1.00 47.94 449 MET A O 1
ATOM 3494 N N . ILE A 1 450 ? -13.953 -44.749 10.213 1.00 46.34 450 ILE A N 1
ATOM 3495 C CA . ILE A 1 450 ? -14.782 -43.569 10.505 1.00 46.34 450 ILE A CA 1
ATOM 3496 C C . ILE A 1 450 ? -13.965 -42.280 10.337 1.00 46.34 450 ILE A C 1
ATOM 3498 O O . ILE A 1 450 ? -14.443 -41.339 9.709 1.00 46.34 450 ILE A O 1
ATOM 3502 N N . ARG A 1 451 ? -12.715 -42.235 10.820 1.00 48.12 451 ARG A N 1
ATOM 3503 C CA . ARG A 1 451 ? -11.833 -41.069 10.629 1.00 48.12 451 ARG A CA 1
ATOM 3504 C C . ARG A 1 451 ? -11.489 -40.837 9.158 1.00 48.12 451 ARG A C 1
ATOM 3506 O O . ARG A 1 451 ? -11.625 -39.712 8.693 1.00 48.12 451 ARG A O 1
ATOM 3513 N N . GLY A 1 452 ? -11.147 -41.887 8.410 1.00 48.62 452 GLY A N 1
ATOM 3514 C CA . GLY A 1 452 ? -10.898 -41.795 6.967 1.00 48.62 452 GLY A CA 1
ATOM 3515 C C . GLY A 1 452 ? -12.131 -41.354 6.168 1.00 48.62 452 GLY A C 1
ATOM 3516 O O . GLY A 1 452 ? -12.013 -40.566 5.232 1.00 48.62 452 GLY A O 1
ATOM 3517 N N . TYR A 1 453 ? -13.329 -41.789 6.567 1.00 44.84 453 TYR A N 1
ATOM 3518 C CA . TYR A 1 453 ? -14.589 -41.343 5.967 1.00 44.84 453 TYR A CA 1
ATOM 3519 C C . TYR A 1 453 ? -14.886 -39.864 6.255 1.00 44.84 453 TYR A C 1
ATOM 3521 O O . TYR A 1 453 ? -15.350 -39.149 5.373 1.00 44.84 453 TYR A O 1
ATOM 3529 N N . VAL A 1 454 ? -14.603 -39.396 7.476 1.00 42.69 454 VAL A N 1
ATOM 3530 C CA . VAL A 1 454 ? -14.823 -38.000 7.891 1.00 42.69 454 VAL A CA 1
ATOM 3531 C C . VAL A 1 454 ? -13.773 -37.049 7.298 1.00 42.69 454 VAL A C 1
ATOM 3533 O O . VAL A 1 454 ? -14.078 -35.880 7.078 1.00 42.69 454 VAL A O 1
ATOM 3536 N N . GLN A 1 455 ? -12.556 -37.530 7.019 1.00 44.03 455 GLN A N 1
ATOM 3537 C CA . GLN A 1 455 ? -11.414 -36.693 6.619 1.00 44.03 455 GLN A CA 1
ATOM 3538 C C . GLN A 1 455 ? -11.040 -36.770 5.126 1.00 44.03 455 GLN A C 1
ATOM 3540 O O . GLN A 1 455 ? -10.250 -35.948 4.670 1.00 44.03 455 GLN A O 1
ATOM 3545 N N . SER A 1 456 ? -11.587 -37.706 4.338 1.00 49.62 456 SER A N 1
ATOM 3546 C CA . SER A 1 456 ? -11.262 -37.837 2.904 1.00 49.62 456 SER A CA 1
ATOM 3547 C C . SER A 1 456 ? -12.341 -37.260 1.979 1.00 49.62 456 SER A C 1
ATOM 3549 O O . SER A 1 456 ? -13.535 -37.344 2.253 1.00 49.62 456 SER A O 1
ATOM 3551 N N . HIS A 1 457 ? -11.927 -36.697 0.836 1.00 41.66 457 HIS A N 1
ATOM 3552 C CA . HIS A 1 457 ? -12.841 -36.228 -0.224 1.00 41.66 457 HIS A CA 1
ATOM 3553 C C . HIS A 1 457 ? -13.258 -37.347 -1.207 1.00 41.66 457 HIS A C 1
ATOM 3555 O O . HIS A 1 457 ? -14.062 -37.109 -2.106 1.00 41.66 457 HIS A O 1
ATOM 3561 N N . LEU A 1 458 ? -12.743 -38.575 -1.040 1.00 45.56 458 LEU A N 1
ATOM 3562 C CA . LEU A 1 458 ? -13.066 -39.759 -1.853 1.00 45.56 458 LEU A CA 1
ATOM 3563 C C . LEU A 1 458 ? -13.128 -41.022 -0.962 1.00 45.56 458 LEU A C 1
ATOM 3565 O O . LEU A 1 458 ? -12.175 -41.800 -0.921 1.00 45.56 458 LEU A O 1
ATOM 3569 N N . PRO A 1 459 ? -14.240 -41.254 -0.243 1.00 46.34 459 PRO A N 1
ATOM 3570 C CA . PRO A 1 459 ? -14.317 -42.291 0.792 1.00 46.34 459 PRO A CA 1
ATOM 3571 C C . PRO A 1 459 ? -14.391 -43.730 0.251 1.00 46.34 459 PRO A C 1
ATOM 3573 O O . PRO A 1 459 ? -13.994 -44.665 0.937 1.00 46.34 459 PRO A O 1
ATOM 3576 N N . ILE A 1 460 ? -14.878 -43.934 -0.977 1.00 45.91 460 ILE A N 1
ATOM 3577 C CA . ILE A 1 460 ? -15.116 -45.278 -1.542 1.00 45.91 460 ILE A CA 1
ATOM 3578 C C . ILE A 1 460 ? -13.803 -45.997 -1.935 1.00 45.91 460 ILE A C 1
ATOM 3580 O O . ILE A 1 460 ? -13.625 -47.145 -1.525 1.00 45.91 460 ILE A O 1
ATOM 3584 N N . PRO A 1 461 ? -12.847 -45.365 -2.650 1.00 49.97 461 PRO A N 1
ATOM 3585 C CA . PRO A 1 461 ? -11.577 -46.011 -3.006 1.00 49.97 461 PRO A CA 1
ATOM 3586 C C . PRO A 1 461 ? -10.694 -46.341 -1.797 1.00 49.97 461 PRO A C 1
ATOM 3588 O O . PRO A 1 461 ? -10.056 -47.391 -1.767 1.00 49.97 461 PRO A O 1
ATOM 3591 N N . ALA A 1 462 ? -10.689 -45.472 -0.780 1.00 48.38 462 ALA A N 1
ATOM 3592 C CA . ALA A 1 462 ? -9.919 -45.685 0.444 1.00 48.38 462 ALA A CA 1
ATOM 3593 C C . ALA A 1 462 ? -10.421 -46.911 1.227 1.00 48.38 462 ALA A C 1
ATOM 3595 O O . ALA A 1 462 ? -9.624 -47.722 1.692 1.00 48.38 462 ALA A O 1
ATOM 3596 N N . ILE A 1 463 ? -11.745 -47.084 1.315 1.00 49.91 463 ILE A N 1
ATOM 3597 C CA . ILE A 1 463 ? -12.362 -48.237 1.983 1.00 49.91 463 ILE A CA 1
ATOM 3598 C C . ILE A 1 463 ? -12.111 -49.538 1.199 1.00 49.91 463 ILE A C 1
ATOM 3600 O O . ILE A 1 463 ? -11.817 -50.559 1.816 1.00 49.91 463 ILE A O 1
ATOM 3604 N N . SER A 1 464 ? -12.155 -49.509 -0.140 1.00 48.69 464 SER A N 1
ATOM 3605 C CA . SER A 1 464 ? -11.866 -50.688 -0.979 1.00 48.69 464 SER A CA 1
ATOM 3606 C C . SER A 1 464 ? -10.429 -51.190 -0.802 1.00 48.69 464 SER A C 1
ATOM 3608 O O . SER A 1 464 ? -10.219 -52.381 -0.607 1.00 48.69 464 SER A O 1
ATOM 3610 N N . CYS A 1 465 ? -9.450 -50.279 -0.789 1.00 50.31 465 CYS A N 1
ATOM 3611 C CA . CYS A 1 465 ? -8.039 -50.619 -0.595 1.00 50.31 465 CYS A CA 1
ATOM 3612 C C . CYS A 1 465 ? -7.790 -51.291 0.770 1.00 50.31 465 CYS A C 1
ATOM 3614 O O . CYS A 1 465 ? -7.107 -52.310 0.854 1.00 50.31 465 CYS A O 1
ATOM 3616 N N . CYS A 1 466 ? -8.412 -50.774 1.836 1.00 49.41 466 CYS A N 1
ATOM 3617 C CA . CYS A 1 466 ? -8.319 -51.367 3.172 1.00 49.41 466 CYS A CA 1
ATOM 3618 C C . CYS A 1 466 ? -8.927 -52.779 3.246 1.00 49.41 466 CYS A C 1
ATOM 3620 O O . CYS A 1 466 ? -8.390 -53.635 3.946 1.00 49.41 466 CYS A O 1
ATOM 3622 N N . LEU A 1 467 ? -10.034 -53.034 2.539 1.00 49.66 467 LEU A N 1
ATOM 3623 C CA . LEU A 1 467 ? -10.682 -54.350 2.507 1.00 49.66 467 LEU A CA 1
ATOM 3624 C C . LEU A 1 467 ? -9.845 -55.388 1.748 1.00 49.66 467 LEU A C 1
ATOM 3626 O O . LEU A 1 467 ? -9.719 -56.519 2.214 1.00 49.66 467 LEU A O 1
ATOM 3630 N N . ASP A 1 468 ? -9.226 -54.998 0.632 1.00 50.59 468 ASP A N 1
ATOM 3631 C CA . ASP A 1 468 ? -8.367 -55.893 -0.147 1.00 50.59 468 ASP A CA 1
ATOM 3632 C C . ASP A 1 468 ? -7.120 -56.300 0.646 1.00 50.59 468 ASP A C 1
ATOM 3634 O O . ASP A 1 468 ? -6.778 -57.477 0.687 1.00 50.59 468 ASP A O 1
ATOM 3638 N N . MET A 1 469 ? -6.487 -55.369 1.368 1.00 48.91 469 MET A N 1
ATOM 3639 C CA . MET A 1 469 ? -5.323 -55.677 2.212 1.00 48.91 469 MET A CA 1
ATOM 3640 C C . MET A 1 469 ? -5.637 -56.677 3.337 1.00 48.91 469 MET A C 1
ATOM 3642 O O . MET A 1 469 ? -4.824 -57.559 3.619 1.00 48.91 469 MET A O 1
ATOM 3646 N N . LEU A 1 470 ? -6.817 -56.575 3.956 1.00 48.06 470 LEU A N 1
ATOM 3647 C CA . LEU A 1 470 ? -7.247 -57.493 5.017 1.00 48.06 470 LEU A CA 1
ATOM 3648 C C . LEU A 1 470 ? -7.524 -58.911 4.493 1.00 48.06 470 LEU A C 1
ATOM 3650 O O . LEU A 1 470 ? -7.273 -59.879 5.208 1.00 48.06 470 LEU A O 1
ATOM 3654 N N . ASN A 1 471 ? -7.983 -59.048 3.245 1.00 45.62 471 ASN A N 1
ATOM 3655 C CA . ASN A 1 471 ? -8.223 -60.348 2.609 1.00 45.62 471 ASN A CA 1
ATOM 3656 C C . ASN A 1 471 ? -6.930 -61.117 2.272 1.00 45.62 471 ASN A C 1
ATOM 3658 O O . ASN A 1 471 ? -6.990 -62.329 2.081 1.00 45.62 471 ASN A O 1
ATOM 3662 N N . TYR A 1 472 ? -5.771 -60.448 2.242 1.00 46.66 472 TYR A N 1
ATOM 3663 C CA . TYR A 1 472 ? -4.456 -61.070 2.018 1.00 46.66 472 TYR A CA 1
ATOM 3664 C C . TYR A 1 472 ? -3.631 -61.227 3.313 1.00 46.66 472 TYR A C 1
ATOM 3666 O O . TYR A 1 472 ? -2.406 -61.280 3.263 1.00 46.66 472 TYR A O 1
ATOM 3674 N N . GLU A 1 473 ? -4.300 -61.281 4.473 1.00 41.97 473 GLU A N 1
ATOM 3675 C CA . GLU A 1 473 ? -3.714 -61.498 5.812 1.00 41.97 473 GLU A CA 1
ATOM 3676 C C . GLU A 1 473 ? -2.666 -60.460 6.263 1.00 41.97 473 GLU A C 1
ATOM 3678 O O . GLU A 1 473 ? -1.942 -60.665 7.243 1.00 41.97 473 GLU A O 1
ATOM 3683 N N . PHE A 1 474 ? -2.612 -59.292 5.619 1.00 41.44 474 PHE A N 1
ATOM 3684 C CA . PHE A 1 474 ? -1.778 -58.191 6.090 1.00 41.44 474 PHE A CA 1
ATOM 3685 C C . PHE A 1 474 ? -2.417 -57.544 7.323 1.00 41.44 474 PHE A C 1
ATOM 3687 O O . PHE A 1 474 ? -3.339 -56.737 7.210 1.00 41.44 474 PHE A O 1
ATOM 3694 N N . VAL A 1 475 ? -1.917 -57.893 8.517 1.00 44.22 475 VAL A N 1
ATOM 3695 C CA . VAL A 1 475 ? -2.332 -57.277 9.787 1.00 44.22 475 VAL A CA 1
ATOM 3696 C C . VAL A 1 475 ? -1.362 -56.151 10.169 1.00 44.22 475 VAL A C 1
ATOM 3698 O O . VAL A 1 475 ? -0.229 -56.418 10.573 1.00 44.22 475 VAL A O 1
ATOM 3701 N N . PRO A 1 476 ? -1.774 -54.885 10.073 1.00 43.44 476 PRO A N 1
ATOM 3702 C CA . PRO A 1 476 ? -0.887 -53.738 10.229 1.00 43.44 476 PRO A CA 1
ATOM 3703 C C . PRO A 1 476 ? -0.807 -53.365 11.709 1.00 43.44 476 PRO A C 1
ATOM 3705 O O . PRO A 1 476 ? -1.828 -53.117 12.347 1.00 43.44 476 PRO A O 1
ATOM 3708 N N . ASN A 1 477 ? 0.401 -53.319 12.273 1.00 38.09 477 ASN A N 1
ATOM 3709 C CA . ASN A 1 477 ? 0.580 -53.004 13.697 1.00 38.09 477 ASN A CA 1
ATOM 3710 C C . ASN A 1 477 ? 0.499 -51.502 14.007 1.00 38.09 477 ASN A C 1
ATOM 3712 O O . ASN A 1 477 ? 0.288 -51.152 15.161 1.00 38.09 477 ASN A O 1
ATOM 3716 N N . ASN A 1 478 ? 0.658 -50.629 13.008 1.00 38.84 478 ASN A N 1
ATOM 3717 C CA . ASN A 1 478 ? 0.378 -49.197 13.082 1.00 38.84 478 ASN A CA 1
ATOM 3718 C C . ASN A 1 478 ? 0.226 -48.644 11.663 1.00 38.84 478 ASN A C 1
ATOM 3720 O O . ASN A 1 478 ? 1.031 -48.963 10.789 1.00 38.84 478 ASN A O 1
ATOM 3724 N N . TYR A 1 479 ? -0.781 -47.798 11.460 1.00 39.94 479 TYR A N 1
ATOM 3725 C CA . TYR A 1 479 ? -0.893 -46.959 10.274 1.00 39.94 479 TYR A CA 1
ATOM 3726 C C . TYR A 1 479 ? -0.754 -45.503 10.676 1.00 39.94 479 TYR A C 1
ATOM 3728 O O . TYR A 1 479 ? -1.479 -45.015 11.543 1.00 39.94 479 TYR A O 1
ATOM 3736 N N . THR A 1 480 ? 0.122 -44.800 9.980 1.00 37.41 480 THR A N 1
ATOM 3737 C CA . THR A 1 480 ? 0.140 -43.344 9.943 1.00 37.41 480 THR A CA 1
ATOM 3738 C C . THR A 1 480 ? -0.242 -42.921 8.538 1.00 37.41 480 THR A C 1
ATOM 3740 O O . THR A 1 480 ? 0.496 -43.165 7.587 1.00 37.41 480 THR A O 1
ATOM 3743 N N . PHE A 1 481 ? -1.423 -42.317 8.413 1.00 38.09 481 PHE A N 1
ATOM 3744 C CA . PHE A 1 481 ? -1.775 -41.549 7.229 1.00 38.09 481 PHE A CA 1
ATOM 3745 C C . PHE A 1 481 ? -1.107 -40.194 7.370 1.00 38.09 481 PHE A C 1
ATOM 3747 O O . PHE A 1 481 ? -1.624 -39.309 8.050 1.00 38.09 481 PHE A O 1
ATOM 3754 N N . SER A 1 482 ? 0.052 -40.061 6.748 1.00 38.78 482 SER A N 1
ATOM 3755 C CA . SER A 1 482 ? 0.633 -38.753 6.516 1.00 38.78 482 SER A CA 1
ATOM 3756 C C . SER A 1 482 ? 0.349 -38.387 5.066 1.00 38.78 482 SER A C 1
ATOM 3758 O O . SER A 1 482 ? 0.662 -39.175 4.168 1.00 38.78 482 SER A O 1
ATOM 3760 N N . PRO A 1 483 ? -0.242 -37.213 4.793 1.00 41.34 483 PRO A N 1
ATOM 3761 C CA . PRO A 1 483 ? 0.024 -36.555 3.527 1.00 41.34 483 PRO A CA 1
ATOM 3762 C C . PRO A 1 483 ? 1.549 -36.510 3.400 1.00 41.34 483 PRO A C 1
ATOM 3764 O O . PRO A 1 483 ? 2.210 -36.034 4.325 1.00 41.34 483 PRO A O 1
ATOM 3767 N N . VAL A 1 484 ? 2.116 -37.073 2.329 1.00 41.97 484 VAL A N 1
ATOM 3768 C CA . VAL A 1 484 ? 3.542 -36.856 2.061 1.00 41.97 484 VAL A CA 1
ATOM 3769 C C . VAL A 1 484 ? 3.705 -35.347 1.985 1.00 41.97 484 VAL A C 1
ATOM 3771 O O . VAL A 1 484 ? 2.960 -34.702 1.242 1.00 41.97 484 VAL A O 1
ATOM 3774 N N . ASP A 1 485 ? 4.616 -34.804 2.789 1.00 43.91 485 ASP A N 1
ATOM 3775 C CA . ASP A 1 485 ? 4.924 -33.382 2.795 1.00 43.91 485 ASP A CA 1
ATOM 3776 C C . ASP A 1 485 ? 5.149 -32.941 1.345 1.00 43.91 485 ASP A C 1
ATOM 3778 O O . ASP A 1 485 ? 5.995 -33.496 0.632 1.00 43.91 485 ASP A O 1
ATOM 3782 N N . GLN A 1 486 ? 4.287 -32.044 0.867 1.00 42.59 486 GLN A N 1
ATOM 3783 C CA . GLN A 1 486 ? 4.279 -31.619 -0.523 1.00 42.59 486 GLN A CA 1
ATOM 3784 C C . GLN A 1 486 ? 5.446 -30.659 -0.718 1.00 42.59 486 GLN A C 1
ATOM 3786 O O . GLN A 1 486 ? 5.276 -29.441 -0.745 1.00 42.59 486 GLN A O 1
ATOM 3791 N N . SER A 1 487 ? 6.651 -31.208 -0.872 1.00 38.53 487 SER A N 1
ATOM 3792 C CA . SER A 1 487 ? 7.732 -30.444 -1.466 1.00 38.53 487 SER A CA 1
ATOM 3793 C C . SER A 1 487 ? 7.306 -30.049 -2.879 1.00 38.53 487 SER A C 1
ATOM 3795 O O . SER A 1 487 ? 6.817 -30.840 -3.693 1.00 38.53 487 SER A O 1
ATOM 3797 N N . VAL A 1 488 ? 7.399 -28.747 -3.095 1.00 40.19 488 VAL A N 1
ATOM 3798 C CA . VAL A 1 488 ? 6.937 -28.006 -4.257 1.00 40.19 488 VAL A CA 1
ATOM 3799 C C . VAL A 1 488 ? 7.620 -28.568 -5.500 1.00 40.19 488 VAL A C 1
ATOM 3801 O O . VAL A 1 488 ? 8.782 -28.271 -5.724 1.00 40.19 488 VAL A O 1
ATOM 3804 N N . HIS A 1 489 ? 6.927 -29.437 -6.242 1.00 35.69 489 HIS A N 1
ATOM 3805 C CA . HIS A 1 489 ? 6.988 -29.581 -7.709 1.00 35.69 489 HIS A CA 1
ATOM 3806 C C . HIS A 1 489 ? 6.150 -30.744 -8.272 1.00 35.69 489 HIS A C 1
ATOM 3808 O O . HIS A 1 489 ? 6.247 -31.036 -9.461 1.00 35.69 489 HIS A O 1
ATOM 3814 N N . ASP A 1 490 ? 5.271 -31.380 -7.490 1.00 36.22 490 ASP A N 1
ATOM 3815 C CA . ASP A 1 490 ? 4.443 -32.466 -8.019 1.00 36.22 490 ASP A CA 1
ATOM 3816 C C . ASP A 1 490 ? 2.985 -32.372 -7.548 1.00 36.22 490 ASP A C 1
ATOM 3818 O O . ASP A 1 490 ? 2.656 -32.725 -6.421 1.00 36.22 490 ASP A O 1
ATOM 3822 N N . SER A 1 491 ? 2.085 -31.899 -8.415 1.00 36.84 491 SER A N 1
ATOM 3823 C CA . SER A 1 491 ? 0.643 -31.729 -8.148 1.00 36.84 491 SER A CA 1
ATOM 3824 C C . SER A 1 491 ? -0.154 -33.045 -8.168 1.00 36.84 491 SER A C 1
ATOM 3826 O O . SER A 1 491 ? -1.352 -33.071 -8.454 1.00 36.84 491 SER A O 1
ATOM 3828 N N . ARG A 1 492 ? 0.504 -34.166 -7.861 1.00 45.47 492 ARG A N 1
ATOM 3829 C CA . ARG A 1 492 ? -0.093 -35.505 -7.844 1.00 45.47 492 ARG A CA 1
ATOM 3830 C C . ARG A 1 492 ? -0.413 -35.874 -6.393 1.00 45.47 492 ARG A C 1
ATOM 3832 O O . ARG A 1 492 ? 0.444 -35.677 -5.534 1.00 45.47 492 ARG A O 1
ATOM 3839 N N . PRO A 1 493 ? -1.612 -36.396 -6.067 1.00 39.38 493 PRO A N 1
ATOM 3840 C CA . PRO A 1 493 ? -1.885 -36.867 -4.717 1.00 39.38 493 PRO A CA 1
ATOM 3841 C C . PRO A 1 493 ? -1.017 -38.098 -4.449 1.00 39.38 493 PRO A C 1
ATOM 3843 O O . PRO A 1 493 ? -1.329 -39.204 -4.890 1.00 39.38 493 PRO A O 1
ATOM 3846 N N . LYS A 1 494 ? 0.107 -37.872 -3.766 1.00 41.00 494 LYS A N 1
ATOM 3847 C CA . LYS A 1 494 ? 1.005 -38.919 -3.298 1.00 41.00 494 LYS A CA 1
ATOM 3848 C C . LYS A 1 494 ? 0.525 -39.379 -1.939 1.00 41.00 494 LYS A C 1
ATOM 3850 O O . LYS A 1 494 ? 0.446 -38.601 -0.990 1.00 41.00 494 LYS A O 1
ATOM 3855 N N . PHE A 1 495 ? 0.187 -40.654 -1.868 1.00 42.56 495 PHE A N 1
ATOM 3856 C CA . PHE A 1 495 ? -0.186 -41.288 -0.617 1.00 42.56 495 PHE A CA 1
ATOM 3857 C C . PHE A 1 495 ? 1.015 -42.065 -0.103 1.00 42.56 495 PHE A C 1
ATOM 3859 O O . PHE A 1 495 ? 1.584 -42.872 -0.843 1.00 42.56 495 PHE A O 1
ATOM 3866 N N . GLU A 1 496 ? 1.392 -41.812 1.149 1.00 41.06 496 GLU A N 1
ATOM 3867 C CA . GLU A 1 496 ? 2.377 -42.626 1.847 1.00 41.06 496 GLU A CA 1
ATOM 3868 C C . GLU A 1 496 ? 1.661 -43.673 2.682 1.00 41.06 496 GLU A C 1
ATOM 3870 O O . GLU A 1 496 ? 0.867 -43.351 3.568 1.00 41.06 496 GLU A O 1
ATOM 3875 N N . ALA A 1 497 ? 1.978 -44.935 2.420 1.00 41.12 497 ALA A N 1
ATOM 3876 C CA . ALA A 1 497 ? 1.706 -46.004 3.357 1.00 41.12 497 ALA A CA 1
ATOM 3877 C C . ALA A 1 497 ? 3.051 -46.524 3.872 1.00 41.12 497 ALA A C 1
ATOM 3879 O O . ALA A 1 497 ? 3.889 -46.988 3.095 1.00 41.12 497 ALA A O 1
ATOM 3880 N N . GLN A 1 498 ? 3.263 -46.420 5.184 1.00 42.97 498 GLN A N 1
ATOM 3881 C CA . GLN A 1 498 ? 4.465 -46.915 5.847 1.00 42.97 498 GLN A CA 1
ATOM 3882 C C . GLN A 1 498 ? 4.113 -48.117 6.717 1.00 42.97 498 GLN A C 1
ATOM 3884 O O . GLN A 1 498 ? 3.226 -48.023 7.568 1.00 42.97 498 GLN A O 1
ATOM 3889 N N . TRP A 1 499 ? 4.820 -49.234 6.528 1.00 47.06 499 TRP A N 1
ATOM 3890 C CA . TRP A 1 499 ? 4.623 -50.450 7.319 1.00 47.06 499 TRP A CA 1
ATOM 3891 C C . TRP A 1 499 ? 5.931 -50.893 7.977 1.00 47.06 499 TRP A C 1
ATOM 3893 O O . TRP A 1 499 ? 7.006 -50.841 7.373 1.00 47.06 499 TRP A O 1
ATOM 3903 N N . SER A 1 500 ? 5.829 -51.380 9.212 1.00 41.31 500 SER A N 1
ATOM 3904 C CA . SER A 1 500 ? 6.915 -52.077 9.904 1.00 41.31 500 SER A CA 1
ATOM 3905 C C . SER A 1 500 ? 6.701 -53.580 9.756 1.00 41.31 500 SER A C 1
ATOM 3907 O O . SER A 1 500 ? 5.663 -54.100 10.168 1.00 41.31 500 SER A O 1
ATOM 3909 N N . ILE A 1 501 ? 7.661 -54.272 9.139 1.00 42.44 501 ILE A N 1
ATOM 3910 C CA . ILE A 1 501 ? 7.645 -55.731 9.013 1.00 42.44 501 ILE A CA 1
ATOM 3911 C C . ILE A 1 501 ? 8.584 -56.272 10.083 1.00 42.44 501 ILE A C 1
ATOM 3913 O O . ILE A 1 501 ? 9.786 -56.034 10.045 1.00 42.44 501 ILE A O 1
ATOM 3917 N N . SER A 1 502 ? 8.059 -57.031 11.038 1.00 38.41 502 SER A N 1
ATOM 3918 C CA . SER A 1 502 ? 8.883 -57.718 12.031 1.00 38.41 502 SER A CA 1
ATOM 3919 C C . SER A 1 502 ? 9.501 -58.982 11.422 1.00 38.41 502 SER A C 1
ATOM 3921 O O . SER A 1 502 ? 9.121 -60.099 11.762 1.00 38.41 502 SER A O 1
ATOM 3923 N N . SER A 1 503 ? 10.437 -58.822 10.487 1.00 42.00 503 SER A N 1
ATOM 3924 C CA . SER A 1 503 ? 11.347 -59.894 10.071 1.00 42.00 503 SER A CA 1
ATOM 3925 C C . SER A 1 503 ? 12.773 -59.348 10.035 1.00 42.00 503 SER A C 1
ATOM 3927 O O . SER A 1 503 ? 12.988 -58.181 9.715 1.00 42.00 503 SER A O 1
ATOM 3929 N N . TRP A 1 504 ? 13.743 -60.171 10.440 1.00 41.50 504 TRP A N 1
ATOM 3930 C CA . TRP A 1 504 ? 15.067 -59.746 10.923 1.00 41.50 504 TRP A CA 1
ATOM 3931 C C . TRP A 1 504 ? 15.958 -59.005 9.905 1.00 41.50 504 TRP A C 1
ATOM 3933 O O . TRP A 1 504 ? 17.033 -58.533 10.270 1.00 41.50 504 TRP A O 1
ATOM 3943 N N . SER A 1 505 ? 15.523 -58.860 8.654 1.00 44.22 505 SER A N 1
ATOM 3944 C CA . SER A 1 505 ? 16.305 -58.310 7.543 1.00 44.22 505 SER A CA 1
ATOM 3945 C C . SER A 1 505 ? 15.744 -57.023 6.916 1.00 44.22 505 SER A C 1
ATOM 3947 O O . SER A 1 505 ? 16.394 -56.470 6.033 1.00 44.22 505 SER A O 1
ATOM 3949 N N . CYS A 1 506 ? 14.596 -56.490 7.362 1.00 41.12 506 CYS A N 1
ATOM 3950 C CA . CYS A 1 506 ? 14.066 -55.213 6.857 1.00 41.12 506 CYS A CA 1
ATOM 3951 C C . CYS A 1 506 ? 13.261 -54.474 7.935 1.00 41.12 506 CYS A C 1
ATOM 3953 O O . CYS A 1 506 ? 12.305 -55.028 8.467 1.00 41.12 506 CYS A O 1
ATOM 3955 N N . ARG A 1 507 ? 13.627 -53.223 8.261 1.00 44.00 507 ARG A N 1
ATOM 3956 C CA . ARG A 1 507 ? 12.954 -52.444 9.322 1.00 44.00 507 ARG A CA 1
ATOM 3957 C C . ARG A 1 507 ? 11.657 -51.775 8.861 1.00 44.00 507 ARG A C 1
ATOM 3959 O O . ARG A 1 507 ? 10.714 -51.715 9.646 1.00 44.00 507 ARG A O 1
ATOM 3966 N N . SER A 1 508 ? 11.581 -51.298 7.619 1.00 46.09 508 SER A N 1
ATOM 3967 C CA . SER A 1 508 ? 10.344 -50.726 7.070 1.00 46.09 508 SER A CA 1
ATOM 3968 C C . SER A 1 508 ? 10.329 -50.718 5.546 1.00 46.09 508 SER A C 1
ATOM 3970 O O . SER A 1 508 ? 11.363 -50.501 4.915 1.00 46.09 508 SER A O 1
ATOM 3972 N N . ILE A 1 509 ? 9.141 -50.895 4.968 1.00 45.19 509 ILE A N 1
ATOM 3973 C CA . ILE A 1 509 ? 8.894 -50.681 3.538 1.00 45.19 509 ILE A CA 1
ATOM 3974 C C . ILE A 1 509 ? 7.962 -49.478 3.407 1.00 45.19 509 ILE A C 1
ATOM 3976 O O . ILE A 1 509 ? 6.929 -49.408 4.079 1.00 45.19 509 ILE A O 1
ATOM 3980 N N . ARG A 1 510 ? 8.349 -48.530 2.553 1.00 48.69 510 ARG A N 1
ATOM 3981 C CA . ARG A 1 510 ? 7.576 -47.335 2.226 1.00 48.69 510 ARG A CA 1
ATOM 3982 C C . ARG A 1 510 ? 7.114 -47.445 0.779 1.00 48.69 510 ARG A C 1
ATOM 3984 O O . ARG A 1 510 ? 7.931 -47.653 -0.117 1.00 48.69 510 ARG A O 1
ATOM 3991 N N . VAL A 1 511 ? 5.812 -47.323 0.549 1.00 43.34 511 VAL A N 1
ATOM 3992 C CA . VAL A 1 511 ? 5.234 -47.382 -0.800 1.00 43.34 511 VAL A CA 1
ATOM 3993 C C . VAL A 1 511 ? 4.551 -46.058 -1.096 1.00 43.34 511 VAL A C 1
ATOM 3995 O O . VAL A 1 511 ? 3.687 -45.617 -0.337 1.00 43.34 511 VAL A O 1
ATOM 3998 N N . VAL A 1 512 ? 4.962 -45.430 -2.198 1.00 47.31 512 VAL A N 1
ATOM 3999 C CA . VAL A 1 512 ? 4.391 -44.173 -2.687 1.00 47.31 512 VAL A CA 1
ATOM 4000 C C . VAL A 1 512 ? 3.528 -44.467 -3.907 1.00 47.31 512 VAL A C 1
ATOM 4002 O O . VAL A 1 512 ? 4.002 -45.075 -4.870 1.00 47.31 512 VAL A O 1
ATOM 4005 N N . PHE A 1 513 ? 2.268 -44.039 -3.855 1.00 43.00 513 PHE A N 1
ATOM 4006 C CA . PHE A 1 513 ? 1.311 -44.192 -4.951 1.00 43.00 513 PHE A CA 1
ATOM 4007 C C . PHE A 1 513 ? 1.234 -42.920 -5.791 1.00 43.00 513 PHE A C 1
ATOM 4009 O O . PHE A 1 513 ? 1.079 -41.831 -5.240 1.00 43.00 513 PHE A O 1
ATOM 4016 N N . ASP A 1 514 ? 1.290 -43.071 -7.114 1.00 45.91 514 ASP A N 1
ATOM 4017 C CA . ASP A 1 514 ? 1.283 -41.954 -8.055 1.00 45.91 514 ASP A CA 1
ATOM 4018 C C . ASP A 1 514 ? 0.368 -42.245 -9.265 1.00 45.91 514 ASP A C 1
ATOM 4020 O O . ASP A 1 514 ? 0.445 -43.317 -9.869 1.00 45.91 514 ASP A O 1
ATOM 4024 N N . LYS A 1 515 ? -0.534 -41.317 -9.623 1.00 39.22 515 LYS A N 1
ATOM 4025 C CA . LYS A 1 515 ? -1.516 -41.492 -10.713 1.00 39.22 515 LYS A CA 1
ATOM 4026 C C . LYS A 1 515 ? -1.173 -40.604 -11.915 1.00 39.22 515 LYS A C 1
ATOM 4028 O O . LYS A 1 515 ? -1.096 -39.385 -11.781 1.00 39.22 515 LYS A O 1
ATOM 4033 N N . SER A 1 516 ? -1.062 -41.194 -13.112 1.00 42.28 516 SER A N 1
ATOM 4034 C CA . SER A 1 516 ? -0.907 -40.451 -14.378 1.00 42.28 516 SER A CA 1
ATOM 4035 C C . SER A 1 516 ? -2.267 -40.089 -15.008 1.00 42.28 516 SER A C 1
ATOM 4037 O O . SER A 1 516 ? -3.156 -40.938 -15.041 1.00 42.28 516 SER A O 1
ATOM 4039 N N . PRO A 1 517 ? -2.460 -38.871 -15.560 1.00 40.16 517 PRO A N 1
ATOM 4040 C CA . PRO A 1 517 ? -3.737 -38.462 -16.154 1.00 40.16 517 PRO A CA 1
ATOM 4041 C C . PRO A 1 517 ? -3.961 -38.927 -17.607 1.00 40.16 517 PRO A C 1
ATOM 4043 O O . PRO A 1 517 ? -5.050 -38.719 -18.132 1.00 40.16 517 PRO A O 1
ATOM 4046 N N . LYS A 1 518 ? -2.975 -39.538 -18.288 1.00 39.50 518 LYS A N 1
ATOM 4047 C CA . LYS A 1 518 ? -3.109 -39.925 -19.717 1.00 39.50 518 LYS A CA 1
ATOM 4048 C C . LYS A 1 518 ? -3.312 -41.419 -19.988 1.00 39.50 518 LYS A C 1
ATOM 4050 O O . LYS A 1 518 ? -3.609 -41.781 -21.122 1.00 39.50 518 LYS A O 1
ATOM 4055 N N . ARG A 1 519 ? -3.157 -42.284 -18.987 1.00 37.44 519 ARG A N 1
ATOM 4056 C CA . ARG A 1 519 ? -3.490 -43.719 -19.028 1.00 37.44 519 ARG A CA 1
ATOM 4057 C C . ARG A 1 519 ? -3.853 -44.114 -17.600 1.00 37.44 519 ARG A C 1
ATOM 4059 O O . ARG A 1 519 ? -3.138 -43.687 -16.701 1.00 37.44 519 ARG A O 1
ATOM 4066 N N . ASP A 1 520 ? -4.915 -44.887 -17.386 1.00 35.75 520 ASP A N 1
ATOM 4067 C CA . ASP A 1 520 ? -5.310 -45.423 -16.071 1.00 35.75 520 ASP A CA 1
ATOM 4068 C C . ASP A 1 520 ? -4.252 -46.398 -15.513 1.00 35.75 520 ASP A C 1
ATOM 4070 O O . ASP A 1 520 ? -4.458 -47.606 -15.439 1.00 35.75 520 ASP A O 1
ATOM 4074 N N . VAL A 1 521 ? -3.071 -45.888 -15.168 1.00 35.97 521 VAL A N 1
ATOM 4075 C CA . VAL A 1 521 ? -1.940 -46.654 -14.646 1.00 35.97 521 VAL A CA 1
ATOM 4076 C C . VAL A 1 521 ? -1.432 -45.949 -13.397 1.00 35.97 521 VAL A C 1
ATOM 4078 O O . VAL A 1 521 ? -1.098 -44.761 -13.423 1.00 35.97 521 VAL A O 1
ATOM 4081 N N . VAL A 1 522 ? -1.402 -46.702 -12.299 1.00 41.59 522 VAL A N 1
ATOM 4082 C CA . VAL A 1 522 ? -0.801 -46.297 -11.027 1.00 41.59 522 VAL A CA 1
ATOM 4083 C C . VAL A 1 522 ? 0.662 -46.715 -11.062 1.00 41.59 522 VAL A C 1
ATOM 4085 O O . VAL A 1 522 ? 0.962 -47.885 -11.291 1.00 41.59 522 VAL A O 1
ATOM 4088 N N . VAL A 1 523 ? 1.569 -45.763 -10.859 1.00 40.69 523 VAL A N 1
ATOM 4089 C CA . VAL A 1 523 ? 3.004 -46.036 -10.753 1.00 40.69 523 VAL A CA 1
ATOM 4090 C C . VAL A 1 523 ? 3.357 -46.125 -9.274 1.00 40.69 523 VAL A C 1
ATOM 4092 O O . VAL A 1 523 ? 3.007 -45.240 -8.493 1.00 40.69 523 VAL A O 1
ATOM 4095 N N . TRP A 1 524 ? 4.033 -47.207 -8.894 1.00 46.72 524 TRP A N 1
ATOM 4096 C CA . TRP A 1 524 ? 4.581 -47.390 -7.554 1.00 46.72 524 TRP A CA 1
ATOM 4097 C C . TRP A 1 524 ? 6.090 -47.191 -7.536 1.00 46.72 524 TRP A C 1
ATOM 4099 O O . TRP A 1 524 ? 6.802 -47.628 -8.439 1.00 46.72 524 TRP A O 1
ATOM 4109 N N . THR A 1 525 ? 6.585 -46.605 -6.452 1.00 43.81 525 THR A N 1
ATOM 4110 C CA . THR A 1 525 ? 8.018 -46.609 -6.154 1.00 43.81 525 THR A CA 1
ATOM 4111 C C . THR A 1 525 ? 8.213 -47.174 -4.752 1.00 43.81 525 THR A C 1
ATOM 4113 O O . THR A 1 525 ? 7.884 -46.492 -3.777 1.00 43.81 525 THR A O 1
ATOM 4116 N N . PRO A 1 526 ? 8.695 -48.423 -4.612 1.00 43.25 526 PRO A N 1
ATOM 4117 C CA . PRO A 1 526 ? 9.044 -48.959 -3.307 1.00 43.25 526 PRO A CA 1
ATOM 4118 C C . PRO A 1 526 ? 10.356 -48.324 -2.833 1.00 43.25 526 PRO A C 1
ATOM 4120 O O . PRO A 1 526 ? 11.382 -48.429 -3.504 1.00 43.25 526 PRO A O 1
ATOM 4123 N N . MET A 1 527 ? 10.333 -47.683 -1.665 1.00 45.91 527 MET A N 1
ATOM 4124 C CA . MET A 1 527 ? 11.540 -47.257 -0.954 1.00 45.91 527 MET A CA 1
ATOM 4125 C C . MET A 1 527 ? 11.753 -48.168 0.257 1.00 45.91 527 MET A C 1
ATOM 4127 O O . MET A 1 527 ? 10.864 -48.341 1.094 1.00 45.91 527 MET A O 1
ATOM 4131 N N . ILE A 1 528 ? 12.932 -48.788 0.328 1.00 50.34 528 ILE A N 1
ATOM 4132 C CA . ILE A 1 528 ? 13.316 -49.698 1.411 1.00 50.34 528 ILE A CA 1
ATOM 4133 C C . ILE A 1 528 ? 14.269 -48.945 2.336 1.00 50.34 528 ILE A C 1
ATOM 4135 O O . ILE A 1 528 ? 15.397 -48.652 1.950 1.00 50.34 528 ILE A O 1
ATOM 4139 N N . ASP A 1 529 ? 13.822 -48.666 3.559 1.00 47.12 529 ASP A N 1
ATOM 4140 C CA . ASP A 1 529 ? 14.637 -48.001 4.579 1.00 47.12 529 ASP A CA 1
ATOM 4141 C C . ASP A 1 529 ? 15.216 -49.035 5.563 1.00 47.12 529 ASP A C 1
ATOM 4143 O O . ASP A 1 529 ? 14.493 -49.850 6.149 1.00 47.12 529 ASP A O 1
ATOM 4147 N N . GLY A 1 530 ? 16.537 -48.976 5.780 1.00 47.25 530 GLY A N 1
ATOM 4148 C CA . GLY A 1 530 ? 17.230 -49.730 6.836 1.00 47.25 530 GLY A CA 1
ATOM 4149 C C . GLY A 1 530 ? 17.961 -51.015 6.423 1.00 47.25 530 GLY A C 1
ATOM 4150 O O . GLY A 1 530 ? 18.142 -51.893 7.269 1.00 47.25 530 GLY A O 1
ATOM 4151 N N . LEU A 1 531 ? 18.411 -51.140 5.170 1.00 49.03 531 LEU A N 1
ATOM 4152 C CA . LEU A 1 531 ? 19.365 -52.187 4.776 1.00 49.03 531 LEU A CA 1
ATOM 4153 C C . LEU A 1 531 ? 20.754 -51.872 5.361 1.00 49.03 531 LEU A C 1
ATOM 4155 O O . LEU A 1 531 ? 21.269 -50.769 5.182 1.00 49.03 531 LEU A O 1
ATOM 4159 N N . ARG A 1 532 ? 21.380 -52.819 6.075 1.00 46.44 532 ARG A N 1
ATOM 4160 C CA . ARG A 1 532 ? 22.775 -52.649 6.525 1.00 46.44 532 ARG A CA 1
ATOM 4161 C C . ARG A 1 532 ? 23.688 -52.620 5.292 1.00 46.44 532 ARG A C 1
ATOM 4163 O O . ARG A 1 532 ? 23.543 -53.453 4.401 1.00 46.44 532 ARG A O 1
ATOM 4170 N N . THR A 1 533 ? 24.607 -51.658 5.231 1.00 42.22 533 THR A N 1
ATOM 4171 C CA . THR A 1 533 ? 25.552 -51.476 4.117 1.00 42.22 533 THR A CA 1
ATOM 4172 C C . THR A 1 533 ? 26.310 -52.769 3.807 1.00 42.22 533 THR A C 1
ATOM 4174 O O . THR A 1 533 ? 26.961 -53.312 4.697 1.00 42.22 533 THR A O 1
ATOM 4177 N N . GLY A 1 534 ? 26.240 -53.230 2.553 1.00 50.41 534 GLY A N 1
ATOM 4178 C CA . GLY A 1 534 ? 27.006 -54.375 2.041 1.00 50.41 534 GLY A CA 1
ATOM 4179 C C . GLY A 1 534 ? 26.184 -55.505 1.411 1.00 50.41 534 GLY A C 1
ATOM 4180 O O . GLY A 1 534 ? 26.765 -56.352 0.743 1.00 50.41 534 GLY A O 1
ATOM 4181 N N . ASP A 1 535 ? 24.858 -55.519 1.555 1.00 53.44 535 ASP A N 1
ATOM 4182 C CA . ASP A 1 535 ? 24.036 -56.658 1.120 1.00 53.44 535 ASP A CA 1
ATOM 4183 C C . ASP A 1 535 ? 23.178 -56.342 -0.118 1.00 53.44 535 ASP A C 1
ATOM 4185 O O . ASP A 1 535 ? 21.951 -56.208 -0.070 1.00 53.44 535 ASP A O 1
ATOM 4189 N N . VAL A 1 536 ? 23.865 -56.159 -1.249 1.00 49.66 536 VAL A N 1
ATOM 4190 C CA . VAL A 1 536 ? 23.253 -55.857 -2.557 1.00 49.66 536 VAL A CA 1
ATOM 4191 C C . VAL A 1 536 ? 22.323 -56.991 -3.006 1.00 49.66 536 VAL A C 1
ATOM 4193 O O . VAL A 1 536 ? 21.281 -56.737 -3.608 1.00 49.66 536 VAL A O 1
ATOM 4196 N N . GLU A 1 537 ? 22.645 -58.237 -2.653 1.00 47.88 537 GLU A N 1
ATOM 4197 C CA . GLU A 1 537 ? 21.892 -59.425 -3.056 1.00 47.88 537 GLU A CA 1
ATOM 4198 C C . GLU A 1 537 ? 20.536 -59.525 -2.333 1.00 47.88 537 GLU A C 1
ATOM 4200 O O . GLU A 1 537 ? 19.511 -59.823 -2.958 1.00 47.88 537 GLU A O 1
ATOM 4205 N N . ASN A 1 538 ? 20.476 -59.182 -1.038 1.00 50.31 538 ASN A N 1
ATOM 4206 C CA . ASN A 1 538 ? 19.207 -59.122 -0.307 1.00 50.31 538 ASN A CA 1
ATOM 4207 C C . ASN A 1 538 ? 18.342 -57.918 -0.697 1.00 50.31 538 ASN A C 1
ATOM 4209 O O . ASN A 1 538 ? 17.117 -58.055 -0.769 1.00 50.31 538 ASN A O 1
ATOM 4213 N N . ALA A 1 539 ? 18.946 -56.773 -1.037 1.00 48.94 539 ALA A N 1
ATOM 4214 C CA . ALA A 1 539 ? 18.212 -55.646 -1.615 1.00 48.94 539 ALA A CA 1
ATOM 4215 C C . ALA A 1 539 ? 17.519 -56.053 -2.929 1.00 48.94 539 ALA A C 1
ATOM 4217 O O . ALA A 1 539 ? 16.335 -55.779 -3.137 1.00 48.94 539 ALA A O 1
ATOM 4218 N N . GLN A 1 540 ? 18.235 -56.796 -3.778 1.00 50.56 540 GLN A N 1
ATOM 4219 C CA . GLN A 1 540 ? 17.741 -57.278 -5.065 1.00 50.56 540 GLN A CA 1
ATOM 4220 C C . GLN A 1 540 ? 16.642 -58.343 -4.906 1.00 50.56 540 GLN A C 1
ATOM 4222 O O . GLN A 1 540 ? 15.649 -58.312 -5.638 1.00 50.56 540 GLN A O 1
ATOM 4227 N N . ARG A 1 541 ? 16.743 -59.236 -3.907 1.00 51.16 541 ARG A N 1
ATOM 4228 C CA . ARG A 1 541 ? 15.676 -60.200 -3.563 1.00 51.16 541 ARG A CA 1
ATOM 4229 C C . ARG A 1 541 ? 14.410 -59.523 -3.039 1.00 51.16 541 ARG A C 1
ATOM 4231 O O . ARG A 1 541 ? 13.321 -59.884 -3.486 1.00 51.16 541 ARG A O 1
ATOM 4238 N N . CYS A 1 542 ? 14.530 -58.534 -2.150 1.00 50.12 542 CYS A N 1
ATOM 4239 C CA . CYS A 1 542 ? 13.381 -57.773 -1.647 1.00 50.12 542 CYS A CA 1
ATOM 4240 C C . CYS A 1 542 ? 12.655 -57.023 -2.772 1.00 50.12 542 CYS A C 1
ATOM 4242 O O . CYS A 1 542 ? 11.429 -57.103 -2.864 1.00 50.12 542 CYS A O 1
ATOM 4244 N N . LEU A 1 543 ? 13.398 -56.369 -3.674 1.00 49.62 543 LEU A N 1
ATOM 4245 C CA . LEU A 1 543 ? 12.816 -55.682 -4.831 1.00 49.62 543 LEU A CA 1
ATOM 4246 C C . LEU A 1 543 ? 12.122 -56.664 -5.789 1.00 49.62 543 LEU A C 1
ATOM 4248 O O . LEU A 1 543 ? 10.995 -56.431 -6.217 1.00 49.62 543 LEU A O 1
ATOM 4252 N N . THR A 1 544 ? 12.770 -57.796 -6.085 1.00 48.91 544 THR A N 1
ATOM 4253 C CA . THR A 1 544 ? 12.243 -58.819 -7.006 1.00 48.91 544 THR A CA 1
ATOM 4254 C C . THR A 1 544 ? 10.966 -59.465 -6.473 1.00 48.91 544 THR A C 1
ATOM 4256 O O . THR A 1 544 ? 10.043 -59.728 -7.244 1.00 48.91 544 THR A O 1
ATOM 4259 N N . LYS A 1 545 ? 10.882 -59.703 -5.158 1.00 47.31 545 LYS A N 1
ATOM 4260 C CA . LYS A 1 545 ? 9.673 -60.237 -4.521 1.00 47.31 545 LYS A CA 1
ATOM 4261 C C . LYS A 1 545 ? 8.529 -59.220 -4.552 1.00 47.31 545 LYS A C 1
ATOM 4263 O O . LYS A 1 545 ? 7.418 -59.570 -4.932 1.00 47.31 545 LYS A O 1
ATOM 4268 N N . CYS A 1 546 ? 8.831 -57.952 -4.261 1.00 47.59 546 CYS A N 1
ATOM 4269 C CA . CYS A 1 546 ? 7.862 -56.858 -4.313 1.00 47.59 546 CYS A CA 1
ATOM 4270 C C . CYS A 1 546 ? 7.263 -56.673 -5.720 1.00 47.59 546 CYS A C 1
ATOM 4272 O O . CYS A 1 546 ? 6.061 -56.455 -5.834 1.00 47.59 546 CYS A O 1
ATOM 4274 N N . LEU A 1 547 ? 8.072 -56.839 -6.775 1.00 46.78 547 LEU A N 1
ATOM 4275 C CA . LEU A 1 547 ? 7.662 -56.712 -8.183 1.00 46.78 547 LEU A CA 1
ATOM 4276 C C . LEU A 1 547 ? 6.944 -57.948 -8.760 1.00 46.78 547 LEU A C 1
ATOM 4278 O O . LEU A 1 547 ? 6.178 -57.813 -9.710 1.00 46.78 547 LEU A O 1
ATOM 4282 N N . ARG A 1 548 ? 7.202 -59.160 -8.243 1.00 44.31 548 ARG A N 1
ATOM 4283 C CA . ARG A 1 548 ? 6.556 -60.399 -8.731 1.00 44.31 548 ARG A CA 1
ATOM 4284 C C . ARG A 1 548 ? 5.156 -60.625 -8.169 1.00 44.31 548 ARG A 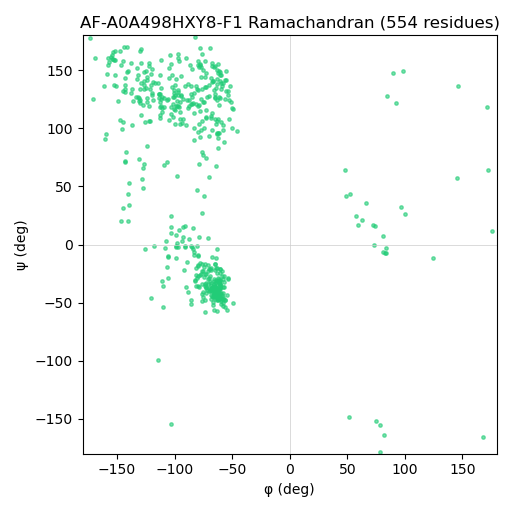C 1
ATOM 4286 O O . ARG A 1 548 ? 4.355 -61.286 -8.821 1.00 44.31 548 ARG A O 1
ATOM 4293 N N . GLU A 1 549 ? 4.879 -60.126 -6.970 1.00 42.84 549 GLU A N 1
ATOM 4294 C CA . GLU A 1 549 ? 3.645 -60.425 -6.223 1.00 42.84 549 GLU A CA 1
ATOM 4295 C C . GLU A 1 549 ? 2.586 -59.316 -6.359 1.00 42.84 549 GLU A C 1
ATOM 4297 O O . GLU A 1 549 ? 1.549 -59.338 -5.701 1.00 42.84 549 GLU A O 1
ATOM 4302 N N . THR A 1 550 ? 2.827 -58.347 -7.244 1.00 42.59 550 THR A N 1
ATOM 4303 C CA . THR A 1 550 ? 1.967 -57.188 -7.457 1.00 42.59 550 THR A CA 1
ATOM 4304 C C . THR A 1 550 ? 1.075 -57.347 -8.707 1.00 42.59 550 THR A C 1
ATOM 4306 O O . THR A 1 550 ? 1.583 -57.660 -9.784 1.00 42.59 550 THR A O 1
ATOM 4309 N N . PRO A 1 551 ? -0.257 -57.124 -8.636 1.00 36.84 551 PRO A N 1
ATOM 4310 C CA . PRO A 1 551 ? -1.182 -57.674 -9.635 1.00 36.84 551 PRO A CA 1
ATOM 4311 C C . PRO A 1 551 ? -1.407 -56.817 -10.897 1.00 36.84 551 PRO A C 1
ATOM 4313 O O . PRO A 1 551 ? -2.219 -57.188 -11.744 1.00 36.84 551 PRO A O 1
ATOM 4316 N N . TYR A 1 552 ? -0.708 -55.692 -11.079 1.00 38.66 552 TYR A N 1
ATOM 4317 C CA . TYR A 1 552 ? -0.972 -54.775 -12.197 1.00 38.66 552 TYR A CA 1
ATOM 4318 C C . TYR A 1 552 ? 0.034 -54.935 -13.347 1.00 38.66 552 TYR A C 1
ATOM 4320 O O . TYR A 1 552 ? 1.200 -54.556 -13.251 1.00 38.66 552 TYR A O 1
ATOM 4328 N N . ARG A 1 553 ? -0.439 -55.474 -14.482 1.00 37.12 553 ARG A N 1
ATOM 4329 C CA . ARG A 1 553 ? 0.301 -55.498 -15.755 1.00 37.12 553 ARG A CA 1
ATOM 4330 C C . ARG A 1 553 ? 0.335 -54.100 -16.369 1.00 37.12 553 ARG A C 1
ATOM 4332 O O . ARG A 1 553 ? -0.672 -53.629 -16.888 1.00 37.12 553 ARG A O 1
ATOM 4339 N N . GLY A 1 554 ? 1.512 -53.486 -16.373 1.00 40.69 554 GLY A N 1
ATOM 4340 C CA . GLY A 1 554 ? 1.756 -52.229 -17.078 1.00 40.69 554 GLY A CA 1
ATOM 4341 C C . GLY A 1 554 ? 2.742 -51.333 -16.347 1.00 40.69 554 GLY A C 1
ATOM 4342 O O . GLY A 1 554 ? 2.402 -50.205 -16.019 1.00 40.69 554 GLY A O 1
ATOM 4343 N N . VAL A 1 555 ? 3.947 -51.831 -16.076 1.00 33.34 555 VAL A N 1
ATOM 4344 C CA . VAL A 1 555 ? 5.011 -51.056 -15.428 1.00 33.34 555 VAL A CA 1
ATOM 4345 C C . VAL A 1 555 ? 6.283 -51.218 -16.258 1.00 33.34 555 VAL A C 1
ATOM 4347 O O . VAL A 1 555 ? 6.586 -52.327 -16.702 1.00 33.34 555 VAL A O 1
ATOM 4350 N N . ARG A 1 556 ? 6.970 -50.104 -16.525 1.00 31.47 556 ARG A N 1
ATOM 4351 C CA . ARG A 1 556 ? 8.362 -50.092 -16.985 1.00 31.47 556 ARG A CA 1
ATOM 4352 C C . ARG A 1 556 ? 9.264 -49.961 -15.776 1.00 31.47 556 ARG A C 1
ATOM 4354 O O . ARG A 1 556 ? 8.904 -49.127 -14.916 1.00 31.47 556 ARG A O 1
#

Radius of gyration: 34.7 Å; Cα contacts (8 Å, |Δi|>4): 908; chains: 1; bounding box: 85×82×111 Å

pLDDT: mean 74.62, std 28.11, range [24.55, 98.94]

Sequence (556 aa):
MYNEAGPEFETKRVRNMISEAGMKKKPIPVFQCDRVSFACTKRQLKMEVTNRYITIKSPLDDGEPKESDFEVKTSPLALSVSPGSSDVIVKNFYVSIDPYQLNRMKSFSSSHKAISYAAAIAPGDEIDAYGVAKVVASGNPEFEKDDLVVGLISWGEYTVLKEGTMFRKFDPLGFPLSYQVGILGFSGLTAYGGFFEVCKPKKGERVFVSAASGSVGNLVGQYAKLFGCYVVGCAGSKEKVALLKAKLGFDDAFNYKEEPDLKSTLKKYFPDGIDIYFDNVGSEMLEAAVENMNTFGRVAVCGVISEYIDARKRAAPNMLDVVYKRIKIQGFLAADLMNVYSDFISTTVDHLRTGNLHVVEDISSGLESFPSAFIGLFRGHNTGKKMVKLADDSSKSTLTSSHAVYPKTHTPLRRSYPPQQPPKMLLLLRLLNFRAPPSPRNIFIYNTMIRGYVQSHLPIPAISCCLDMLNYEFVPNNYTFSPVDQSVHDSRPKFEAQWSISSWSCRSIRVVFDKSPKRDVVVWTPMIDGLRTGDVENAQRCLTKCLRETPYRGVR

Mean predicted aligned error: 17.66 Å

Organism: Malus domestica (NCBI:txid3750)